Protein AF-A0A316NCK7-F1 (afdb_monomer)

Structure (mmCIF, N/CA/C/O backbone):
data_AF-A0A316NCK7-F1
#
_entry.id   AF-A0A316NCK7-F1
#
loop_
_atom_site.group_PDB
_atom_site.id
_atom_site.type_symbol
_atom_site.label_atom_id
_atom_site.label_alt_id
_atom_site.label_comp_id
_atom_site.label_asym_id
_atom_site.label_entity_id
_atom_site.label_seq_id
_atom_site.pdbx_PDB_ins_code
_atom_site.Cartn_x
_atom_site.Cartn_y
_atom_site.Cartn_z
_atom_site.occupancy
_atom_site.B_iso_or_equiv
_atom_site.auth_seq_id
_atom_site.auth_comp_id
_atom_site.auth_asym_id
_atom_site.auth_atom_id
_atom_site.pdbx_PDB_model_num
ATOM 1 N N . MET A 1 1 ? 3.780 24.978 30.896 1.00 39.50 1 MET A N 1
ATOM 2 C CA . MET A 1 1 ? 2.510 24.612 30.243 1.00 39.50 1 MET A CA 1
ATOM 3 C C . MET A 1 1 ? 2.071 23.325 30.888 1.00 39.50 1 MET A C 1
ATOM 5 O O . MET A 1 1 ? 2.885 22.412 30.931 1.00 39.50 1 MET A O 1
ATOM 9 N N . GLU A 1 2 ? 0.874 23.288 31.467 1.00 35.03 2 GLU A N 1
ATOM 10 C CA . GLU A 1 2 ? 0.262 22.016 31.859 1.00 35.03 2 GLU A CA 1
ATOM 11 C C . GLU A 1 2 ? 0.182 21.137 30.614 1.00 35.03 2 GLU A C 1
ATOM 13 O O . GLU A 1 2 ? -0.264 21.579 29.554 1.00 35.03 2 GLU A O 1
ATOM 18 N N . MET A 1 3 ? 0.724 19.933 30.727 1.00 54.34 3 MET A N 1
ATOM 19 C CA . MET A 1 3 ? 0.679 18.945 29.665 1.00 54.34 3 MET A CA 1
ATOM 20 C C . MET A 1 3 ? -0.762 18.444 29.578 1.00 54.34 3 MET A C 1
ATOM 22 O O . MET A 1 3 ? -1.352 18.116 30.605 1.00 54.34 3 MET A O 1
ATOM 26 N N . ASN A 1 4 ? -1.358 18.443 28.384 1.00 77.25 4 ASN A N 1
ATOM 27 C CA . ASN A 1 4 ? -2.719 17.931 28.236 1.00 77.25 4 ASN A CA 1
ATOM 28 C C . ASN A 1 4 ? -2.749 16.419 28.554 1.00 77.25 4 ASN A C 1
ATOM 30 O O . ASN A 1 4 ? -1.767 15.713 28.317 1.00 77.25 4 ASN A O 1
ATOM 34 N N . GLU A 1 5 ? -3.860 15.921 29.108 1.00 84.06 5 GLU A N 1
ATOM 35 C CA . GLU A 1 5 ? -4.005 14.523 29.568 1.00 84.06 5 GLU A CA 1
ATOM 36 C C . GLU A 1 5 ? -3.614 13.505 28.481 1.00 84.06 5 GLU A C 1
ATOM 38 O O . GLU A 1 5 ? -2.986 12.483 28.752 1.00 84.06 5 GLU A O 1
ATOM 43 N N . LYS A 1 6 ? -3.922 13.832 27.221 1.00 87.12 6 LYS A N 1
ATOM 44 C CA . LYS A 1 6 ? -3.559 13.048 26.038 1.00 87.12 6 LYS A CA 1
ATOM 45 C C . LYS A 1 6 ? -2.043 12.850 25.917 1.00 87.12 6 LYS A C 1
ATOM 47 O O . LYS A 1 6 ? -1.585 11.719 25.782 1.00 87.12 6 LYS A O 1
ATOM 52 N N . SER A 1 7 ? -1.263 13.929 26.006 1.00 89.75 7 SER A N 1
ATOM 53 C CA . SER A 1 7 ? 0.202 13.860 25.928 1.00 89.75 7 SER A CA 1
ATOM 54 C C . SER A 1 7 ? 0.796 13.078 27.095 1.00 89.75 7 SER A C 1
ATOM 56 O O . SER A 1 7 ? 1.751 12.340 26.889 1.00 89.75 7 SER A O 1
ATOM 58 N N . GLN A 1 8 ? 0.195 13.166 28.286 1.00 91.75 8 GLN A N 1
ATOM 59 C CA . GLN A 1 8 ? 0.634 12.377 29.436 1.00 91.75 8 GLN A CA 1
ATOM 60 C C . GLN A 1 8 ? 0.464 10.872 29.202 1.00 91.75 8 GLN A C 1
ATOM 62 O O . GLN A 1 8 ? 1.398 10.111 29.432 1.00 91.75 8 GLN A O 1
ATOM 67 N N . LYS A 1 9 ? -0.687 10.434 28.681 1.00 93.00 9 LYS A N 1
ATOM 68 C CA . LYS A 1 9 ? -0.906 9.015 28.356 1.00 93.00 9 LYS A CA 1
ATOM 69 C C . LYS A 1 9 ? 0.052 8.525 27.269 1.00 93.00 9 LYS A C 1
ATOM 71 O O . LYS A 1 9 ? 0.557 7.407 27.346 1.00 93.00 9 LYS A O 1
ATOM 76 N N . ILE A 1 10 ? 0.333 9.351 26.260 1.00 95.06 10 ILE A N 1
ATOM 77 C CA . ILE A 1 10 ? 1.344 9.029 25.242 1.00 95.06 10 ILE A CA 1
ATOM 78 C C . ILE A 1 10 ? 2.729 8.881 25.890 1.00 95.06 10 ILE A C 1
ATOM 80 O O . ILE A 1 10 ? 3.405 7.885 25.636 1.00 95.06 10 ILE A O 1
ATOM 84 N N . ASP A 1 11 ? 3.132 9.822 26.749 1.00 95.50 11 ASP A N 1
ATOM 85 C CA . ASP A 1 11 ? 4.402 9.760 27.482 1.00 95.50 11 ASP A CA 1
ATOM 86 C C . ASP A 1 11 ? 4.524 8.479 28.305 1.00 95.50 11 ASP A C 1
ATOM 88 O O . ASP A 1 11 ? 5.561 7.823 28.256 1.00 95.50 11 ASP A O 1
ATOM 92 N N . GLU A 1 12 ? 3.471 8.093 29.025 1.00 95.06 12 GLU A N 1
ATOM 93 C CA . GLU A 1 12 ? 3.452 6.883 29.850 1.00 95.06 12 GLU A CA 1
ATOM 94 C C . GLU A 1 12 ? 3.693 5.615 29.015 1.00 95.06 12 GLU A C 1
ATOM 96 O O . GLU A 1 12 ? 4.526 4.785 29.389 1.00 95.06 12 GLU A O 1
ATOM 101 N N . LEU A 1 13 ? 3.040 5.483 27.852 1.00 95.56 13 LEU A N 1
ATOM 102 C CA . LEU A 1 13 ? 3.283 4.362 26.937 1.00 95.56 13 LEU A CA 1
ATOM 103 C C . LEU A 1 13 ? 4.713 4.380 26.387 1.00 95.56 13 LEU A C 1
ATOM 105 O O . LEU A 1 13 ? 5.399 3.356 26.414 1.00 95.56 13 LEU A O 1
ATOM 109 N N . LEU A 1 14 ? 5.162 5.522 25.864 1.00 97.06 14 LEU A N 1
ATOM 110 C CA . LEU A 1 14 ? 6.473 5.629 25.226 1.00 97.06 14 LEU A CA 1
ATOM 111 C C . LEU A 1 14 ? 7.605 5.394 26.233 1.00 97.06 14 LEU A C 1
ATOM 113 O O . LEU A 1 14 ? 8.558 4.675 25.931 1.00 97.06 14 LEU A O 1
ATOM 117 N N . GLN A 1 15 ? 7.484 5.932 27.448 1.00 96.75 15 GLN A N 1
ATOM 118 C CA . GLN A 1 15 ? 8.451 5.706 28.520 1.00 96.75 15 GLN A CA 1
ATOM 119 C C . GLN A 1 15 ? 8.459 4.257 28.993 1.00 96.75 15 GLN A C 1
ATOM 121 O O . GLN A 1 15 ? 9.536 3.707 29.215 1.00 96.75 15 GLN A O 1
ATOM 126 N N . TYR A 1 16 ? 7.297 3.604 29.068 1.00 95.69 16 TYR A N 1
ATOM 127 C CA . TYR A 1 16 ? 7.228 2.173 29.352 1.00 95.69 16 TYR A CA 1
ATOM 128 C C . TYR A 1 16 ? 7.985 1.343 28.300 1.00 95.69 16 TYR A C 1
ATOM 130 O O . TYR A 1 16 ? 8.783 0.472 28.651 1.00 95.69 16 TYR A O 1
ATOM 138 N N . LEU A 1 17 ? 7.805 1.636 27.009 1.00 95.94 17 LEU A N 1
ATOM 139 C CA . LEU A 1 17 ? 8.541 0.956 25.937 1.00 95.94 17 LEU A CA 1
ATOM 140 C C . LEU A 1 17 ? 10.051 1.253 26.005 1.00 95.94 17 LEU A C 1
ATOM 142 O O . LEU A 1 17 ? 10.871 0.344 25.860 1.00 95.94 17 LEU A O 1
ATOM 146 N N . ALA A 1 18 ? 10.436 2.495 26.312 1.00 96.00 18 ALA A N 1
ATOM 147 C CA . ALA A 1 18 ? 11.833 2.875 26.517 1.00 96.00 18 ALA A CA 1
ATOM 148 C C . ALA A 1 18 ? 12.466 2.181 27.739 1.00 96.00 18 ALA A C 1
ATOM 150 O O . ALA A 1 18 ? 13.630 1.778 27.683 1.00 96.00 18 ALA A O 1
ATOM 151 N N . ASP A 1 19 ? 11.720 2.008 28.835 1.00 95.75 19 ASP A N 1
ATOM 152 C CA . ASP A 1 19 ? 12.140 1.241 30.013 1.00 95.75 19 ASP A CA 1
ATOM 153 C C . ASP A 1 19 ? 12.415 -0.219 29.642 1.00 95.75 19 ASP A C 1
ATOM 155 O O . ASP A 1 19 ? 13.459 -0.764 30.016 1.00 95.75 19 ASP A O 1
ATOM 159 N N . LEU A 1 20 ? 11.513 -0.847 28.880 1.00 94.94 20 LEU A N 1
ATOM 160 C CA . LEU A 1 20 ? 11.694 -2.220 28.415 1.00 94.94 20 LEU A CA 1
ATOM 161 C C . LEU A 1 20 ? 12.927 -2.360 27.512 1.00 94.94 20 LEU A C 1
ATOM 163 O O . LEU A 1 20 ? 13.696 -3.312 27.675 1.00 94.94 20 LEU A O 1
ATOM 167 N N . GLN A 1 21 ? 13.157 -1.407 26.604 1.00 94.56 21 GLN A N 1
ATOM 168 C CA . GLN A 1 21 ? 14.346 -1.383 25.748 1.00 94.56 21 GLN A CA 1
ATOM 169 C C . GLN A 1 21 ? 15.635 -1.189 26.564 1.00 94.56 21 GLN A C 1
ATOM 171 O O . GLN A 1 21 ? 16.631 -1.865 26.300 1.00 94.56 21 GLN A O 1
ATOM 176 N N . ARG A 1 22 ? 15.625 -0.337 27.604 1.00 94.31 22 ARG A N 1
ATOM 177 C CA . ARG A 1 22 ? 16.770 -0.162 28.524 1.00 94.31 22 ARG A CA 1
ATOM 178 C C . ARG A 1 22 ? 17.105 -1.443 29.284 1.00 94.31 22 ARG A C 1
ATOM 180 O O . ARG A 1 22 ? 18.280 -1.733 29.499 1.00 94.31 22 ARG A O 1
ATOM 187 N N . GLN A 1 23 ? 16.090 -2.206 29.683 1.00 94.69 23 GLN A N 1
ATOM 188 C CA . GLN A 1 23 ? 16.265 -3.497 30.355 1.00 94.69 23 GLN A CA 1
ATOM 189 C C . GLN A 1 23 ? 16.781 -4.587 29.403 1.00 94.69 23 GLN A C 1
ATOM 191 O O . GLN A 1 23 ? 17.428 -5.531 29.855 1.00 94.69 23 GLN A O 1
ATOM 196 N N . ASN A 1 24 ? 16.546 -4.439 28.095 1.00 92.19 24 ASN A N 1
ATOM 197 C CA . ASN A 1 24 ? 16.885 -5.421 27.066 1.00 92.19 24 ASN A CA 1
ATOM 198 C C . ASN A 1 24 ? 17.662 -4.766 25.904 1.00 92.19 24 ASN A C 1
ATOM 200 O O . ASN A 1 24 ? 17.163 -4.704 24.783 1.00 92.19 24 ASN A O 1
ATOM 204 N N . PRO A 1 25 ? 18.901 -4.288 26.124 1.00 87.62 25 PRO A N 1
ATOM 205 C CA . PRO A 1 25 ? 19.604 -3.425 25.168 1.00 87.62 25 PRO A CA 1
ATOM 206 C C . PRO A 1 25 ? 19.950 -4.088 23.825 1.00 87.62 25 PRO A C 1
ATOM 208 O O . PRO A 1 25 ? 20.193 -3.378 22.855 1.00 87.62 25 PRO A O 1
ATOM 211 N N . ASN A 1 26 ? 19.974 -5.425 23.776 1.00 88.62 26 ASN A N 1
ATOM 212 C CA . ASN A 1 26 ? 20.248 -6.208 22.565 1.00 88.62 26 ASN A CA 1
ATOM 213 C C . ASN A 1 26 ? 18.971 -6.682 21.850 1.00 88.62 26 ASN A C 1
ATOM 215 O O . ASN A 1 26 ? 19.068 -7.351 20.824 1.00 88.62 26 ASN A O 1
ATOM 219 N N . HIS A 1 27 ? 17.792 -6.416 22.417 1.00 86.75 27 HIS A N 1
ATOM 220 C CA . HIS A 1 27 ? 16.514 -6.758 21.799 1.00 86.75 27 HIS A CA 1
ATOM 221 C C . HIS A 1 27 ? 16.123 -5.673 20.800 1.00 86.75 27 HIS A C 1
ATOM 223 O O . HIS A 1 27 ? 16.260 -4.491 21.108 1.00 86.75 27 HIS A O 1
ATOM 229 N N . ILE A 1 28 ? 15.632 -6.076 19.632 1.00 84.31 28 ILE A N 1
ATOM 230 C CA . ILE A 1 28 ? 15.044 -5.164 18.649 1.00 84.31 28 ILE A CA 1
ATOM 231 C C . ILE A 1 28 ? 13.534 -5.263 18.828 1.00 84.31 28 ILE A C 1
ATOM 233 O O . ILE A 1 28 ? 12.946 -6.291 18.490 1.00 84.31 28 ILE A O 1
ATOM 237 N N . PHE A 1 29 ? 12.924 -4.217 19.386 1.00 82.50 29 PHE A N 1
ATOM 238 C CA . PHE A 1 29 ? 11.474 -4.152 19.555 1.00 82.50 29 PHE A CA 1
ATOM 239 C C . PHE A 1 29 ? 10.784 -4.128 18.195 1.00 82.50 29 PHE A C 1
ATOM 241 O O . PHE A 1 29 ? 10.897 -3.157 17.452 1.00 82.50 29 PHE A O 1
ATOM 248 N N . THR A 1 30 ? 10.043 -5.186 17.883 1.00 89.25 30 THR A N 1
ATOM 249 C CA . THR A 1 30 ? 9.282 -5.293 16.633 1.00 89.25 30 THR A CA 1
ATOM 250 C C . THR A 1 30 ? 7.969 -4.515 16.703 1.00 89.25 30 THR A C 1
ATOM 252 O O . THR A 1 30 ? 7.401 -4.293 17.777 1.00 89.25 30 THR A O 1
ATOM 255 N N . GLU A 1 31 ? 7.418 -4.166 15.543 1.00 93.00 31 GLU A N 1
ATOM 256 C CA . GLU A 1 31 ? 6.105 -3.538 15.409 1.00 93.00 31 GLU A CA 1
ATOM 257 C C . GLU A 1 31 ? 4.995 -4.388 16.047 1.00 93.00 31 GLU A C 1
ATOM 259 O O . GLU A 1 31 ? 4.041 -3.854 16.606 1.00 93.00 31 GLU A O 1
ATOM 264 N N . ARG A 1 32 ? 5.131 -5.721 16.048 1.00 93.38 32 ARG A N 1
ATOM 265 C CA . ARG A 1 32 ? 4.164 -6.638 16.680 1.00 93.38 32 ARG A CA 1
ATOM 266 C C . ARG A 1 32 ? 4.158 -6.541 18.200 1.00 93.38 32 ARG A C 1
ATOM 268 O O . ARG A 1 32 ? 3.096 -6.635 18.816 1.00 93.38 32 ARG A O 1
ATOM 275 N N . GLU A 1 33 ? 5.329 -6.382 18.807 1.00 94.06 33 GLU A N 1
ATOM 276 C CA . GLU A 1 33 ? 5.457 -6.217 20.257 1.00 94.06 33 GLU A CA 1
ATOM 277 C C . GLU A 1 33 ? 4.906 -4.862 20.688 1.00 94.06 33 GLU A C 1
ATOM 279 O O . GLU A 1 33 ? 4.126 -4.784 21.636 1.00 94.06 33 GLU A O 1
ATOM 284 N N . VAL A 1 34 ? 5.221 -3.806 19.935 1.00 95.88 34 VAL A N 1
ATOM 285 C CA . VAL A 1 34 ? 4.631 -2.482 20.151 1.00 95.88 34 VAL A CA 1
ATOM 286 C C . VAL A 1 34 ? 3.111 -2.539 19.999 1.00 95.88 34 VAL A C 1
ATOM 288 O O . VAL A 1 34 ? 2.400 -2.086 20.896 1.00 95.88 34 VAL A O 1
ATOM 291 N N . TYR A 1 35 ? 2.602 -3.177 18.941 1.00 95.50 35 TYR A N 1
ATOM 292 C CA . TYR A 1 35 ? 1.168 -3.358 18.711 1.00 95.50 35 TYR A CA 1
ATOM 293 C C . TYR A 1 35 ? 0.490 -4.044 19.896 1.00 95.50 35 TYR A C 1
ATOM 295 O O . TYR A 1 35 ? -0.570 -3.607 20.342 1.00 95.50 35 TYR A O 1
ATOM 303 N N . TYR A 1 36 ? 1.112 -5.091 20.451 1.00 93.25 36 TYR A N 1
ATOM 304 C CA . TYR A 1 36 ? 0.592 -5.807 21.614 1.00 93.25 36 TYR A CA 1
ATOM 305 C C . TYR A 1 36 ? 0.361 -4.884 22.821 1.00 93.25 36 TYR A C 1
ATOM 307 O O . TYR A 1 36 ? -0.666 -5.024 23.497 1.00 93.25 36 TYR A O 1
ATOM 315 N N . HIS A 1 37 ? 1.284 -3.955 23.077 1.00 94.12 37 HIS A N 1
ATOM 316 C CA . HIS A 1 37 ? 1.176 -2.980 24.161 1.00 94.12 37 HIS A CA 1
ATOM 317 C C . HIS A 1 37 ? 0.211 -1.840 23.824 1.00 94.12 37 HIS A C 1
ATOM 319 O O . HIS A 1 37 ? -0.633 -1.499 24.652 1.00 94.12 37 HIS A O 1
ATOM 325 N N . LEU A 1 38 ? 0.279 -1.311 22.602 1.00 95.06 38 LEU A N 1
ATOM 326 C CA . LEU A 1 38 ? -0.529 -0.188 22.129 1.00 95.06 38 LEU A CA 1
ATOM 327 C C . LEU A 1 38 ? -2.033 -0.472 22.227 1.00 95.06 38 LEU A C 1
ATOM 329 O O . LEU A 1 38 ? -2.776 0.332 22.786 1.00 95.06 38 LEU A O 1
ATOM 333 N N . VAL A 1 39 ? -2.493 -1.635 21.750 1.00 94.56 39 VAL A N 1
ATOM 334 C CA . VAL A 1 39 ? -3.933 -1.976 21.758 1.00 94.56 39 VAL A CA 1
ATOM 335 C C . VAL A 1 39 ? -4.482 -2.327 23.149 1.00 94.56 39 VAL A C 1
ATOM 337 O O . VAL A 1 39 ? -5.674 -2.577 23.320 1.00 94.56 39 VAL A O 1
ATOM 340 N N . ARG A 1 40 ? -3.605 -2.389 24.159 1.00 93.25 40 ARG A N 1
ATOM 341 C CA . ARG A 1 40 ? -3.930 -2.692 25.563 1.00 93.25 40 ARG A CA 1
ATOM 342 C C . ARG A 1 40 ? -3.596 -1.540 26.505 1.00 93.25 40 ARG A C 1
ATOM 344 O O . ARG A 1 40 ? -3.689 -1.717 27.722 1.00 93.25 40 ARG A O 1
ATOM 351 N N . GLN A 1 41 ? -3.191 -0.393 25.962 1.00 92.56 41 GLN A N 1
ATOM 352 C CA . GLN A 1 41 ? -2.983 0.809 26.750 1.00 92.56 41 GLN A CA 1
ATOM 353 C C . GLN A 1 41 ? -4.278 1.152 27.490 1.00 92.56 41 GLN A C 1
ATOM 355 O O . GLN A 1 41 ? -5.349 1.121 26.891 1.00 92.56 41 GLN A O 1
ATOM 360 N N . ASP A 1 42 ? -4.161 1.407 28.793 1.00 90.44 42 ASP A N 1
ATOM 361 C CA . ASP A 1 42 ? -5.260 1.735 29.710 1.00 90.44 42 ASP A CA 1
ATOM 362 C C . ASP A 1 42 ? -6.380 0.685 29.837 1.00 90.44 42 ASP A C 1
ATOM 364 O O . ASP A 1 42 ? -7.340 0.885 30.578 1.00 90.44 42 ASP A O 1
ATOM 368 N N . VAL A 1 43 ? -6.227 -0.488 29.210 1.00 93.44 43 VAL A N 1
ATOM 369 C CA . VAL A 1 43 ? -7.090 -1.650 29.454 1.00 93.44 43 VAL A CA 1
ATOM 370 C C . VAL A 1 43 ? -6.653 -2.310 30.769 1.00 93.44 43 VAL A C 1
ATOM 372 O O . VAL A 1 43 ? -5.478 -2.704 30.868 1.00 93.44 43 VAL A O 1
ATOM 375 N N . PRO A 1 44 ? -7.547 -2.480 31.765 1.00 92.69 44 PRO A N 1
ATOM 376 C CA . PRO A 1 44 ? -7.217 -3.131 33.034 1.00 92.69 44 PRO A CA 1
ATOM 377 C C . PRO A 1 44 ? -6.649 -4.543 32.838 1.00 92.69 44 PRO A C 1
ATOM 379 O O . PRO A 1 44 ? -7.019 -5.259 31.907 1.00 92.69 44 PRO A O 1
ATOM 382 N N . ALA A 1 45 ? -5.715 -4.963 33.692 1.00 90.38 45 ALA A N 1
ATOM 383 C CA . ALA A 1 45 ? -4.979 -6.216 33.495 1.00 90.38 45 ALA A CA 1
ATOM 384 C C . ALA A 1 45 ? -5.893 -7.454 33.527 1.00 90.38 45 ALA A C 1
ATOM 386 O O . ALA A 1 45 ? -5.690 -8.398 32.762 1.00 90.38 45 ALA A O 1
ATOM 387 N N . GLU A 1 46 ? -6.910 -7.420 34.382 1.00 90.69 46 GLU A N 1
ATOM 388 C CA . GLU A 1 46 ? -7.957 -8.424 34.531 1.00 90.69 46 GLU A CA 1
ATOM 389 C C . GLU A 1 46 ? -8.816 -8.584 33.264 1.00 90.69 46 GLU A C 1
ATOM 391 O O . GLU A 1 46 ? -9.205 -9.702 32.925 1.00 90.69 46 GLU A O 1
ATOM 396 N N . GLU A 1 47 ? -9.024 -7.499 32.514 1.00 92.12 47 GLU A N 1
ATOM 397 C CA . GLU A 1 47 ? -9.836 -7.457 31.291 1.00 92.12 47 GLU A CA 1
ATOM 398 C C . GLU A 1 47 ? -9.093 -8.056 30.084 1.00 92.12 47 GLU A C 1
ATOM 400 O O . GLU A 1 47 ? -9.681 -8.734 29.244 1.00 92.12 47 GLU A O 1
ATOM 405 N N . ARG A 1 48 ? -7.762 -7.886 30.012 1.00 88.69 48 ARG A N 1
ATOM 406 C CA . ARG A 1 48 ? -6.926 -8.275 28.849 1.00 88.69 48 ARG A CA 1
ATOM 407 C C . ARG A 1 48 ? -6.982 -9.760 28.486 1.00 88.69 48 ARG A C 1
ATOM 409 O O . ARG A 1 48 ? -6.623 -10.130 27.368 1.00 88.69 48 ARG A O 1
ATOM 416 N N . SER A 1 49 ? -7.347 -10.608 29.445 1.00 87.62 49 SER A N 1
ATOM 417 C CA . SER A 1 49 ? -7.438 -12.064 29.274 1.00 87.62 49 SER A CA 1
ATOM 418 C C . SER A 1 49 ? -8.852 -12.553 28.957 1.00 87.62 49 SER A C 1
ATOM 420 O O . SER A 1 49 ? -9.051 -13.747 28.731 1.00 87.62 49 SER A O 1
ATOM 422 N N . TYR A 1 50 ? -9.834 -11.650 28.941 1.00 93.38 50 TYR A N 1
ATOM 423 C CA . TYR A 1 50 ? -11.230 -12.012 28.785 1.00 93.38 50 TYR A CA 1
ATOM 424 C C . TYR A 1 50 ? -11.548 -12.426 27.333 1.00 93.38 50 TYR A C 1
ATOM 426 O O . TYR A 1 50 ? -11.335 -11.640 26.402 1.00 93.38 50 TYR A O 1
ATOM 434 N N . PRO A 1 51 ? -12.055 -13.655 27.110 1.00 94.50 51 PRO A N 1
ATOM 435 C CA . PRO A 1 51 ? -12.273 -14.193 25.771 1.00 94.50 51 PRO A CA 1
ATOM 436 C C . PRO A 1 51 ? -13.634 -13.751 25.225 1.00 94.50 51 PRO A C 1
ATOM 438 O O . PRO A 1 51 ? -14.655 -14.393 25.474 1.00 94.50 51 PRO A O 1
ATOM 441 N N . VAL A 1 52 ? -13.656 -12.658 24.463 1.00 96.62 52 VAL A N 1
ATOM 442 C CA . VAL A 1 52 ? -14.881 -12.114 23.843 1.00 96.62 52 VAL A CA 1
ATOM 443 C C . VAL A 1 52 ? -15.460 -13.078 22.808 1.00 96.62 52 VAL A C 1
ATOM 445 O O . VAL A 1 52 ? -16.677 -13.168 22.664 1.00 96.62 52 VAL A O 1
ATOM 448 N N . ASN A 1 53 ? -14.612 -13.872 22.144 1.00 95.94 53 ASN A N 1
ATOM 449 C CA . ASN A 1 53 ? -15.041 -14.867 21.155 1.00 95.94 53 ASN A CA 1
ATOM 450 C C . ASN A 1 53 ? -16.029 -15.914 21.689 1.00 95.94 53 ASN A C 1
ATOM 452 O O . ASN A 1 53 ? -16.733 -16.533 20.898 1.00 95.94 53 ASN A O 1
ATOM 456 N N . ARG A 1 54 ? -16.136 -16.087 23.013 1.00 95.94 54 ARG A N 1
ATOM 457 C CA . ARG A 1 54 ? -17.164 -16.940 23.628 1.00 95.94 54 ARG A CA 1
ATOM 458 C C . ARG A 1 54 ? -18.597 -16.493 23.321 1.00 95.94 54 ARG A C 1
ATOM 460 O O . ARG A 1 54 ? -19.507 -17.290 23.490 1.00 95.94 54 ARG A O 1
ATOM 467 N N . PHE A 1 55 ? -18.781 -15.233 22.924 1.00 97.50 55 PHE A N 1
ATOM 468 C CA . PHE A 1 55 ? -20.076 -14.643 22.591 1.00 97.50 55 PHE A CA 1
ATOM 469 C C . PHE A 1 55 ? -20.369 -14.628 21.089 1.00 97.50 55 PHE A C 1
ATOM 471 O O . PHE A 1 55 ? -21.438 -14.187 20.693 1.00 97.50 55 PHE A O 1
ATOM 478 N N . PHE A 1 56 ? -19.444 -15.071 20.230 1.00 97.62 56 PHE A N 1
ATOM 479 C CA . PHE A 1 56 ? -19.636 -14.954 18.781 1.00 97.62 56 PHE A CA 1
ATOM 480 C C . PHE A 1 56 ? -20.846 -15.754 18.286 1.00 97.62 56 PHE A C 1
ATOM 482 O O . PHE A 1 56 ? -21.631 -15.220 17.507 1.00 97.62 56 PHE A O 1
ATOM 489 N N . ASP A 1 57 ? -21.043 -16.976 18.788 1.00 97.50 57 ASP A N 1
ATOM 490 C CA . ASP A 1 57 ? -22.217 -17.791 18.450 1.00 97.50 57 ASP A CA 1
ATOM 491 C C . ASP A 1 57 ? -23.521 -17.133 18.928 1.00 97.50 57 ASP A C 1
ATOM 493 O O . ASP A 1 57 ? -24.519 -17.133 18.206 1.00 97.50 57 ASP A O 1
ATOM 497 N N . ASP A 1 58 ? -23.499 -16.518 20.116 1.00 98.00 58 ASP A N 1
ATOM 498 C CA . ASP A 1 58 ? -24.647 -15.788 20.658 1.00 98.00 58 ASP A CA 1
ATOM 499 C C . ASP A 1 58 ? -24.968 -14.561 19.796 1.00 98.00 58 ASP A C 1
ATOM 501 O O . ASP A 1 58 ? -26.127 -14.341 19.460 1.00 98.00 58 ASP A O 1
ATOM 505 N N . PHE A 1 59 ? -23.958 -13.799 19.365 1.00 97.81 59 PHE A N 1
ATOM 506 C CA . PHE A 1 59 ? -24.156 -12.662 18.465 1.00 97.81 59 PHE A CA 1
ATOM 507 C C . PHE A 1 59 ? -24.778 -13.103 17.137 1.00 97.81 59 PHE A C 1
ATOM 509 O O . PHE A 1 59 ? -25.791 -12.545 16.722 1.00 97.81 59 PHE A O 1
ATOM 516 N N . VAL A 1 60 ? -24.241 -14.143 16.495 1.00 96.62 60 VAL A N 1
ATOM 517 C CA . VAL A 1 60 ? -24.821 -14.690 15.255 1.00 96.62 60 VAL A CA 1
ATOM 518 C C . VAL A 1 60 ? -26.286 -15.080 15.467 1.00 96.62 60 VAL A C 1
ATOM 520 O O . VAL A 1 60 ? -27.144 -14.775 14.639 1.00 96.62 60 VAL A O 1
ATOM 523 N N . GLN A 1 61 ? -26.598 -15.711 16.599 1.00 96.75 61 GLN A N 1
ATOM 524 C CA . GLN A 1 61 ? -27.955 -16.134 16.916 1.00 96.75 61 GLN A CA 1
ATOM 525 C C . GLN A 1 61 ? -28.902 -14.963 17.226 1.00 96.75 61 GLN A C 1
ATOM 527 O O . GLN A 1 61 ? -30.067 -15.024 16.826 1.00 96.75 61 GLN A O 1
ATOM 532 N N . ASN A 1 62 ? -28.435 -13.923 17.923 1.00 96.00 62 ASN A N 1
ATOM 533 C CA . ASN A 1 62 ? -29.234 -12.753 18.303 1.00 96.00 62 ASN A CA 1
ATOM 534 C C . ASN A 1 62 ? -29.721 -11.972 17.076 1.00 96.00 62 ASN A C 1
ATOM 536 O O . ASN A 1 62 ? -30.839 -11.460 17.083 1.00 96.00 62 ASN A O 1
ATOM 540 N N . PHE A 1 63 ? -28.911 -11.925 16.016 1.00 94.31 63 PHE A N 1
ATOM 541 C CA . PHE A 1 63 ? -29.177 -11.128 14.816 1.00 94.31 63 PHE A CA 1
ATOM 542 C C . PHE A 1 63 ? -29.648 -11.944 13.604 1.00 94.31 63 PHE A C 1
ATOM 544 O O . PHE A 1 63 ? -29.874 -11.381 12.539 1.00 94.31 63 PHE A O 1
ATOM 551 N N . LYS A 1 64 ? -29.846 -13.261 13.740 1.00 92.00 64 LYS A N 1
ATOM 552 C CA . LYS A 1 64 ? -30.184 -14.154 12.612 1.00 92.00 64 LYS A CA 1
ATOM 553 C C . LYS A 1 64 ? -31.460 -13.773 11.840 1.00 92.00 64 LYS A C 1
ATOM 555 O O . LYS A 1 64 ? -31.596 -14.142 10.679 1.00 92.00 64 LYS A O 1
ATOM 560 N N . ASP A 1 65 ? -32.408 -13.114 12.512 1.00 90.38 65 ASP A N 1
ATOM 561 C CA . ASP A 1 65 ? -33.727 -12.768 11.969 1.00 90.38 65 ASP A CA 1
ATOM 562 C C . ASP A 1 65 ? -33.772 -11.311 11.453 1.00 90.38 65 ASP A C 1
ATOM 564 O O . ASP A 1 65 ? -34.832 -10.827 11.059 1.00 90.38 65 ASP A O 1
ATOM 568 N N . TYR A 1 66 ? -32.640 -10.595 11.461 1.00 90.06 66 TYR A N 1
ATOM 569 C CA . TYR A 1 66 ? -32.557 -9.211 10.997 1.00 90.06 66 TYR A CA 1
ATOM 570 C C . TYR A 1 66 ? -32.405 -9.181 9.474 1.00 90.06 66 TYR A C 1
ATOM 572 O O . TYR A 1 66 ? -31.424 -9.669 8.920 1.00 90.06 66 TYR A O 1
ATOM 580 N N . GLU A 1 67 ? -33.367 -8.577 8.774 1.00 87.19 67 GLU A N 1
ATOM 581 C CA . GLU A 1 67 ? -33.373 -8.562 7.302 1.00 87.19 67 GLU A CA 1
ATOM 582 C C . GLU A 1 67 ? -32.280 -7.673 6.685 1.00 87.19 67 GLU A C 1
ATOM 584 O O . GLU A 1 67 ? -31.917 -7.871 5.525 1.00 87.19 67 GLU A O 1
ATOM 589 N N . ASN A 1 68 ? -31.768 -6.688 7.431 1.00 88.69 68 ASN A N 1
ATOM 590 C CA . ASN A 1 68 ? -30.767 -5.722 6.968 1.00 88.69 68 ASN A CA 1
ATOM 591 C C . ASN A 1 68 ? -29.392 -5.888 7.636 1.00 88.69 68 ASN A C 1
ATOM 593 O O . ASN A 1 68 ? -28.536 -5.022 7.467 1.00 88.69 68 ASN A O 1
ATOM 597 N N . LEU A 1 69 ? -29.161 -6.976 8.378 1.00 90.88 69 LEU A N 1
ATOM 598 C CA . LEU A 1 69 ? -27.914 -7.212 9.101 1.00 90.88 69 LEU A CA 1
ATOM 599 C C . LEU A 1 69 ? -27.499 -8.681 9.007 1.00 90.88 69 LEU A C 1
ATOM 601 O O . LEU A 1 69 ? -28.202 -9.575 9.464 1.00 90.88 69 LEU A O 1
ATOM 605 N N . ASN A 1 70 ? -26.310 -8.918 8.461 1.00 90.94 70 ASN A N 1
ATOM 606 C CA . ASN A 1 70 ? -25.681 -10.229 8.421 1.00 90.94 70 ASN A CA 1
ATOM 607 C C . ASN A 1 70 ? -24.552 -10.302 9.456 1.00 90.94 70 ASN A C 1
ATOM 609 O O . ASN A 1 70 ? -23.640 -9.467 9.446 1.00 90.94 70 ASN A O 1
ATOM 613 N N . VAL A 1 71 ? -24.600 -11.315 10.324 1.00 94.50 71 VAL A N 1
ATOM 614 C CA . VAL A 1 71 ? -23.607 -11.549 11.380 1.00 94.50 71 VAL A CA 1
ATOM 615 C C . VAL A 1 71 ? -23.010 -12.937 11.218 1.00 94.50 71 VAL A C 1
ATOM 617 O O . VAL A 1 71 ? -23.734 -13.930 11.153 1.00 94.50 71 VAL A O 1
ATOM 620 N N . PHE A 1 72 ? -21.685 -13.016 11.136 1.00 93.75 72 PHE A N 1
ATOM 621 C CA . PHE A 1 72 ? -20.983 -14.273 10.886 1.00 93.75 72 PHE A CA 1
ATOM 622 C C . PHE A 1 72 ? -19.549 -14.249 11.418 1.00 93.75 72 PHE A C 1
ATOM 624 O O . PHE A 1 72 ? -19.036 -13.213 11.835 1.00 93.75 72 PHE A O 1
ATOM 631 N N . VAL A 1 73 ? -18.903 -15.416 11.387 1.00 92.44 73 VAL A N 1
ATOM 632 C CA . VAL A 1 73 ? -17.475 -15.588 11.667 1.00 92.44 73 VAL A CA 1
ATOM 633 C C . VAL A 1 73 ? -16.827 -16.215 10.438 1.00 92.44 73 VAL A C 1
ATOM 635 O O . VAL A 1 73 ? -17.082 -17.378 10.121 1.00 92.44 73 VAL A O 1
ATOM 638 N N . ASP A 1 74 ? -15.995 -15.454 9.729 1.00 85.00 74 ASP A N 1
ATOM 639 C CA . ASP A 1 74 ? -15.218 -15.996 8.610 1.00 85.00 74 ASP A CA 1
ATOM 640 C C . ASP A 1 74 ? -14.188 -17.024 9.129 1.00 85.00 74 ASP A C 1
ATOM 642 O O . ASP A 1 74 ? -13.395 -16.693 10.019 1.00 85.00 74 ASP A O 1
ATOM 646 N N . PRO A 1 75 ? -14.131 -18.253 8.578 1.00 82.94 75 PRO A N 1
ATOM 647 C CA . PRO A 1 75 ? -13.158 -19.265 8.989 1.00 82.94 75 PRO A CA 1
ATOM 648 C C . PRO A 1 75 ? -11.692 -18.819 8.890 1.00 82.94 75 PRO A C 1
ATOM 650 O O . PRO A 1 75 ? -10.860 -19.274 9.675 1.00 82.94 75 PRO A O 1
ATOM 653 N N . ASN A 1 76 ? -11.365 -17.932 7.947 1.00 82.06 76 ASN A N 1
ATOM 654 C CA . ASN A 1 76 ? -10.021 -17.386 7.777 1.00 82.06 76 ASN A CA 1
ATOM 655 C C . ASN A 1 76 ? -9.732 -16.256 8.773 1.00 82.06 76 ASN A C 1
ATOM 657 O O . ASN A 1 76 ? -8.570 -16.044 9.119 1.00 82.06 76 ASN A O 1
ATOM 661 N N . TRP A 1 77 ? -10.762 -15.549 9.254 1.00 84.25 77 TRP A N 1
ATOM 662 C CA . TRP A 1 77 ? -10.667 -14.429 10.201 1.00 84.25 77 TRP A CA 1
ATOM 663 C C . TRP A 1 77 ? -11.446 -14.703 11.496 1.00 84.25 77 TRP A C 1
ATOM 665 O O . TRP A 1 77 ? -12.149 -13.837 12.016 1.00 84.25 77 TRP A O 1
ATOM 675 N N . ASN A 1 78 ? -11.281 -15.906 12.049 1.00 89.50 78 ASN A N 1
ATOM 676 C CA . ASN A 1 78 ? -12.032 -16.407 13.209 1.00 89.50 78 ASN A CA 1
ATOM 677 C C . ASN A 1 78 ? -11.772 -15.670 14.542 1.00 89.50 78 ASN A C 1
ATOM 679 O O . ASN A 1 78 ? -12.410 -15.951 15.555 1.00 89.50 78 ASN A O 1
ATOM 683 N N . TYR A 1 79 ? -10.831 -14.727 14.551 1.00 92.56 79 TYR A N 1
ATOM 684 C CA . TYR A 1 79 ? -10.540 -13.817 15.658 1.00 92.56 79 TYR A CA 1
ATOM 685 C C . TYR A 1 79 ? -11.422 -12.555 15.638 1.00 92.56 79 TYR A C 1
ATOM 687 O O . TYR A 1 79 ? -11.291 -11.693 16.509 1.00 92.56 79 TYR A O 1
ATOM 695 N N . PHE A 1 80 ? -12.326 -12.450 14.661 1.00 95.69 80 PHE A N 1
ATOM 696 C CA . PHE A 1 80 ? -13.358 -11.427 14.580 1.00 95.69 80 PHE A CA 1
ATOM 697 C C . PHE A 1 80 ? -14.734 -12.058 14.346 1.00 95.69 80 PHE A C 1
ATOM 699 O O . PHE A 1 80 ? -14.856 -13.008 13.577 1.00 95.69 80 PHE A O 1
ATOM 706 N N . CYS A 1 81 ? -15.761 -11.462 14.946 1.00 97.56 81 CYS A N 1
ATOM 707 C CA . CYS A 1 81 ? -17.148 -11.605 14.508 1.00 97.56 81 CYS A CA 1
ATOM 708 C C . CYS A 1 81 ? -17.497 -10.401 13.628 1.00 97.56 81 CYS A C 1
ATOM 710 O O . CYS A 1 81 ? -17.249 -9.259 14.027 1.00 97.56 81 CYS A O 1
ATOM 712 N N . GLN A 1 82 ? -17.986 -10.643 12.415 1.00 95.38 82 GLN A N 1
ATOM 713 C CA . GLN A 1 82 ? -18.291 -9.618 11.418 1.00 95.38 82 GLN A CA 1
ATOM 714 C C . GLN A 1 82 ? -19.780 -9.260 11.440 1.00 95.38 82 GLN A C 1
ATOM 716 O O . GLN A 1 82 ? -20.626 -10.141 11.541 1.00 95.38 82 GLN A O 1
ATOM 721 N N . PHE A 1 83 ? -20.078 -7.966 11.300 1.00 95.38 83 PHE A N 1
ATOM 722 C CA . PHE A 1 83 ? -21.426 -7.396 11.268 1.00 95.38 83 PHE A CA 1
ATOM 723 C C . PHE A 1 83 ? -21.547 -6.490 10.042 1.00 95.38 83 PHE A C 1
ATOM 725 O O . PHE A 1 83 ? -20.937 -5.416 9.996 1.00 95.38 83 PHE A O 1
ATOM 732 N N . ILE A 1 84 ? -22.314 -6.914 9.044 1.00 91.25 84 ILE A N 1
ATOM 733 C CA . ILE A 1 84 ? -22.403 -6.230 7.749 1.00 91.25 84 ILE A CA 1
ATOM 734 C C . ILE A 1 84 ? -23.860 -5.883 7.470 1.00 91.25 84 ILE A C 1
ATOM 736 O O . ILE A 1 84 ? -24.716 -6.768 7.474 1.00 91.25 84 ILE A O 1
ATOM 740 N N . SER A 1 85 ? -24.137 -4.607 7.204 1.00 88.19 85 SER A N 1
ATOM 741 C CA . SER A 1 85 ? -25.450 -4.174 6.737 1.00 88.19 85 SER A CA 1
ATOM 742 C C . SER A 1 85 ? -25.668 -4.673 5.307 1.00 88.19 85 SER A C 1
ATOM 744 O O . SER A 1 85 ? -25.074 -4.161 4.354 1.00 88.19 85 SER A O 1
ATOM 746 N N . GLN A 1 86 ? -26.470 -5.716 5.137 1.00 76.56 86 GLN A N 1
ATOM 747 C CA . GLN A 1 86 ? -26.678 -6.327 3.831 1.00 76.56 86 GLN A CA 1
ATOM 748 C C . GLN A 1 86 ? -28.030 -7.025 3.793 1.00 76.56 86 GLN A C 1
ATOM 750 O O . GLN A 1 86 ? -28.387 -7.748 4.723 1.00 76.56 86 GLN A O 1
ATOM 755 N N . LYS A 1 87 ? -28.753 -6.861 2.681 1.00 59.47 87 LYS A N 1
ATOM 756 C CA . LYS A 1 87 ? -29.923 -7.689 2.384 1.00 59.47 87 LYS A CA 1
ATOM 757 C C . LYS A 1 87 ? -29.474 -9.063 1.880 1.00 59.47 87 LYS A C 1
ATOM 759 O O . LYS A 1 87 ? -28.512 -9.142 1.108 1.00 59.47 87 LYS A O 1
ATOM 764 N N . PRO A 1 88 ? -30.172 -10.153 2.233 1.00 51.34 88 PRO A N 1
ATOM 765 C CA . PRO A 1 88 ? -29.860 -11.473 1.703 1.00 51.34 88 PRO A CA 1
ATOM 766 C C . PRO A 1 88 ? -29.770 -11.456 0.164 1.00 51.34 88 PRO A C 1
ATOM 768 O O . PRO A 1 88 ? -30.733 -11.086 -0.506 1.00 51.34 88 PRO A O 1
ATOM 771 N N . ASN A 1 89 ? -28.643 -11.926 -0.389 1.00 49.62 89 ASN A N 1
ATOM 772 C CA . ASN A 1 89 ? -28.358 -12.104 -1.828 1.00 49.62 89 ASN A CA 1
ATOM 773 C C . ASN A 1 89 ? -27.912 -10.877 -2.653 1.00 49.62 89 ASN A C 1
ATOM 775 O O . ASN A 1 89 ? -27.813 -10.995 -3.875 1.00 49.62 89 ASN A O 1
ATOM 779 N N . GLU A 1 90 ? -27.593 -9.732 -2.050 1.00 53.88 90 GLU A N 1
ATOM 780 C CA . GLU A 1 90 ? -26.920 -8.639 -2.779 1.00 53.88 90 GLU A CA 1
ATOM 781 C C . GLU A 1 90 ? -25.398 -8.851 -2.800 1.00 53.88 90 GLU A C 1
ATOM 783 O O . GLU A 1 90 ? -24.839 -9.376 -1.846 1.00 53.88 90 GLU A O 1
ATOM 788 N N . ALA A 1 91 ? -24.691 -8.490 -3.873 1.00 49.84 91 ALA A N 1
ATOM 789 C CA . ALA A 1 91 ? -23.226 -8.516 -3.860 1.00 49.84 91 ALA A CA 1
ATOM 790 C C . ALA A 1 91 ? -22.707 -7.315 -3.054 1.00 49.84 91 ALA A C 1
ATOM 792 O O . ALA A 1 91 ? -23.122 -6.186 -3.306 1.00 49.84 91 ALA A O 1
ATOM 793 N N . MET A 1 92 ? -21.798 -7.539 -2.099 1.00 52.47 92 MET A N 1
ATOM 794 C CA . MET A 1 92 ? -21.145 -6.437 -1.387 1.00 52.47 92 MET A CA 1
ATOM 795 C C . MET A 1 92 ? -20.297 -5.622 -2.367 1.00 52.47 92 MET A C 1
ATOM 797 O O . MET A 1 92 ? -19.291 -6.116 -2.880 1.00 52.47 92 MET A O 1
ATOM 801 N N . ALA A 1 93 ? -20.655 -4.356 -2.573 1.00 51.97 93 ALA A N 1
ATOM 802 C CA . ALA A 1 93 ? -19.713 -3.379 -3.094 1.00 51.97 93 ALA A CA 1
ATOM 803 C C . ALA A 1 93 ? -18.706 -3.076 -1.975 1.00 51.97 93 ALA A C 1
ATOM 805 O O . ALA A 1 93 ? -19.038 -2.427 -0.985 1.00 51.97 93 ALA A O 1
ATOM 806 N N . TYR A 1 94 ? -17.490 -3.615 -2.076 1.00 53.72 94 TYR A N 1
ATOM 807 C CA . TYR A 1 94 ? -16.438 -3.306 -1.112 1.00 53.72 94 TYR A CA 1
ATOM 808 C C . TYR A 1 94 ? -15.996 -1.854 -1.302 1.00 53.72 94 TYR A C 1
ATOM 810 O O . TYR A 1 94 ? -15.335 -1.526 -2.283 1.00 53.72 94 TYR A O 1
ATOM 818 N N . ASN A 1 95 ? -16.361 -0.994 -0.355 1.00 63.84 95 ASN A N 1
ATOM 819 C CA . ASN A 1 95 ? -15.811 0.347 -0.246 1.00 63.84 95 ASN A CA 1
ATOM 820 C C . ASN A 1 95 ? -14.730 0.339 0.852 1.00 63.84 95 ASN A C 1
ATOM 822 O O . ASN A 1 95 ? -15.067 0.147 2.013 1.00 63.84 95 ASN A O 1
ATOM 826 N N . PRO A 1 96 ? -13.431 0.511 0.563 1.00 64.50 96 PRO A N 1
ATOM 827 C CA . PRO A 1 96 ? -12.416 0.599 1.618 1.00 64.50 96 PRO A CA 1
ATOM 828 C C . PRO A 1 96 ? -12.525 1.899 2.433 1.00 64.50 96 PRO A C 1
ATOM 830 O O . PRO A 1 96 ? -12.012 1.976 3.549 1.00 64.50 96 PRO A O 1
ATOM 833 N N . ASN A 1 97 ? -13.211 2.910 1.902 1.00 75.31 97 ASN A N 1
ATOM 834 C CA . ASN A 1 97 ? -13.303 4.240 2.476 1.00 75.31 97 ASN A CA 1
ATOM 835 C C . ASN A 1 97 ? -14.512 4.334 3.412 1.00 75.31 97 ASN A C 1
ATOM 837 O O . ASN A 1 97 ? -15.637 4.573 2.977 1.00 75.31 97 ASN A O 1
ATOM 841 N N . HIS A 1 98 ? -14.258 4.135 4.703 1.00 86.38 98 HIS A N 1
ATOM 842 C CA . HIS A 1 98 ? -15.260 4.271 5.752 1.00 86.38 98 HIS A CA 1
ATOM 843 C C . HIS A 1 98 ? -14.789 5.212 6.854 1.00 86.38 98 HIS A C 1
ATOM 845 O O . HIS A 1 98 ? -13.614 5.217 7.230 1.00 86.38 98 HIS A O 1
ATOM 851 N N . ILE A 1 99 ? -15.747 5.908 7.452 1.00 91.81 99 ILE A N 1
ATOM 852 C CA . ILE A 1 99 ? -15.588 6.552 8.749 1.00 91.81 99 ILE A CA 1
ATOM 853 C C . ILE A 1 99 ? -15.473 5.451 9.791 1.00 91.81 99 ILE A C 1
ATOM 855 O O . ILE A 1 99 ? -16.392 4.644 9.961 1.00 91.81 99 ILE A O 1
ATOM 859 N N . LYS A 1 100 ? -14.330 5.389 10.468 1.00 93.81 100 LYS A N 1
ATOM 860 C CA . LYS A 1 100 ? -14.012 4.302 11.385 1.00 93.81 100 LYS A CA 1
ATOM 861 C C . LYS A 1 100 ? -14.045 4.783 12.824 1.00 93.81 100 LYS A C 1
ATOM 863 O O . LYS A 1 100 ? -13.327 5.711 13.195 1.00 93.81 100 LYS A O 1
ATOM 868 N N . LEU A 1 101 ? -14.862 4.104 13.619 1.00 97.06 101 LEU A N 1
ATOM 869 C CA . LEU A 1 101 ? -15.083 4.390 15.027 1.00 97.06 101 LEU A CA 1
ATOM 870 C C . LEU A 1 101 ? -14.644 3.199 15.881 1.00 97.06 101 LEU A C 1
ATOM 872 O O . LEU A 1 101 ? -14.921 2.046 15.536 1.00 97.06 101 LEU A O 1
ATOM 876 N N . TYR A 1 102 ? -13.997 3.486 17.007 1.00 97.44 102 TYR A N 1
ATOM 877 C CA . TYR A 1 102 ? -13.703 2.518 18.058 1.00 97.44 102 TYR A CA 1
ATOM 878 C C . TYR A 1 102 ? -14.552 2.814 19.290 1.00 97.44 102 TYR A C 1
ATOM 880 O O . TYR A 1 102 ? -14.575 3.948 19.773 1.00 97.44 102 TYR A O 1
ATOM 888 N N . ILE A 1 103 ? -15.239 1.785 19.787 1.00 98.00 103 ILE A N 1
ATOM 889 C CA . ILE A 1 103 ? -16.129 1.866 20.953 1.00 98.00 103 ILE A CA 1
ATOM 890 C C . ILE A 1 103 ? -15.705 0.783 21.954 1.00 98.00 103 ILE A C 1
ATOM 892 O O . ILE A 1 103 ? -16.368 -0.249 22.051 1.00 98.00 103 ILE A O 1
ATOM 896 N N . PRO A 1 104 ? -14.565 0.951 22.642 1.00 96.19 104 PRO A N 1
ATOM 897 C CA . PRO A 1 104 ? -14.028 -0.109 23.478 1.00 96.19 104 PRO A CA 1
ATOM 898 C C . PRO A 1 104 ? -14.857 -0.303 24.749 1.00 96.19 104 PRO A C 1
ATOM 900 O O . PRO A 1 104 ? -15.138 0.663 25.456 1.00 96.19 104 PRO A O 1
ATOM 903 N N . LEU A 1 105 ? -15.244 -1.544 25.052 1.00 97.50 105 LEU A N 1
ATOM 904 C CA . LEU A 1 105 ? -16.093 -1.874 26.205 1.00 97.50 105 LEU A CA 1
ATOM 905 C C . LEU A 1 105 ? -15.423 -2.884 27.138 1.00 97.50 105 LEU A C 1
ATOM 907 O O . LEU A 1 105 ? -14.739 -3.797 26.689 1.00 97.50 105 LEU A O 1
ATOM 911 N N . ASP A 1 106 ? -15.666 -2.761 28.444 1.00 97.19 106 ASP A N 1
ATOM 912 C CA . ASP A 1 106 ? -15.200 -3.740 29.430 1.00 97.19 106 ASP A CA 1
ATOM 913 C C . ASP A 1 106 ? -15.908 -5.111 29.279 1.00 97.19 106 ASP A C 1
ATOM 915 O O . ASP A 1 106 ? -16.969 -5.244 28.652 1.00 97.19 106 ASP A O 1
ATOM 919 N N . ALA A 1 107 ? -15.356 -6.163 29.891 1.00 96.56 107 ALA A N 1
ATOM 920 C CA . ALA A 1 107 ? -15.901 -7.519 29.825 1.00 96.56 107 ALA A CA 1
ATOM 921 C C . ALA A 1 107 ? -17.341 -7.651 30.332 1.00 96.56 107 ALA A C 1
ATOM 923 O O . ALA A 1 107 ? -18.062 -8.565 29.904 1.00 96.56 107 ALA A O 1
ATOM 924 N N . ARG A 1 108 ? -17.753 -6.795 31.275 1.00 96.69 108 ARG A N 1
ATOM 925 C CA . ARG A 1 108 ? -19.093 -6.819 31.881 1.00 96.69 108 ARG A CA 1
ATOM 926 C C . ARG A 1 108 ? -20.129 -6.222 30.936 1.00 96.69 108 ARG A C 1
ATOM 928 O O . ARG A 1 108 ? -21.286 -6.645 30.975 1.00 96.69 108 ARG A O 1
ATOM 935 N N . HIS A 1 109 ? -19.717 -5.274 30.100 1.00 98.25 109 HIS A N 1
ATOM 936 C CA . HIS A 1 109 ? -20.603 -4.522 29.225 1.00 98.25 109 HIS A CA 1
ATOM 937 C C . HIS A 1 109 ? -20.589 -5.011 27.779 1.00 98.25 109 HIS A C 1
ATOM 939 O O . HIS A 1 109 ? -21.612 -4.887 27.109 1.00 98.25 109 HIS A O 1
ATOM 945 N N . ILE A 1 110 ? -19.502 -5.631 27.304 1.00 97.69 110 ILE A N 1
ATOM 946 C CA . ILE A 1 110 ? -19.329 -5.947 25.878 1.00 97.69 110 ILE A CA 1
ATOM 947 C C . ILE A 1 110 ? -20.471 -6.776 25.275 1.00 97.69 110 ILE A C 1
ATOM 949 O O . ILE A 1 110 ? -20.923 -6.465 24.181 1.00 97.69 110 ILE A O 1
ATOM 953 N N . TYR A 1 111 ? -21.005 -7.773 25.989 1.00 97.69 111 TYR A N 1
ATOM 954 C CA . TYR A 1 111 ? -22.074 -8.632 25.460 1.00 97.69 111 TYR A CA 1
ATOM 955 C C . TYR A 1 111 ? -23.341 -7.834 25.106 1.00 97.69 111 TYR A C 1
ATOM 957 O O . TYR A 1 111 ? -23.771 -7.820 23.958 1.00 97.69 111 TYR A O 1
ATOM 965 N N . ARG A 1 112 ? -23.914 -7.106 26.075 1.00 98.06 112 ARG A N 1
ATOM 966 C CA . ARG A 1 112 ? -25.112 -6.283 25.826 1.00 98.06 112 ARG A CA 1
ATOM 967 C C . ARG A 1 112 ? -24.797 -4.999 25.069 1.00 98.06 112 ARG A C 1
ATOM 969 O O . ARG A 1 112 ? -25.685 -4.444 24.435 1.00 98.06 112 ARG A O 1
ATOM 976 N N . GLY A 1 113 ? -23.572 -4.496 25.173 1.00 98.44 113 GLY A N 1
ATOM 977 C CA . GLY A 1 113 ? -23.141 -3.298 24.467 1.00 98.44 113 GLY A CA 1
ATOM 978 C C . GLY A 1 113 ? -23.090 -3.527 22.961 1.00 98.44 113 GLY A C 1
ATOM 979 O O . GLY A 1 113 ? -23.613 -2.707 22.215 1.00 98.44 113 GLY A O 1
ATOM 980 N N . VAL A 1 114 ? -22.567 -4.680 22.526 1.00 98.38 114 VAL A N 1
ATOM 981 C CA . VAL A 1 114 ? -22.641 -5.132 21.128 1.00 98.38 114 VAL A CA 1
ATOM 982 C C . VAL A 1 114 ? -24.100 -5.216 20.677 1.00 98.38 114 VAL A C 1
ATOM 984 O O . VAL A 1 114 ? -24.440 -4.606 19.664 1.00 98.38 114 VAL A O 1
ATOM 987 N N . ASP A 1 115 ? -24.980 -5.856 21.458 1.00 97.44 115 ASP A N 1
ATOM 988 C CA . ASP A 1 115 ? -26.411 -5.909 21.132 1.00 97.44 115 ASP A CA 1
ATOM 989 C C . ASP A 1 115 ? -27.010 -4.498 20.955 1.00 97.44 115 ASP A C 1
ATOM 991 O O . ASP A 1 115 ? -27.670 -4.223 19.957 1.00 97.44 115 ASP A O 1
ATOM 995 N N . GLN A 1 116 ? -26.756 -3.572 21.888 1.00 98.38 116 GLN A N 1
ATOM 996 C CA . GLN A 1 116 ? -27.271 -2.197 21.823 1.00 98.38 116 GLN A CA 1
ATOM 997 C C . GLN A 1 116 ? -26.766 -1.425 20.600 1.00 98.38 116 GLN A C 1
ATOM 999 O O . GLN A 1 116 ? -27.558 -0.768 19.926 1.00 98.38 116 GLN A O 1
ATOM 1004 N N . ILE A 1 117 ? -25.467 -1.510 20.304 1.00 98.62 117 ILE A N 1
ATOM 1005 C CA . ILE A 1 117 ? -24.849 -0.794 19.184 1.00 98.62 117 ILE A CA 1
ATOM 1006 C C . ILE A 1 117 ? -25.418 -1.295 17.854 1.00 98.62 117 ILE A C 1
ATOM 1008 O O . ILE A 1 117 ? -25.857 -0.490 17.035 1.00 98.62 117 ILE A O 1
ATOM 1012 N N . PHE A 1 118 ? -25.452 -2.611 17.632 1.00 98.19 118 PHE A N 1
ATOM 1013 C CA . PHE A 1 118 ? -25.899 -3.160 16.350 1.00 98.19 118 PHE A CA 1
ATOM 1014 C C . PHE A 1 118 ? -27.422 -3.142 16.178 1.00 98.19 118 PHE A C 1
ATOM 1016 O O . PHE A 1 118 ? -27.888 -2.951 15.055 1.00 98.19 118 PHE A O 1
ATOM 1023 N N . ASN A 1 119 ? -28.200 -3.215 17.265 1.00 97.31 119 ASN A N 1
ATOM 1024 C CA . ASN A 1 119 ? -29.633 -2.911 17.217 1.00 97.31 119 ASN A CA 1
ATOM 1025 C C . ASN A 1 119 ? -29.874 -1.472 16.777 1.00 97.31 119 ASN A C 1
ATOM 1027 O O . ASN A 1 119 ? -30.641 -1.248 15.849 1.00 97.31 119 ASN A O 1
ATOM 1031 N N . PHE A 1 120 ? -29.177 -0.506 17.381 1.00 98.25 120 PHE A N 1
ATOM 1032 C CA . PHE A 1 120 ? -29.303 0.895 16.991 1.00 98.25 120 PHE A CA 1
ATOM 1033 C C . PHE A 1 120 ? -28.980 1.104 15.506 1.00 98.25 120 PHE A C 1
ATOM 1035 O O . PHE A 1 120 ? -29.735 1.781 14.810 1.00 98.25 120 PHE A O 1
ATOM 1042 N N . LEU A 1 121 ? -27.892 0.506 15.008 1.00 97.25 121 LEU A N 1
ATOM 1043 C CA . LEU A 1 121 ? -27.511 0.609 13.597 1.00 97.25 121 LEU A CA 1
ATOM 1044 C C . LEU A 1 121 ? -28.585 0.023 12.668 1.00 97.25 121 LEU A C 1
ATOM 1046 O O . LEU A 1 121 ? -28.976 0.680 11.705 1.00 97.25 121 LEU A O 1
ATOM 1050 N N . SER A 1 122 ? -29.103 -1.167 12.983 1.00 94.50 122 SER A N 1
ATOM 1051 C CA . SER A 1 122 ? -30.136 -1.828 12.179 1.00 94.50 122 SER A CA 1
ATOM 1052 C C . SER A 1 122 ? -31.487 -1.102 12.226 1.00 94.50 122 SER A C 1
ATOM 1054 O O . SER A 1 122 ? -32.083 -0.868 11.174 1.00 94.50 122 SER A O 1
ATOM 1056 N N . GLU A 1 123 ? -31.954 -0.692 13.409 1.00 95.50 123 GLU A N 1
ATOM 1057 C CA . GLU A 1 123 ? -33.234 0.009 13.603 1.00 95.50 123 GLU A CA 1
ATOM 1058 C C . GLU A 1 123 ? -33.269 1.379 12.910 1.00 95.50 123 GLU A C 1
ATOM 1060 O O . GLU A 1 123 ? -34.341 1.863 12.545 1.00 95.50 123 GLU A O 1
ATOM 1065 N N . ASN A 1 124 ? -32.102 2.002 12.719 1.00 95.88 124 ASN A N 1
ATOM 1066 C CA . ASN A 1 124 ? -31.957 3.284 12.028 1.00 95.88 124 ASN A CA 1
ATOM 1067 C C . ASN A 1 124 ? -31.537 3.139 10.555 1.00 95.88 124 ASN A C 1
ATOM 1069 O O . ASN A 1 124 ? -31.276 4.157 9.914 1.00 95.88 124 ASN A O 1
ATOM 1073 N N . ASP A 1 125 ? -31.483 1.911 10.027 1.00 91.50 125 ASP A N 1
ATOM 1074 C CA . ASP A 1 125 ? -31.085 1.594 8.647 1.00 91.50 125 ASP A CA 1
ATOM 1075 C C . ASP A 1 125 ? -29.733 2.222 8.247 1.00 91.50 125 ASP A C 1
ATOM 1077 O O . ASP A 1 125 ? -29.565 2.799 7.172 1.00 91.50 125 ASP A O 1
ATOM 1081 N N . ILE A 1 126 ? -28.759 2.158 9.161 1.00 93.88 126 ILE A N 1
ATOM 1082 C CA . ILE A 1 126 ? -27.418 2.715 8.963 1.00 93.88 126 ILE A CA 1
ATOM 1083 C C . ILE A 1 126 ? -26.530 1.673 8.272 1.00 93.88 126 ILE A C 1
ATOM 1085 O O . ILE A 1 126 ? -26.311 0.588 8.808 1.00 93.88 126 ILE A O 1
ATOM 1089 N N . SER A 1 127 ? -25.964 2.026 7.112 1.00 90.69 127 SER A N 1
ATOM 1090 C CA . SER A 1 127 ? -25.022 1.159 6.386 1.00 90.69 127 SER A CA 1
ATOM 1091 C C . SER A 1 127 ? -23.671 1.068 7.105 1.00 90.69 127 SER A C 1
ATOM 1093 O O . SER A 1 127 ? -23.092 2.093 7.486 1.00 90.69 127 SER A O 1
ATOM 1095 N N . HIS A 1 128 ? -23.158 -0.152 7.292 1.00 92.12 128 HIS A N 1
ATOM 1096 C CA . HIS A 1 128 ? -21.896 -0.419 7.964 1.00 92.12 128 HIS A CA 1
ATOM 1097 C C . HIS A 1 128 ? -21.210 -1.752 7.603 1.00 92.12 128 HIS A C 1
ATOM 1099 O O . HIS A 1 128 ? -21.847 -2.773 7.337 1.00 92.12 128 HIS A O 1
ATOM 1105 N N . VAL A 1 129 ? -19.876 -1.781 7.739 1.00 91.38 129 VAL A N 1
ATOM 1106 C CA . VAL A 1 129 ? -19.032 -2.994 7.613 1.00 91.38 129 VAL A CA 1
ATOM 1107 C C . VAL A 1 129 ? -18.123 -3.149 8.838 1.00 91.38 129 VAL A C 1
ATOM 1109 O O . VAL A 1 129 ? -16.930 -2.813 8.859 1.00 91.38 129 VAL A O 1
ATOM 1112 N N . SER A 1 130 ? -18.709 -3.677 9.900 1.00 95.12 130 SER A N 1
ATOM 1113 C CA . SER A 1 130 ? -18.191 -3.600 11.263 1.00 95.12 130 SER A CA 1
ATOM 1114 C C . SER A 1 130 ? -17.718 -4.960 11.770 1.00 95.12 130 SER A C 1
ATOM 1116 O O . SER A 1 130 ? -17.957 -6.002 11.155 1.00 95.12 130 SER A O 1
ATOM 1118 N N . LYS A 1 131 ? -16.991 -4.963 12.888 1.00 95.69 131 LYS A N 1
ATOM 1119 C CA . LYS A 1 131 ? -16.502 -6.197 13.511 1.00 95.69 131 LYS A CA 1
ATOM 1120 C C . LYS A 1 131 ? -16.228 -6.037 15.001 1.00 95.69 131 LYS A C 1
ATOM 1122 O O . LYS A 1 131 ? -15.918 -4.941 15.460 1.00 95.69 131 LYS A O 1
ATOM 1127 N N . VAL A 1 132 ? -16.257 -7.160 15.711 1.00 98.19 132 VAL A N 1
ATOM 1128 C CA . VAL A 1 132 ? -15.894 -7.278 17.128 1.00 98.19 132 VAL A CA 1
ATOM 1129 C C . VAL A 1 132 ? -14.715 -8.240 17.274 1.00 98.19 132 VAL A C 1
ATOM 1131 O O . VAL A 1 132 ? -14.731 -9.337 16.716 1.00 98.19 132 VAL A O 1
ATOM 1134 N N . GLY A 1 133 ? -13.673 -7.819 17.990 1.00 96.00 133 GLY A N 1
ATOM 1135 C CA . GLY A 1 133 ? -12.472 -8.598 18.291 1.00 96.00 133 GLY A CA 1
ATOM 1136 C C . GLY A 1 133 ? -12.708 -9.733 19.283 1.00 96.00 133 GLY A C 1
ATOM 1137 O O . GLY A 1 133 ? -13.599 -9.682 20.122 1.00 96.00 133 GLY A O 1
ATOM 1138 N N . SER A 1 134 ? -11.871 -10.768 19.219 1.00 95.44 134 SER A N 1
ATOM 1139 C CA . SER A 1 134 ? -11.936 -11.931 20.115 1.00 95.44 134 SER A CA 1
ATOM 1140 C C . SER A 1 134 ? -11.465 -11.668 21.552 1.00 95.44 134 SER A C 1
ATOM 1142 O O . SER A 1 134 ? -11.538 -12.572 22.384 1.00 95.44 134 SER A O 1
ATOM 1144 N N . ALA A 1 135 ? -10.943 -10.478 21.845 1.00 94.56 135 ALA A N 1
ATOM 1145 C CA . ALA A 1 135 ? -10.394 -10.092 23.143 1.00 94.56 135 ALA A CA 1
ATOM 1146 C C . ALA A 1 135 ? -10.659 -8.606 23.414 1.00 94.56 135 ALA A C 1
ATOM 1148 O O . ALA A 1 135 ? -10.748 -7.829 22.463 1.00 94.56 135 ALA A O 1
ATOM 1149 N N . ILE A 1 136 ? -10.712 -8.233 24.695 1.00 95.88 136 ILE A N 1
ATOM 1150 C CA . ILE A 1 136 ? -10.870 -6.840 25.131 1.00 95.88 136 ILE A CA 1
ATOM 1151 C C . ILE A 1 136 ? -9.618 -6.037 24.771 1.00 95.88 136 ILE A C 1
ATOM 1153 O O . ILE A 1 136 ? -8.490 -6.431 25.100 1.00 95.88 136 ILE A O 1
ATOM 1157 N N . ARG A 1 137 ? -9.822 -4.921 24.072 1.00 94.62 137 ARG A N 1
ATOM 1158 C CA . ARG A 1 137 ? -8.783 -4.009 23.570 1.00 94.62 137 ARG A CA 1
ATOM 1159 C C . ARG A 1 137 ? -9.354 -2.599 23.474 1.00 94.62 137 ARG A C 1
ATOM 1161 O O . ARG A 1 137 ? -10.562 -2.422 23.422 1.00 94.62 137 ARG A O 1
ATOM 1168 N N . ASN A 1 138 ? -8.489 -1.600 23.347 1.00 94.00 138 ASN A N 1
ATOM 1169 C CA . ASN A 1 138 ? -8.926 -0.222 23.092 1.00 94.00 138 ASN A CA 1
ATOM 1170 C C . ASN A 1 138 ? -9.455 0.014 21.653 1.00 94.00 138 ASN A C 1
ATOM 1172 O O . ASN A 1 138 ? -9.824 1.137 21.311 1.00 94.00 138 ASN A O 1
ATOM 1176 N N . ASP A 1 139 ? -9.499 -1.040 20.830 1.00 92.75 139 ASP A N 1
ATOM 1177 C CA . ASP A 1 139 ? -10.013 -1.088 19.456 1.00 92.75 139 ASP A CA 1
ATOM 1178 C C . ASP A 1 139 ? -10.872 -2.350 19.186 1.00 92.75 139 ASP A C 1
ATOM 1180 O O . ASP A 1 139 ? -10.918 -2.850 18.057 1.00 92.75 139 ASP A O 1
ATOM 1184 N N . ASP A 1 140 ? -11.488 -2.940 20.220 1.00 92.38 140 ASP A N 1
ATOM 1185 C CA . ASP A 1 140 ? -12.173 -4.238 20.114 1.00 92.38 140 ASP A CA 1
ATOM 1186 C C . ASP A 1 140 ? -13.490 -4.195 19.323 1.00 92.38 140 ASP A C 1
ATOM 1188 O O . ASP A 1 140 ? -13.724 -5.093 18.512 1.00 92.38 140 ASP A O 1
ATOM 1192 N N . ILE A 1 141 ? -14.314 -3.158 19.481 1.00 97.56 141 ILE A N 1
ATOM 1193 C CA . ILE A 1 141 ? -15.493 -2.899 18.650 1.00 97.56 141 ILE A CA 1
ATOM 1194 C C . ILE A 1 141 ? -15.124 -1.867 17.590 1.00 97.56 141 ILE A C 1
ATOM 1196 O O . ILE A 1 141 ? -14.876 -0.698 17.887 1.00 97.56 141 ILE A O 1
ATOM 1200 N N . VAL A 1 142 ? -15.114 -2.310 16.333 1.00 96.31 142 VAL A N 1
ATOM 1201 C CA . VAL A 1 142 ? -14.771 -1.492 15.170 1.00 96.31 142 VAL A CA 1
ATOM 1202 C C . VAL A 1 142 ? -16.017 -1.275 14.329 1.00 96.31 142 VAL A C 1
ATOM 1204 O O . VAL A 1 142 ? -16.495 -2.210 13.678 1.00 96.31 142 VAL A O 1
ATOM 1207 N N . ILE A 1 143 ? -16.501 -0.037 14.293 1.00 96.94 143 ILE A N 1
ATOM 1208 C CA . ILE A 1 143 ? -17.629 0.364 13.455 1.00 96.94 143 ILE A CA 1
ATOM 1209 C C . ILE A 1 143 ? -17.106 1.093 12.223 1.00 96.94 143 ILE A C 1
ATOM 1211 O O . ILE A 1 143 ? -16.245 1.964 12.333 1.00 96.94 143 ILE A O 1
ATOM 1215 N N . ARG A 1 144 ? -17.606 0.726 11.042 1.00 93.81 144 ARG A N 1
ATOM 1216 C CA . ARG A 1 144 ? -17.262 1.385 9.778 1.00 93.81 144 ARG A CA 1
ATOM 1217 C C . ARG A 1 144 ? -18.517 1.884 9.104 1.00 93.81 144 ARG A C 1
ATOM 1219 O O . ARG A 1 144 ? -19.341 1.061 8.732 1.00 93.81 144 ARG A O 1
ATOM 1226 N N . LEU A 1 145 ? -18.639 3.194 8.958 1.00 93.00 145 LEU A N 1
ATOM 1227 C CA . LEU A 1 145 ? -19.822 3.868 8.435 1.00 93.00 145 LEU A CA 1
ATOM 1228 C C . LEU A 1 145 ? -19.487 4.585 7.133 1.00 93.00 145 LEU A C 1
ATOM 1230 O O . LEU A 1 145 ? -18.361 5.033 6.931 1.00 93.00 145 LEU A O 1
ATOM 1234 N N . GLU A 1 146 ? -20.473 4.722 6.258 1.00 87.00 146 GLU A N 1
ATOM 1235 C CA . GLU A 1 146 ? -20.293 5.419 4.980 1.00 87.00 146 GLU A CA 1
ATOM 1236 C C . GLU A 1 146 ? -20.449 6.940 5.109 1.00 87.00 146 GLU A C 1
ATOM 1238 O O . GLU A 1 146 ? -19.830 7.694 4.357 1.00 87.00 146 GLU A O 1
ATOM 1243 N N . LYS A 1 147 ? -21.281 7.398 6.056 1.00 89.88 147 LYS A N 1
ATOM 1244 C CA . LYS A 1 147 ? -21.782 8.777 6.100 1.00 89.88 147 LYS A CA 1
ATOM 1245 C C . LYS A 1 147 ? -21.437 9.506 7.407 1.00 89.88 147 LYS A C 1
ATOM 1247 O O . LYS A 1 147 ? -21.654 8.939 8.484 1.00 89.88 147 LYS A O 1
ATOM 1252 N N . PRO A 1 148 ? -20.954 10.765 7.349 1.00 93.12 148 PRO A N 1
ATOM 1253 C CA . PRO A 1 148 ? -20.652 11.568 8.538 1.00 93.12 148 PRO A CA 1
ATOM 1254 C C . PRO A 1 148 ? -21.828 11.734 9.503 1.00 93.12 148 PRO A C 1
ATOM 1256 O O . PRO A 1 148 ? -21.654 11.628 10.715 1.00 93.12 148 PRO A O 1
ATOM 1259 N N . GLU A 1 149 ? -23.033 11.945 8.982 1.00 95.69 149 GLU A N 1
ATOM 1260 C CA . GLU A 1 149 ? -24.242 12.122 9.784 1.00 95.69 149 GLU A CA 1
ATOM 1261 C C . GLU A 1 149 ? -24.591 10.877 10.608 1.00 95.69 149 GLU A C 1
ATOM 1263 O O . GLU A 1 149 ? -25.058 10.995 11.740 1.00 95.69 149 GLU A O 1
ATOM 1268 N N . ASP A 1 150 ? -24.332 9.681 10.081 1.00 96.25 150 ASP A N 1
ATOM 1269 C CA . ASP A 1 150 ? -24.607 8.432 10.787 1.00 96.25 150 ASP A CA 1
ATOM 1270 C C . ASP A 1 150 ? -23.554 8.168 11.869 1.00 96.25 150 ASP A C 1
ATOM 1272 O O . ASP A 1 150 ? -23.887 7.686 12.954 1.00 96.25 150 ASP A O 1
ATOM 1276 N N . ALA A 1 151 ? -22.306 8.585 11.632 1.00 96.56 151 ALA A N 1
ATOM 1277 C CA . ALA A 1 151 ? -21.270 8.590 12.659 1.00 96.56 151 ALA A CA 1
ATOM 1278 C C . ALA A 1 151 ? -21.627 9.524 13.821 1.00 96.56 151 ALA A C 1
ATOM 1280 O O . ALA A 1 151 ? -21.565 9.102 14.975 1.00 96.56 151 ALA A O 1
ATOM 1281 N N . GLN A 1 152 ? -22.087 10.748 13.539 1.00 96.75 152 GLN A N 1
ATOM 1282 C CA . GLN A 1 152 ? -22.552 11.671 14.581 1.00 96.75 152 GLN A CA 1
ATOM 1283 C C . GLN A 1 152 ? -23.740 11.106 15.368 1.00 96.75 152 GLN A C 1
ATOM 1285 O O . GLN A 1 152 ? -23.755 11.195 16.596 1.00 96.75 152 GLN A O 1
ATOM 1290 N N . LYS A 1 153 ? -24.720 10.486 14.692 1.00 98.00 153 LYS A N 1
ATOM 1291 C CA . LYS A 1 153 ? -25.854 9.823 15.362 1.00 98.00 153 LYS A CA 1
ATOM 1292 C C . LYS A 1 153 ? -25.386 8.724 16.311 1.00 98.00 153 LYS A C 1
ATOM 1294 O O . LYS A 1 153 ? -25.870 8.665 17.440 1.00 98.00 153 LYS A O 1
ATOM 1299 N N . LEU A 1 154 ? -24.454 7.872 15.876 1.00 98.44 154 LEU A N 1
ATOM 1300 C CA . LEU A 1 154 ? -23.935 6.794 16.714 1.00 98.44 154 LEU A CA 1
ATOM 1301 C C . LEU A 1 154 ? -23.135 7.334 17.904 1.00 98.44 154 LEU A C 1
ATOM 1303 O O . LEU A 1 154 ? -23.359 6.888 19.026 1.00 98.44 154 LEU A O 1
ATOM 1307 N N . ILE A 1 155 ? -22.256 8.318 17.690 1.00 98.12 155 ILE A N 1
ATOM 1308 C CA . ILE A 1 155 ? -21.507 8.978 18.772 1.00 98.12 155 ILE A CA 1
ATOM 1309 C C . ILE A 1 155 ? -22.482 9.556 19.802 1.00 98.12 155 ILE A C 1
ATOM 1311 O O . ILE A 1 155 ? -22.350 9.301 20.999 1.00 98.12 155 ILE A O 1
ATOM 1315 N N . HIS A 1 156 ? -23.517 10.265 19.343 1.00 98.12 156 HIS A N 1
ATOM 1316 C CA . HIS A 1 156 ? -24.542 10.819 20.218 1.00 98.12 156 HIS A CA 1
ATOM 1317 C C . HIS A 1 156 ? -25.318 9.728 20.971 1.00 98.12 156 HIS A C 1
ATOM 1319 O O . HIS A 1 156 ? -25.583 9.876 22.164 1.00 98.12 156 HIS A O 1
ATOM 1325 N N . TYR A 1 157 ? -25.665 8.619 20.317 1.00 98.50 157 TYR A N 1
ATOM 1326 C CA . TYR A 1 157 ? -26.321 7.485 20.966 1.00 98.50 157 TYR A CA 1
ATOM 1327 C C . TYR A 1 157 ? -25.451 6.881 22.078 1.00 98.50 157 TYR A C 1
ATOM 1329 O O . TYR A 1 157 ? -25.922 6.710 23.204 1.00 98.50 157 TYR A O 1
ATOM 1337 N N . VAL A 1 158 ? -24.168 6.630 21.796 1.00 98.25 158 VAL A N 1
ATOM 1338 C CA . VAL A 1 158 ? -23.205 6.103 22.775 1.00 98.25 158 VAL A CA 1
ATOM 1339 C C . VAL A 1 158 ? -23.042 7.066 23.949 1.00 98.25 158 VAL A C 1
ATOM 1341 O O . VAL A 1 158 ? -23.080 6.632 25.099 1.00 98.25 158 VAL A O 1
ATOM 1344 N N . GLN A 1 159 ? -22.924 8.368 23.680 1.00 97.44 159 GLN A N 1
ATOM 1345 C CA . GLN A 1 159 ? -22.778 9.409 24.701 1.00 97.44 159 GLN A CA 1
ATOM 1346 C C . GLN A 1 159 ? -23.977 9.485 25.659 1.00 97.44 159 GLN A C 1
ATOM 1348 O O . GLN A 1 159 ? -23.809 9.801 26.836 1.00 97.44 159 GLN A O 1
ATOM 1353 N N . ASN A 1 160 ? -25.185 9.193 25.170 1.00 97.56 160 ASN A N 1
ATOM 1354 C CA . ASN A 1 160 ? -26.421 9.290 25.951 1.00 97.56 160 ASN A CA 1
ATOM 1355 C C . ASN A 1 160 ? -26.907 7.948 26.525 1.00 97.56 160 ASN A C 1
ATOM 1357 O O . ASN A 1 160 ? -27.870 7.928 27.295 1.00 97.56 160 ASN A O 1
ATOM 1361 N N . SER A 1 161 ? -26.258 6.828 26.198 1.00 97.88 161 SER A N 1
ATOM 1362 C CA . SER A 1 161 ? -26.554 5.529 26.806 1.00 97.88 161 SER A CA 1
ATOM 1363 C C . SER A 1 161 ? -25.783 5.366 28.112 1.00 97.88 161 SER A C 1
ATOM 1365 O O . SER A 1 161 ? -24.570 5.165 28.109 1.00 97.88 161 SER A O 1
ATOM 1367 N N . SER A 1 162 ? -26.490 5.386 29.246 1.00 97.12 162 SER A N 1
ATOM 1368 C CA . SER A 1 162 ? -25.861 5.199 30.560 1.00 97.12 162 SER A CA 1
ATOM 1369 C C . SER A 1 162 ? -25.129 3.860 30.675 1.00 97.12 162 SER A C 1
ATOM 1371 O O . SER A 1 162 ? -24.090 3.793 31.317 1.00 97.12 162 SER A O 1
ATOM 1373 N N . TYR A 1 163 ? -25.656 2.807 30.037 1.00 98.38 163 TYR A N 1
ATOM 1374 C CA . TYR A 1 163 ? -25.045 1.477 30.048 1.00 98.38 163 TYR A CA 1
ATOM 1375 C C . TYR A 1 163 ? -23.739 1.437 29.252 1.00 98.38 163 TYR A C 1
ATOM 1377 O O . TYR A 1 163 ? -22.764 0.849 29.707 1.00 98.38 163 TYR A O 1
ATOM 1385 N N . LEU A 1 164 ? -23.708 2.072 28.074 1.00 98.12 164 LEU A N 1
ATOM 1386 C CA . LEU A 1 164 ? -22.487 2.129 27.271 1.00 98.12 164 LEU A CA 1
ATOM 1387 C C . LEU A 1 164 ? -21.442 3.005 27.961 1.00 98.12 164 LEU A C 1
ATOM 1389 O O . LEU A 1 164 ? -20.312 2.564 28.117 1.00 98.12 164 LEU A O 1
ATOM 1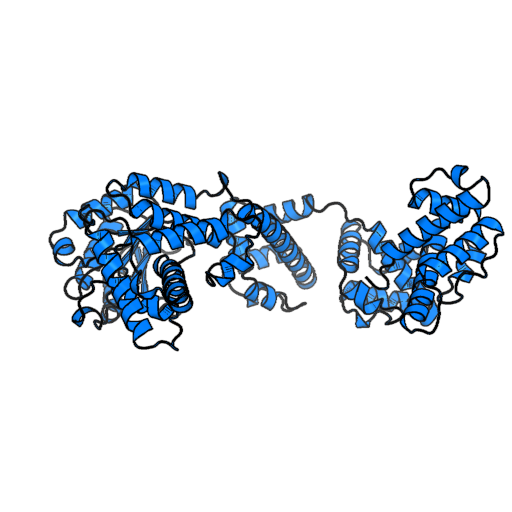393 N N . GLN A 1 165 ? -21.829 4.186 28.454 1.00 97.81 165 GLN A N 1
ATOM 1394 C CA . GLN A 1 165 ? -20.917 5.081 29.173 1.00 97.81 165 GLN A CA 1
ATOM 1395 C C . GLN A 1 165 ? -20.302 4.437 30.422 1.00 97.81 165 GLN A C 1
ATOM 1397 O O . GLN A 1 165 ? -19.126 4.657 30.692 1.00 97.81 165 GLN A O 1
ATOM 1402 N N . GLU A 1 166 ? -21.058 3.625 31.169 1.00 97.69 166 GLU A N 1
ATOM 1403 C CA . GLU A 1 166 ? -20.526 2.877 32.320 1.00 97.69 166 GLU A CA 1
ATOM 1404 C C . GLU A 1 166 ? -19.452 1.855 31.912 1.00 97.69 166 GLU A C 1
ATOM 1406 O O . GLU A 1 166 ? -18.517 1.608 32.674 1.00 97.69 166 GLU A O 1
ATOM 1411 N N . GLY A 1 167 ? -19.581 1.271 30.718 1.00 97.00 167 GLY A N 1
ATOM 1412 C CA . GLY A 1 167 ? -18.693 0.228 30.216 1.00 97.00 167 GLY A CA 1
ATOM 1413 C C . GLY A 1 167 ? -17.536 0.699 29.341 1.00 97.00 167 GLY A C 1
ATOM 1414 O O . GLY A 1 167 ? -16.691 -0.132 29.012 1.00 97.00 167 GLY A O 1
ATOM 1415 N N . LEU A 1 168 ? -17.497 1.971 28.932 1.00 97.06 168 LEU A N 1
ATOM 1416 C CA . LEU A 1 168 ? -16.471 2.478 28.019 1.00 97.06 168 LEU A CA 1
ATOM 1417 C C . LEU A 1 168 ? -15.078 2.418 28.648 1.00 97.06 168 LEU A C 1
ATOM 1419 O O . LEU A 1 168 ? -14.821 2.979 29.715 1.00 97.06 168 LEU A O 1
ATOM 1423 N N . LEU A 1 169 ? -14.160 1.773 27.936 1.00 95.81 169 LEU A N 1
ATOM 1424 C CA . LEU A 1 169 ? -12.736 1.812 28.239 1.00 95.81 169 LEU A CA 1
ATOM 1425 C C . LEU A 1 169 ? -12.077 3.020 27.553 1.00 95.81 169 LEU A C 1
ATOM 1427 O O . LEU A 1 169 ? -12.592 3.534 26.559 1.00 95.81 169 LEU A O 1
ATOM 1431 N N . PRO A 1 170 ? -10.913 3.485 28.034 1.00 92.69 170 PRO A N 1
ATOM 1432 C CA . PRO A 1 170 ? -10.160 4.507 27.324 1.00 92.69 170 PRO A CA 1
ATOM 1433 C C . PRO A 1 170 ? -9.702 4.000 25.950 1.00 92.69 170 PRO A C 1
ATOM 1435 O O . PRO A 1 170 ? -9.054 2.958 25.836 1.00 92.69 170 PRO A O 1
ATOM 1438 N N . ALA A 1 171 ? -10.015 4.756 24.899 1.00 92.06 171 ALA A N 1
ATOM 1439 C CA . ALA A 1 171 ? -9.466 4.506 23.574 1.00 92.06 171 ALA A CA 1
ATOM 1440 C C . ALA A 1 171 ? -8.027 5.042 23.455 1.00 92.06 171 ALA A C 1
ATOM 1442 O O . ALA A 1 171 ? -7.546 5.780 24.320 1.00 92.06 171 ALA A O 1
ATOM 1443 N N . SER A 1 172 ? -7.339 4.698 22.360 1.00 92.19 172 SER A N 1
ATOM 1444 C CA . SER A 1 172 ? -5.957 5.133 22.117 1.00 92.19 172 SER A CA 1
ATOM 1445 C C . SER A 1 172 ? -5.791 6.657 22.270 1.00 92.19 172 SER A C 1
ATOM 1447 O O . SER A 1 172 ? -6.537 7.424 21.644 1.00 92.19 172 SER A O 1
ATOM 1449 N N . PRO A 1 173 ? -4.780 7.129 23.024 1.00 91.81 173 PRO A N 1
ATOM 1450 C CA . PRO A 1 173 ? -4.509 8.551 23.181 1.00 91.81 173 PRO A CA 1
ATOM 1451 C C . PRO A 1 173 ? -3.845 9.155 21.940 1.00 91.81 173 PRO A C 1
ATOM 1453 O O . PRO A 1 173 ? -3.456 10.308 21.986 1.00 91.81 173 PRO A O 1
ATOM 1456 N N . PHE A 1 174 ? -3.701 8.426 20.831 1.00 93.44 174 PHE A N 1
ATOM 1457 C CA . PHE A 1 174 ? -3.264 8.982 19.544 1.00 93.44 174 PHE A CA 1
ATOM 1458 C C . PHE A 1 174 ? -4.435 9.376 18.639 1.00 93.44 174 PHE A C 1
ATOM 1460 O O . PHE A 1 174 ? -4.222 9.902 17.553 1.00 93.44 174 PHE A O 1
ATOM 1467 N N . LEU A 1 175 ? -5.672 9.126 19.073 1.00 92.44 175 LEU A N 1
ATOM 1468 C CA . LEU A 1 175 ? -6.880 9.413 18.306 1.00 92.44 175 LEU A CA 1
ATOM 1469 C C . LEU A 1 175 ? -7.662 10.572 18.920 1.00 92.44 175 LEU A C 1
ATOM 1471 O O . LEU A 1 175 ? -7.496 10.918 20.094 1.00 92.44 175 LEU A O 1
ATOM 1475 N N . HIS A 1 176 ? -8.498 11.205 18.101 1.00 91.81 176 HIS A N 1
ATOM 1476 C CA . HIS A 1 176 ? -9.535 12.111 18.590 1.00 91.81 176 HIS A CA 1
ATOM 1477 C C . HIS A 1 176 ? -10.703 11.310 19.156 1.00 91.81 176 HIS A C 1
ATOM 1479 O O . HIS A 1 176 ? -11.005 10.230 18.644 1.00 91.81 176 HIS A O 1
ATOM 1485 N N . GLN A 1 177 ? -11.340 11.829 20.205 1.00 91.88 177 GLN A N 1
ATOM 1486 C CA . GLN A 1 177 ? -12.423 11.147 20.907 1.00 91.88 177 GLN A CA 1
ATOM 1487 C C . GLN A 1 177 ? -13.565 12.115 21.209 1.00 91.88 177 GLN A C 1
ATOM 1489 O O . GLN A 1 177 ? -13.338 13.197 21.748 1.00 91.88 177 GLN A O 1
ATOM 1494 N N . GLU A 1 178 ? -14.797 11.690 20.939 1.00 93.00 178 GLU A N 1
ATOM 1495 C CA . GLU A 1 178 ? -16.017 12.405 21.322 1.00 93.00 178 GLU A CA 1
ATOM 1496 C C . GLU A 1 178 ? -16.988 11.429 21.984 1.00 93.00 178 GLU A C 1
ATOM 1498 O O . GLU A 1 178 ? -17.212 10.330 21.484 1.00 93.00 178 GLU A O 1
ATOM 1503 N N . GLY A 1 179 ? -17.519 11.781 23.160 1.00 89.75 179 GLY A N 1
ATOM 1504 C CA . GLY A 1 179 ? -18.411 10.889 23.917 1.00 89.75 179 GLY A CA 1
ATOM 1505 C C . GLY A 1 179 ? -17.789 9.535 24.305 1.00 89.75 179 GLY A C 1
ATOM 1506 O O . GLY A 1 179 ? -18.524 8.577 24.535 1.00 89.75 179 GLY A O 1
ATOM 1507 N N . GLY A 1 180 ? -16.451 9.451 24.338 1.00 91.00 180 GLY A N 1
ATOM 1508 C CA . GLY A 1 180 ? -15.684 8.219 24.558 1.00 91.00 180 GLY A CA 1
ATOM 1509 C C . GLY A 1 180 ? -15.557 7.307 23.327 1.00 91.00 180 GLY A C 1
ATOM 1510 O O . GLY A 1 180 ? -15.027 6.206 23.435 1.00 91.00 180 GLY A O 1
ATOM 1511 N N . VAL A 1 181 ? -16.002 7.765 22.153 1.00 96.81 181 VAL A N 1
ATOM 1512 C CA . VAL A 1 181 ? -15.826 7.080 20.866 1.00 96.81 181 VAL A CA 1
ATOM 1513 C C . VAL A 1 181 ? -14.611 7.661 20.152 1.00 96.81 181 VAL A C 1
ATOM 1515 O O . VAL A 1 181 ? -14.561 8.866 19.903 1.00 96.81 181 VAL A O 1
ATOM 1518 N N . ALA A 1 182 ? -13.636 6.819 19.805 1.00 95.12 182 ALA A N 1
ATOM 1519 C CA . ALA A 1 182 ? -12.453 7.254 19.064 1.00 95.12 182 ALA A CA 1
ATOM 1520 C C . ALA A 1 182 ? -12.650 7.162 17.553 1.00 95.12 182 ALA A C 1
ATOM 1522 O O . ALA A 1 182 ? -13.256 6.216 17.056 1.00 95.12 182 ALA A O 1
ATOM 1523 N N . MET A 1 183 ? -12.085 8.120 16.823 1.00 94.25 183 MET A N 1
ATOM 1524 C CA . MET A 1 183 ? -12.192 8.228 15.367 1.00 94.25 183 MET A CA 1
ATOM 1525 C C . MET A 1 183 ? -10.840 8.019 14.697 1.00 94.25 183 MET A C 1
ATOM 1527 O O . MET A 1 183 ? -9.835 8.573 15.140 1.00 94.25 183 MET A O 1
ATOM 1531 N N . THR A 1 184 ? -10.813 7.253 13.607 1.00 90.94 184 THR A N 1
ATOM 1532 C CA . THR A 1 184 ? -9.608 7.041 12.795 1.00 90.94 184 THR A CA 1
ATOM 1533 C C . THR A 1 184 ? -9.935 6.946 11.301 1.00 90.94 184 THR A C 1
ATOM 1535 O O . THR A 1 184 ? -11.097 6.830 10.907 1.00 90.94 184 THR A O 1
ATOM 1538 N N . CYS A 1 185 ? -8.907 7.016 10.461 1.00 82.94 185 CYS A N 1
ATOM 1539 C CA . CYS A 1 185 ? -8.971 6.786 9.023 1.00 82.94 185 CYS A CA 1
ATOM 1540 C C . CYS A 1 185 ? -7.742 5.966 8.640 1.00 82.94 185 CYS A C 1
ATOM 1542 O O . CYS A 1 185 ? -6.617 6.438 8.787 1.00 82.94 185 CYS A O 1
ATOM 1544 N N . ASP A 1 186 ? -7.955 4.728 8.202 1.00 81.31 186 ASP A N 1
ATOM 1545 C CA . ASP A 1 186 ? -6.868 3.833 7.805 1.00 81.31 186 ASP A CA 1
ATOM 1546 C C . ASP A 1 186 ? -7.127 3.051 6.516 1.00 81.31 186 ASP A C 1
ATOM 1548 O O . ASP A 1 186 ? -6.225 2.357 6.066 1.00 81.31 186 ASP A O 1
ATOM 1552 N N . GLY A 1 187 ? -8.302 3.192 5.889 1.00 84.19 187 GLY A N 1
ATOM 1553 C CA . GLY A 1 187 ? -8.622 2.586 4.595 1.00 84.19 187 GLY A CA 1
ATOM 1554 C C . GLY A 1 187 ? -8.248 1.100 4.511 1.00 84.19 187 GLY A C 1
ATOM 1555 O O . GLY A 1 187 ? -8.807 0.262 5.221 1.00 84.19 187 GLY A O 1
ATOM 1556 N N . SER A 1 188 ? -7.288 0.781 3.641 1.00 81.56 188 SER A N 1
ATOM 1557 C CA . SER A 1 188 ? -6.767 -0.578 3.412 1.00 81.56 188 SER A CA 1
ATOM 1558 C C . SER A 1 188 ? -5.674 -1.000 4.405 1.00 81.56 188 SER A C 1
ATOM 1560 O O . SER A 1 188 ? -5.192 -2.133 4.361 1.00 81.56 188 SER A O 1
ATOM 1562 N N . LEU A 1 189 ? -5.261 -0.099 5.293 1.00 88.00 189 LEU A N 1
ATOM 1563 C CA . LEU A 1 189 ? -4.269 -0.305 6.340 1.00 88.00 189 LEU A CA 1
ATOM 1564 C C . LEU A 1 189 ? -4.929 -0.452 7.722 1.00 88.00 189 LEU A C 1
ATOM 1566 O O . LEU A 1 189 ? -6.146 -0.425 7.896 1.00 88.00 189 LEU A O 1
ATOM 1570 N N . SER A 1 190 ? -4.091 -0.652 8.736 1.00 90.44 190 SER A N 1
ATOM 1571 C CA . SER A 1 190 ? -4.486 -0.654 10.143 1.00 90.44 190 SER A CA 1
ATOM 1572 C C . SER A 1 190 ? -3.771 0.487 10.849 1.00 90.44 190 SER A C 1
ATOM 1574 O O . SER A 1 190 ? -2.545 0.458 10.942 1.00 90.44 190 SER A O 1
ATOM 1576 N N . PHE A 1 191 ? -4.525 1.448 11.389 1.00 93.44 191 PHE A N 1
ATOM 1577 C CA . PHE A 1 191 ? -3.991 2.584 12.144 1.00 93.44 191 PHE A CA 1
ATOM 1578 C C . PHE A 1 191 ? -3.027 2.116 13.235 1.00 93.44 191 PHE A C 1
ATOM 1580 O O . PHE A 1 191 ? -1.877 2.540 13.284 1.00 93.44 191 PHE A O 1
ATOM 1587 N N . SER A 1 192 ? -3.478 1.176 14.069 1.00 93.94 192 SER A N 1
ATOM 1588 C CA . SER A 1 192 ? -2.690 0.645 15.180 1.00 93.94 192 SER A CA 1
ATOM 1589 C C . SER A 1 192 ? -1.426 -0.071 14.693 1.00 93.94 192 SER A C 1
ATOM 1591 O O . SER A 1 192 ? -0.402 -0.001 15.364 1.00 93.94 192 SER A O 1
ATOM 1593 N N . ASN A 1 193 ? -1.454 -0.729 13.526 1.00 94.69 193 ASN A N 1
ATOM 1594 C CA . ASN A 1 193 ? -0.254 -1.347 12.951 1.00 94.69 193 ASN A CA 1
ATOM 1595 C C . ASN A 1 193 ? 0.736 -0.290 12.448 1.00 94.69 193 ASN A C 1
ATOM 1597 O O . ASN A 1 193 ? 1.900 -0.332 12.826 1.00 94.69 193 ASN A O 1
ATOM 1601 N N . SER A 1 194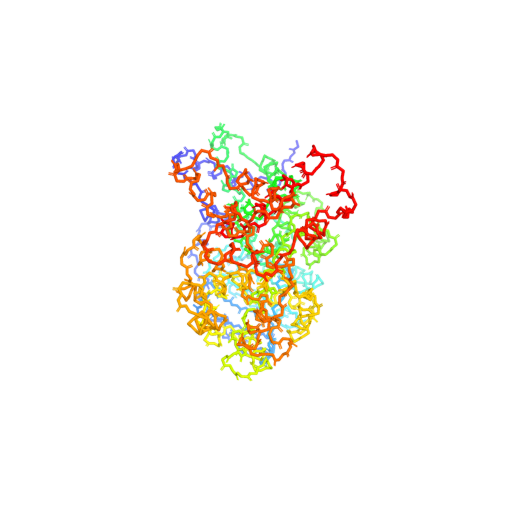 ? 0.269 0.683 11.662 1.00 96.19 194 SER A N 1
ATOM 1602 C CA . SER A 1 194 ? 1.110 1.768 11.142 1.00 96.19 194 SER A CA 1
ATOM 1603 C C . SER A 1 194 ? 1.727 2.593 12.272 1.00 96.19 194 SER A C 1
ATOM 1605 O O . SER A 1 194 ? 2.923 2.865 12.258 1.00 96.19 194 SER A O 1
ATOM 1607 N N . LEU A 1 195 ? 0.949 2.917 13.308 1.00 96.56 195 LEU A N 1
ATOM 1608 C CA . LEU A 1 195 ? 1.457 3.598 14.497 1.00 96.56 195 LEU A CA 1
ATOM 1609 C C . LEU A 1 195 ? 2.491 2.742 15.248 1.00 96.56 195 LEU A C 1
ATOM 1611 O O . LEU A 1 195 ? 3.465 3.273 15.775 1.00 96.56 195 LEU A O 1
ATOM 1615 N N . SER A 1 196 ? 2.324 1.417 15.264 1.00 97.31 196 SER A N 1
ATOM 1616 C CA . SER A 1 196 ? 3.300 0.516 15.888 1.00 97.31 196 SER A CA 1
ATOM 1617 C C . SER A 1 196 ? 4.626 0.458 15.128 1.00 97.31 196 SER A C 1
ATOM 1619 O O . SER A 1 196 ? 5.667 0.392 15.778 1.00 97.31 196 SER A O 1
ATOM 1621 N N . CYS A 1 197 ? 4.608 0.542 13.791 1.00 96.69 197 CYS A N 1
ATOM 1622 C CA . CYS A 1 197 ? 5.820 0.720 12.982 1.00 96.69 197 CYS A CA 1
ATOM 1623 C C . CYS A 1 197 ? 6.537 2.022 13.370 1.00 96.69 197 CYS A C 1
ATOM 1625 O O . CYS A 1 197 ? 7.703 1.986 13.751 1.00 96.69 197 CYS A O 1
ATOM 1627 N N . MET A 1 198 ? 5.812 3.150 13.402 1.00 97.31 198 MET A N 1
ATOM 1628 C CA . MET A 1 198 ? 6.385 4.454 13.769 1.00 97.31 198 MET A CA 1
ATOM 1629 C C . MET A 1 198 ? 6.994 4.451 15.179 1.00 97.31 198 MET A C 1
ATOM 1631 O O . MET A 1 198 ? 8.092 4.956 15.384 1.00 97.31 198 MET A O 1
ATOM 1635 N N . ILE A 1 199 ? 6.297 3.881 16.167 1.00 97.56 199 ILE A N 1
ATOM 1636 C CA . ILE A 1 199 ? 6.786 3.817 17.552 1.00 97.56 199 ILE A CA 1
ATOM 1637 C C . ILE A 1 199 ? 7.992 2.871 17.673 1.00 97.56 199 ILE A C 1
ATOM 1639 O O . ILE A 1 199 ? 8.941 3.198 18.384 1.00 97.56 199 ILE A O 1
ATOM 1643 N N . SER A 1 200 ? 7.977 1.716 17.000 1.00 96.44 200 SER A N 1
ATOM 1644 C CA . SER A 1 200 ? 9.106 0.773 16.990 1.00 96.44 200 SER A CA 1
ATOM 1645 C C . SER A 1 200 ? 10.370 1.436 16.440 1.00 96.44 200 SER A C 1
ATOM 1647 O O . SER A 1 200 ? 11.406 1.428 17.110 1.00 96.44 200 SER A O 1
ATOM 1649 N N . GLU A 1 201 ? 10.270 2.096 15.284 1.00 95.88 201 GLU A N 1
ATOM 1650 C CA . GLU A 1 201 ? 11.389 2.819 14.678 1.00 95.88 201 GLU A CA 1
ATOM 1651 C C . GLU A 1 201 ? 11.881 3.970 15.553 1.00 95.88 201 GLU A C 1
ATOM 1653 O O . GLU A 1 201 ? 13.084 4.107 15.765 1.00 95.88 201 GLU A O 1
ATOM 1658 N N . TYR A 1 202 ? 10.965 4.744 16.137 1.00 97.31 202 TYR A N 1
ATOM 1659 C CA . TYR A 1 202 ? 11.304 5.826 17.056 1.00 97.31 202 TYR A CA 1
ATOM 1660 C C . TYR A 1 202 ? 12.107 5.333 18.270 1.00 97.31 202 TYR A C 1
ATOM 1662 O O . TYR A 1 202 ? 13.157 5.888 18.603 1.00 97.31 202 TYR A O 1
ATOM 1670 N N . ILE A 1 203 ? 11.652 4.264 18.933 1.00 96.88 203 ILE A N 1
ATOM 1671 C CA . ILE A 1 203 ? 12.366 3.689 20.082 1.00 96.88 203 ILE A CA 1
ATOM 1672 C C . ILE A 1 203 ? 13.730 3.135 19.648 1.00 96.88 203 ILE A C 1
ATOM 1674 O O . ILE A 1 203 ? 14.724 3.342 20.351 1.00 96.88 203 ILE A O 1
ATOM 1678 N N . GLN A 1 204 ? 13.809 2.492 18.480 1.00 94.19 204 GLN A N 1
ATOM 1679 C CA . GLN A 1 204 ? 15.058 1.969 17.928 1.00 94.19 204 GLN A CA 1
ATOM 1680 C C . GLN A 1 204 ? 16.054 3.085 17.571 1.00 94.19 204 GLN A C 1
ATOM 1682 O O . GLN A 1 204 ? 17.251 2.953 17.850 1.00 94.19 204 GLN A O 1
ATOM 1687 N N . GLU A 1 205 ? 15.589 4.202 17.010 1.00 95.12 205 GLU A N 1
ATOM 1688 C CA . GLU A 1 205 ? 16.408 5.386 16.741 1.00 95.12 205 GLU A CA 1
ATOM 1689 C C . GLU A 1 205 ? 16.976 5.945 18.051 1.00 95.12 205 GLU A C 1
ATOM 1691 O O . GLU A 1 205 ? 18.189 6.141 18.182 1.00 95.12 205 GLU A O 1
ATOM 1696 N N . LYS A 1 206 ? 16.128 6.121 19.071 1.00 96.00 206 LYS A N 1
ATOM 1697 C CA . LYS A 1 206 ? 16.560 6.621 20.384 1.00 96.00 206 LYS A CA 1
ATOM 1698 C C . LYS A 1 206 ? 17.515 5.671 21.089 1.00 96.00 206 LYS A C 1
ATOM 1700 O O . LYS A 1 206 ? 18.441 6.136 21.752 1.00 96.00 206 LYS A O 1
ATOM 1705 N N . GLN A 1 207 ? 17.345 4.362 20.936 1.00 94.44 207 GLN A N 1
ATOM 1706 C CA . GLN A 1 207 ? 18.300 3.373 21.433 1.00 94.44 207 GLN A CA 1
ATOM 1707 C C . GLN A 1 207 ? 19.655 3.507 20.728 1.00 94.44 207 GLN A C 1
ATOM 1709 O O . GLN A 1 207 ? 20.687 3.606 21.394 1.00 94.44 207 GLN A O 1
ATOM 1714 N N . THR A 1 208 ? 19.649 3.570 19.395 1.00 93.44 208 THR A N 1
ATOM 1715 C CA . THR A 1 208 ? 20.858 3.667 18.560 1.00 93.44 208 THR A CA 1
ATOM 1716 C C . THR A 1 208 ? 21.644 4.948 18.847 1.00 93.44 208 THR A C 1
ATOM 1718 O O . THR A 1 208 ? 22.869 4.919 18.932 1.00 93.44 208 THR A O 1
ATOM 1721 N N . ASN A 1 209 ? 20.940 6.055 19.088 1.00 94.81 209 ASN A N 1
ATOM 1722 C CA . ASN A 1 209 ? 21.535 7.356 19.389 1.00 94.81 209 ASN A CA 1
ATOM 1723 C C . ASN A 1 209 ? 21.848 7.569 20.882 1.00 94.81 209 ASN A C 1
ATOM 1725 O O . ASN A 1 209 ? 22.297 8.650 21.260 1.00 94.81 209 ASN A O 1
ATOM 1729 N N . HIS A 1 210 ? 21.628 6.567 21.743 1.00 94.56 210 HIS A N 1
ATOM 1730 C CA . HIS A 1 210 ? 21.795 6.661 23.201 1.00 94.56 210 HIS A CA 1
ATOM 1731 C C . HIS A 1 210 ? 20.953 7.775 23.860 1.00 94.56 210 HIS A C 1
ATOM 1733 O O . HIS A 1 210 ? 21.393 8.446 24.794 1.00 94.56 210 HIS A O 1
ATOM 1739 N N . GLN A 1 211 ? 19.721 7.957 23.382 1.00 96.31 211 GLN A N 1
ATOM 1740 C CA . GLN A 1 211 ? 18.784 9.024 23.750 1.00 96.31 211 GLN A CA 1
ATOM 1741 C C . GLN A 1 211 ? 17.458 8.505 24.337 1.00 96.31 211 GLN A C 1
ATOM 1743 O O . GLN A 1 211 ? 16.474 9.239 24.380 1.00 96.31 211 GLN A O 1
ATOM 1748 N N . LEU A 1 212 ? 17.397 7.266 24.844 1.00 95.38 212 LEU A N 1
ATOM 1749 C CA . LEU A 1 212 ? 16.169 6.725 25.461 1.00 95.38 212 LEU A CA 1
ATOM 1750 C C . LEU A 1 212 ? 15.653 7.523 26.671 1.00 95.38 212 LEU A C 1
ATOM 1752 O O . LEU A 1 212 ? 14.500 7.376 27.057 1.00 95.38 212 LEU A O 1
ATOM 1756 N N . ASN A 1 213 ? 16.486 8.362 27.288 1.00 94.44 213 ASN A N 1
ATOM 1757 C CA . ASN A 1 213 ? 16.078 9.277 28.357 1.00 94.44 213 ASN A CA 1
ATOM 1758 C C . ASN A 1 213 ? 15.334 10.527 27.852 1.00 94.44 213 ASN A C 1
ATOM 1760 O O . ASN A 1 213 ? 14.818 11.283 28.669 1.00 94.44 213 ASN A O 1
ATOM 1764 N N . GLN A 1 214 ? 15.309 10.760 26.538 1.00 94.50 214 GLN A N 1
ATOM 1765 C CA . GLN A 1 214 ? 14.628 11.888 25.891 1.00 94.50 214 GLN A CA 1
ATOM 1766 C C . GLN A 1 214 ? 13.263 11.494 25.314 1.00 94.50 214 GLN A C 1
ATOM 1768 O O . GLN A 1 214 ? 12.599 12.328 24.707 1.00 94.50 214 GLN A O 1
ATOM 1773 N N . VAL A 1 215 ? 12.858 10.234 25.492 1.00 96.56 215 VAL A N 1
ATOM 1774 C CA . VAL A 1 215 ? 11.606 9.706 24.953 1.00 96.56 215 VAL A CA 1
ATOM 1775 C C . VAL A 1 215 ? 10.402 10.468 25.512 1.00 96.56 215 VAL A C 1
ATOM 1777 O O . VAL A 1 215 ? 10.295 10.679 26.719 1.00 96.56 215 VAL A O 1
ATOM 1780 N N . GLY A 1 216 ? 9.485 10.867 24.636 1.00 95.38 216 GLY A N 1
ATOM 1781 C CA . GLY A 1 216 ? 8.244 11.534 25.024 1.00 95.38 216 GLY A CA 1
ATOM 1782 C C . GLY A 1 216 ? 7.415 11.974 23.821 1.00 95.38 216 GLY A C 1
ATOM 1783 O O . GLY A 1 216 ? 7.892 11.976 22.691 1.00 95.38 216 GLY A O 1
ATOM 1784 N N . ALA A 1 217 ? 6.173 12.375 24.060 1.00 94.62 217 ALA A N 1
ATOM 1785 C CA . ALA A 1 217 ? 5.161 12.692 23.068 1.00 94.62 217 ALA A CA 1
ATOM 1786 C C . ALA A 1 217 ? 5.626 13.790 22.108 1.00 94.62 217 ALA A C 1
ATOM 1788 O O . ALA A 1 217 ? 5.530 13.629 20.897 1.00 94.62 217 ALA A O 1
ATOM 1789 N N . HIS A 1 218 ? 6.171 14.896 22.626 1.00 93.12 218 HIS A N 1
ATOM 1790 C CA . HIS A 1 218 ? 6.652 16.000 21.785 1.00 93.12 218 HIS A CA 1
ATOM 1791 C C . HIS A 1 218 ? 7.776 15.568 20.830 1.00 93.12 218 HIS A C 1
ATOM 1793 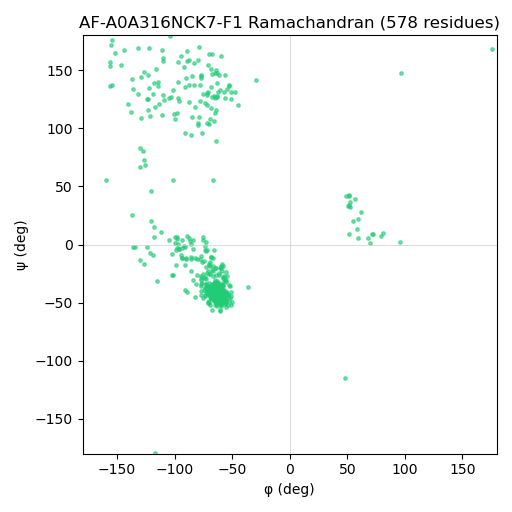O O . HIS A 1 218 ? 7.796 15.946 19.657 1.00 93.12 218 HIS A O 1
ATOM 1799 N N . ASP A 1 219 ? 8.702 14.763 21.340 1.00 95.31 219 ASP A N 1
ATOM 1800 C CA . ASP A 1 219 ? 9.842 14.258 20.586 1.00 95.31 219 ASP A CA 1
ATOM 1801 C C . ASP A 1 219 ? 9.408 13.171 19.583 1.00 95.31 219 ASP A C 1
ATOM 1803 O O . ASP A 1 219 ? 9.831 13.204 18.430 1.00 95.31 219 ASP A O 1
ATOM 1807 N N . PHE A 1 220 ? 8.453 12.312 19.951 1.00 96.75 220 PHE A N 1
ATOM 1808 C CA . PHE A 1 220 ? 7.801 11.373 19.037 1.00 96.75 220 PHE A CA 1
ATOM 1809 C C . PHE A 1 220 ? 7.070 12.082 17.890 1.00 96.75 220 PHE A C 1
ATOM 1811 O O . PHE A 1 220 ? 7.259 11.724 16.732 1.00 96.75 220 PHE A O 1
ATOM 1818 N N . TYR A 1 221 ? 6.280 13.124 18.164 1.00 94.94 221 TYR A N 1
ATOM 1819 C CA . TYR A 1 221 ? 5.635 13.894 17.094 1.00 94.94 221 TYR A CA 1
ATOM 1820 C C . TYR A 1 221 ? 6.660 14.554 16.167 1.00 94.94 221 TYR A C 1
ATOM 1822 O O . TYR A 1 221 ? 6.443 14.614 14.962 1.00 94.94 221 TYR A O 1
ATOM 1830 N N . SER A 1 222 ? 7.794 15.009 16.706 1.00 94.62 222 SER A N 1
ATOM 1831 C CA . SER A 1 222 ? 8.883 15.562 15.893 1.00 94.62 222 SER A CA 1
ATOM 1832 C C . SER A 1 222 ? 9.519 14.501 14.988 1.00 94.62 222 SER A C 1
ATOM 1834 O O . SER A 1 222 ? 9.821 14.794 13.830 1.00 94.62 222 SER A O 1
ATOM 1836 N N . PHE A 1 223 ? 9.674 13.270 15.492 1.00 97.06 223 PHE A N 1
ATOM 1837 C CA . PHE A 1 223 ? 10.088 12.109 14.703 1.00 97.06 223 PHE A CA 1
ATOM 1838 C C . PHE A 1 223 ? 9.082 11.800 13.587 1.00 97.06 223 PHE A C 1
ATOM 1840 O O . PHE A 1 223 ? 9.474 11.734 12.427 1.00 97.06 223 PHE A O 1
ATOM 1847 N N . VAL A 1 224 ? 7.786 11.702 13.904 1.00 96.06 224 VAL A N 1
ATOM 1848 C CA . VAL A 1 224 ? 6.717 11.448 12.919 1.00 96.06 224 VAL A CA 1
ATOM 1849 C C . VAL A 1 224 ? 6.698 12.528 11.833 1.00 96.06 224 VAL A C 1
ATOM 1851 O O . VAL A 1 224 ? 6.620 12.207 10.649 1.00 96.06 224 VAL A O 1
ATOM 1854 N N . ASP A 1 225 ? 6.843 13.800 12.215 1.00 93.44 225 ASP A N 1
ATOM 1855 C CA . ASP A 1 225 ? 6.920 14.921 11.276 1.00 93.44 225 ASP A CA 1
ATOM 1856 C C . ASP A 1 225 ? 8.162 14.826 10.371 1.00 93.44 225 ASP A C 1
ATOM 1858 O O . ASP A 1 225 ? 8.114 15.248 9.216 1.00 93.44 225 ASP A O 1
ATOM 1862 N N . SER A 1 226 ? 9.286 14.305 10.879 1.00 93.75 226 SER A N 1
ATOM 1863 C CA . SER A 1 226 ? 10.490 14.064 10.074 1.00 93.75 226 SER A CA 1
ATOM 1864 C C . SER A 1 226 ? 10.293 12.906 9.110 1.00 93.75 226 SER A C 1
ATOM 1866 O O . SER A 1 226 ? 10.483 13.094 7.913 1.00 93.75 226 SER A O 1
ATOM 1868 N N . LEU A 1 227 ? 9.811 11.767 9.609 1.00 94.31 227 LEU A N 1
ATOM 1869 C CA . LEU A 1 227 ? 9.526 10.585 8.804 1.00 94.31 227 LEU A CA 1
ATOM 1870 C C . LEU A 1 227 ? 8.549 10.915 7.667 1.00 94.31 227 LEU A C 1
ATOM 1872 O O . LEU A 1 227 ? 8.765 10.521 6.528 1.00 94.31 227 LEU A O 1
ATOM 1876 N N . TYR A 1 228 ? 7.514 11.716 7.937 1.00 92.25 228 TYR A N 1
ATOM 1877 C CA . TYR A 1 228 ? 6.606 12.201 6.899 1.00 92.25 228 TYR A CA 1
ATOM 1878 C C . TYR A 1 228 ? 7.329 13.011 5.810 1.00 92.25 228 TYR A C 1
ATOM 1880 O O . TYR A 1 228 ? 7.098 12.799 4.620 1.00 92.25 228 TYR A O 1
ATOM 1888 N N . ARG A 1 229 ? 8.217 13.940 6.192 1.00 89.12 229 ARG A N 1
ATOM 1889 C CA . ARG A 1 229 ? 8.994 14.730 5.221 1.00 89.12 229 ARG A CA 1
ATOM 1890 C C . ARG A 1 229 ? 9.909 13.844 4.385 1.00 89.12 229 ARG A C 1
ATOM 1892 O O . ARG A 1 229 ? 9.972 14.030 3.171 1.00 89.12 229 ARG A O 1
ATOM 1899 N N . ASP A 1 230 ? 10.570 12.886 5.018 1.00 87.50 230 ASP A N 1
ATOM 1900 C CA . ASP A 1 230 ? 11.499 11.981 4.349 1.00 87.50 230 ASP A CA 1
ATOM 1901 C C . ASP A 1 230 ? 10.769 11.072 3.352 1.00 87.50 230 ASP A C 1
ATOM 1903 O O . ASP A 1 230 ? 11.257 10.870 2.245 1.00 87.50 230 ASP A O 1
ATOM 1907 N N . LEU A 1 231 ? 9.562 10.609 3.694 1.00 87.25 231 LEU A N 1
ATOM 1908 C CA . LEU A 1 231 ? 8.776 9.697 2.859 1.00 87.25 231 LEU A CA 1
ATOM 1909 C C . LEU A 1 231 ? 7.900 10.367 1.796 1.00 87.25 231 LEU A C 1
ATOM 1911 O O . LEU A 1 231 ? 7.537 9.696 0.838 1.00 87.25 231 LEU A O 1
ATOM 1915 N N . TYR A 1 232 ? 7.519 11.640 1.951 1.00 83.12 232 TYR A N 1
ATOM 1916 C CA . TYR A 1 232 ? 6.561 12.294 1.040 1.00 83.12 232 TYR A CA 1
ATOM 1917 C C . TYR A 1 232 ? 7.046 13.611 0.423 1.00 83.12 232 TYR A C 1
ATOM 1919 O O . TYR A 1 232 ? 6.438 14.084 -0.538 1.00 83.12 232 TYR A O 1
ATOM 1927 N N . ILE A 1 233 ? 8.095 14.238 0.969 1.00 80.44 233 ILE A N 1
ATOM 1928 C CA . ILE A 1 233 ? 8.587 15.554 0.516 1.00 80.44 233 ILE A CA 1
ATOM 1929 C C . ILE A 1 233 ? 10.002 15.467 -0.070 1.00 80.44 233 ILE A C 1
ATOM 1931 O O . ILE A 1 233 ? 10.337 16.243 -0.967 1.00 80.44 233 ILE A O 1
ATOM 1935 N N . SER A 1 234 ? 10.841 14.551 0.419 1.00 74.81 234 SER A N 1
ATOM 1936 C CA . SER A 1 234 ? 12.199 14.352 -0.095 1.00 74.81 234 SER A CA 1
ATOM 1937 C C . SER A 1 234 ? 12.202 13.936 -1.571 1.00 74.81 234 SER A C 1
ATOM 1939 O O . SER A 1 234 ? 11.340 13.188 -2.022 1.00 74.81 234 SER A O 1
ATOM 1941 N N . GLN A 1 235 ? 13.217 14.379 -2.323 1.00 60.25 235 GLN A N 1
ATOM 1942 C CA . GLN A 1 235 ? 13.417 13.978 -3.725 1.00 60.25 235 GLN A CA 1
ATOM 1943 C C . GLN A 1 235 ? 13.855 12.512 -3.874 1.00 60.25 235 GLN A C 1
ATOM 1945 O O . GLN A 1 235 ? 13.777 11.968 -4.971 1.00 60.25 235 GLN A O 1
ATOM 1950 N N . GLU A 1 236 ? 14.331 11.885 -2.794 1.00 59.56 236 GLU A N 1
ATOM 1951 C CA . GLU A 1 236 ? 14.755 10.475 -2.769 1.00 59.56 236 GLU A CA 1
ATOM 1952 C C . GLU A 1 236 ? 13.625 9.513 -2.392 1.00 59.56 236 GLU A C 1
ATOM 1954 O O . GLU A 1 236 ? 13.827 8.303 -2.335 1.00 59.56 236 GLU A O 1
ATOM 1959 N N . ALA A 1 237 ? 12.442 10.044 -2.099 1.00 61.44 237 ALA A N 1
ATOM 1960 C CA . ALA A 1 237 ? 11.340 9.249 -1.620 1.00 61.44 237 ALA A CA 1
ATOM 1961 C C . ALA A 1 237 ? 10.769 8.379 -2.754 1.00 61.44 237 ALA A C 1
ATOM 1963 O O . ALA A 1 237 ? 10.332 8.878 -3.793 1.00 61.44 237 ALA A O 1
ATOM 1964 N N . ASP A 1 238 ? 10.793 7.062 -2.557 1.00 71.81 238 ASP A N 1
ATOM 1965 C CA . ASP A 1 238 ? 10.245 6.073 -3.480 1.00 71.81 238 ASP A CA 1
ATOM 1966 C C . ASP A 1 238 ? 9.370 5.049 -2.734 1.00 71.81 238 ASP A C 1
ATOM 1968 O O . ASP A 1 238 ? 9.335 4.984 -1.501 1.00 71.81 238 ASP A O 1
ATOM 1972 N N . PHE A 1 239 ? 8.626 4.233 -3.483 1.00 71.69 239 PHE A N 1
ATOM 1973 C CA . PHE A 1 239 ? 7.772 3.196 -2.899 1.00 71.69 239 PHE A CA 1
ATOM 1974 C C . PHE A 1 239 ? 8.556 2.197 -2.037 1.00 71.69 239 PHE A C 1
ATOM 1976 O O . PHE A 1 239 ? 8.041 1.723 -1.025 1.00 71.69 239 PHE A O 1
ATOM 1983 N N . ASN A 1 240 ? 9.795 1.871 -2.418 1.00 75.38 240 ASN A N 1
ATOM 1984 C CA . ASN A 1 240 ? 10.600 0.899 -1.688 1.00 75.38 240 ASN A CA 1
ATOM 1985 C C . ASN A 1 240 ? 10.983 1.429 -0.308 1.00 75.38 240 ASN A C 1
ATOM 1987 O O . ASN A 1 240 ? 10.950 0.661 0.650 1.00 75.38 240 ASN A O 1
ATOM 1991 N N . ALA A 1 241 ? 11.293 2.721 -0.193 1.00 80.75 241 ALA A N 1
ATOM 1992 C CA . ALA A 1 241 ? 11.521 3.386 1.078 1.00 80.75 241 ALA A CA 1
ATOM 1993 C C . ALA A 1 241 ? 10.268 3.277 1.956 1.00 80.75 241 ALA A C 1
ATOM 1995 O O . ALA A 1 241 ? 10.341 2.730 3.052 1.00 80.75 241 ALA A O 1
ATOM 1996 N N . ILE A 1 242 ? 9.089 3.663 1.450 1.00 86.38 242 ILE A N 1
ATOM 1997 C CA . ILE A 1 242 ? 7.834 3.548 2.218 1.00 86.38 242 ILE A CA 1
ATOM 1998 C C . ILE A 1 242 ? 7.573 2.097 2.649 1.00 86.38 242 ILE A C 1
ATOM 2000 O O . ILE A 1 242 ? 7.241 1.857 3.807 1.00 86.38 242 ILE A O 1
ATOM 2004 N N . HIS A 1 243 ? 7.757 1.123 1.756 1.00 84.06 243 HIS A N 1
ATOM 2005 C CA . HIS A 1 243 ? 7.547 -0.295 2.054 1.00 84.06 243 HIS A CA 1
ATOM 2006 C C . HIS A 1 243 ? 8.530 -0.844 3.102 1.00 84.06 243 HIS A C 1
ATOM 2008 O O . HIS A 1 243 ? 8.161 -1.719 3.885 1.00 84.06 243 HIS A O 1
ATOM 2014 N N . GLN A 1 244 ? 9.767 -0.334 3.152 1.00 86.38 244 GLN A N 1
ATOM 2015 C CA . GLN A 1 244 ? 10.749 -0.718 4.173 1.00 86.38 244 GLN A CA 1
ATOM 2016 C C . GLN A 1 244 ? 10.303 -0.309 5.579 1.00 86.38 244 GLN A C 1
ATOM 2018 O O . GLN A 1 244 ? 10.445 -1.105 6.506 1.00 86.38 244 GLN A O 1
ATOM 2023 N N . HIS A 1 245 ? 9.728 0.887 5.719 1.00 90.38 245 HIS A N 1
ATOM 2024 C CA . HIS A 1 245 ? 9.177 1.378 6.986 1.00 90.38 245 HIS A CA 1
ATOM 2025 C C . HIS A 1 245 ? 7.808 0.752 7.307 1.00 90.38 245 HIS A C 1
ATOM 2027 O O . HIS A 1 245 ? 7.474 0.441 8.452 1.00 90.38 245 HIS A O 1
ATOM 2033 N N . PHE A 1 246 ? 6.997 0.520 6.271 1.00 91.69 246 PHE A N 1
ATOM 2034 C CA . PHE A 1 246 ? 5.625 0.035 6.386 1.00 91.69 246 PHE A CA 1
ATOM 2035 C C . PHE A 1 246 ? 5.381 -1.160 5.453 1.00 91.69 246 PHE A C 1
ATOM 2037 O O . PHE A 1 246 ? 4.775 -0.999 4.391 1.00 91.69 246 PHE A O 1
ATOM 2044 N N . PRO A 1 247 ? 5.742 -2.392 5.862 1.00 86.00 247 PRO A N 1
ATOM 2045 C CA . PRO A 1 247 ? 5.602 -3.584 5.015 1.00 86.00 247 PRO A CA 1
ATOM 2046 C C . PRO A 1 247 ? 4.166 -3.886 4.557 1.00 86.00 247 PRO A C 1
ATOM 2048 O O . PRO A 1 247 ? 3.953 -4.615 3.591 1.00 86.00 247 PRO A O 1
ATOM 2051 N N . SER A 1 248 ? 3.157 -3.345 5.249 1.00 84.19 248 SER A N 1
ATOM 2052 C CA . SER A 1 248 ? 1.745 -3.447 4.858 1.00 84.19 248 SER A CA 1
ATOM 2053 C C . SER A 1 248 ? 1.361 -2.551 3.676 1.00 84.19 248 SER A C 1
ATOM 2055 O O . SER A 1 248 ? 0.284 -2.731 3.114 1.00 84.19 248 SER A O 1
ATOM 2057 N N . VAL A 1 249 ? 2.200 -1.581 3.307 1.00 84.00 249 VAL A N 1
ATOM 2058 C CA . VAL A 1 249 ? 1.992 -0.730 2.133 1.00 84.00 249 VAL A CA 1
ATOM 2059 C C . VAL A 1 249 ? 2.418 -1.503 0.895 1.00 84.00 249 VAL A C 1
ATOM 2061 O O . VAL A 1 249 ? 3.605 -1.704 0.655 1.00 84.00 249 VAL A O 1
ATOM 2064 N N . VAL A 1 250 ? 1.437 -1.977 0.129 1.00 78.38 250 VAL A N 1
ATOM 2065 C CA . VAL A 1 250 ? 1.662 -2.900 -1.000 1.00 78.38 250 VAL A CA 1
ATOM 2066 C C . VAL A 1 250 ? 1.158 -2.372 -2.343 1.00 78.38 250 VAL A C 1
ATOM 2068 O O . VAL A 1 250 ? 1.386 -3.010 -3.367 1.00 78.38 250 VAL A O 1
ATOM 2071 N N . ASN A 1 251 ? 0.457 -1.239 -2.345 1.00 73.00 251 ASN A N 1
ATOM 2072 C CA . ASN A 1 251 ? -0.095 -0.592 -3.534 1.00 73.00 251 ASN A CA 1
ATOM 2073 C C . ASN A 1 251 ? -0.257 0.919 -3.299 1.00 73.00 251 ASN A C 1
ATOM 2075 O O . ASN A 1 251 ? -0.040 1.407 -2.185 1.00 73.00 251 ASN A O 1
ATOM 2079 N N . GLN A 1 252 ? -0.675 1.654 -4.331 1.00 71.25 252 GLN A N 1
ATOM 2080 C CA . GLN A 1 252 ? -0.865 3.099 -4.244 1.00 71.25 252 GLN A CA 1
ATOM 2081 C C . GLN A 1 252 ? -1.912 3.509 -3.205 1.00 71.25 252 GLN A C 1
ATOM 2083 O O . GLN A 1 252 ? -1.697 4.461 -2.456 1.00 71.25 252 GLN A O 1
ATOM 2088 N N . LYS A 1 253 ? -3.037 2.790 -3.124 1.00 76.00 253 LYS A N 1
ATOM 2089 C CA . LYS A 1 253 ? -4.102 3.112 -2.167 1.00 76.00 253 LYS A CA 1
ATOM 2090 C C . LYS A 1 253 ? -3.575 3.098 -0.732 1.00 76.00 253 LYS A C 1
ATOM 2092 O O . LYS A 1 253 ? -3.904 3.990 0.045 1.00 76.00 253 LYS A O 1
ATOM 2097 N N . CYS A 1 254 ? -2.699 2.149 -0.401 1.00 82.62 254 CYS A N 1
ATOM 2098 C CA . CYS A 1 254 ? -2.018 2.112 0.887 1.00 82.62 254 CYS A CA 1
ATOM 2099 C C . CYS A 1 254 ? -1.126 3.342 1.134 1.00 82.62 254 CYS A C 1
ATOM 2101 O O . CYS A 1 254 ? -1.021 3.767 2.279 1.00 82.62 254 CYS A O 1
ATOM 2103 N N . ILE A 1 255 ? -0.495 3.922 0.107 1.00 82.25 255 ILE A N 1
ATOM 2104 C CA . ILE A 1 255 ? 0.311 5.149 0.245 1.00 82.25 255 ILE A CA 1
ATOM 2105 C C . ILE A 1 255 ? -0.593 6.315 0.665 1.00 82.25 255 ILE A C 1
ATOM 2107 O O . ILE A 1 255 ? -0.327 6.980 1.666 1.00 82.25 255 ILE A O 1
ATOM 2111 N N . SER A 1 256 ? -1.709 6.519 -0.040 1.00 80.00 256 SER A N 1
ATOM 2112 C CA . SER A 1 256 ? -2.664 7.580 0.300 1.00 80.00 256 SER A CA 1
ATOM 2113 C C . SER A 1 256 ? -3.332 7.349 1.664 1.00 80.00 256 SER A C 1
ATOM 2115 O O . SER A 1 256 ? -3.502 8.291 2.438 1.00 80.00 256 SER A O 1
ATOM 2117 N N . ASP A 1 257 ? -3.639 6.096 2.015 1.00 86.06 257 ASP A N 1
ATOM 2118 C CA . ASP A 1 257 ? -4.168 5.741 3.339 1.00 86.06 257 ASP A CA 1
ATOM 2119 C C . ASP A 1 257 ? -3.152 6.016 4.456 1.00 86.06 257 ASP A C 1
ATOM 2121 O O . ASP A 1 257 ? -3.510 6.545 5.511 1.00 86.06 257 ASP A O 1
ATOM 2125 N N . LEU A 1 258 ? -1.870 5.715 4.227 1.00 90.44 258 LEU A N 1
ATOM 2126 C CA . LEU A 1 258 ? -0.800 5.994 5.182 1.00 90.44 258 LEU A CA 1
ATOM 2127 C C . LEU A 1 258 ? -0.623 7.502 5.400 1.00 90.44 258 LEU A C 1
ATOM 2129 O O . LEU A 1 258 ? -0.446 7.933 6.539 1.00 90.44 258 LEU A O 1
ATOM 2133 N N . LYS A 1 259 ? -0.724 8.312 4.342 1.00 88.56 259 LYS A N 1
ATOM 2134 C CA . LYS A 1 259 ? -0.721 9.777 4.445 1.00 88.56 259 LYS A CA 1
ATOM 2135 C C . LYS A 1 259 ? -1.855 10.287 5.340 1.00 88.56 259 LYS A C 1
ATOM 2137 O O . LYS A 1 259 ? -1.602 11.091 6.234 1.00 88.56 259 LYS A O 1
ATOM 2142 N N . GLY A 1 260 ? -3.069 9.753 5.186 1.00 88.94 260 GLY A N 1
ATOM 2143 C CA . GLY A 1 260 ? -4.196 10.059 6.078 1.00 88.94 260 GLY A CA 1
ATOM 2144 C C . GLY A 1 260 ? -3.929 9.686 7.544 1.00 88.94 260 GLY A C 1
ATOM 2145 O O . GLY A 1 260 ? -4.286 10.438 8.452 1.00 88.94 260 GLY A O 1
ATOM 2146 N N . ILE A 1 261 ? -3.236 8.568 7.791 1.00 93.06 261 ILE A N 1
ATOM 2147 C CA . ILE A 1 261 ? -2.807 8.168 9.142 1.00 93.06 261 ILE A CA 1
ATOM 2148 C C . ILE A 1 261 ? -1.815 9.184 9.731 1.00 93.06 261 ILE A C 1
ATOM 2150 O O . ILE A 1 261 ? -1.987 9.589 10.882 1.00 93.06 261 ILE A O 1
ATOM 2154 N N . PHE A 1 262 ? -0.813 9.628 8.960 1.00 93.38 262 PHE A N 1
ATOM 2155 C CA . PHE A 1 262 ? 0.118 10.683 9.385 1.00 93.38 262 PHE A CA 1
ATOM 2156 C C . PHE A 1 262 ? -0.623 11.978 9.744 1.00 93.38 262 PHE A C 1
ATOM 2158 O O . PHE A 1 262 ? -0.378 12.545 10.810 1.00 93.38 262 PHE A O 1
ATOM 2165 N N . GLU A 1 263 ? -1.559 12.416 8.897 1.00 91.38 263 GLU A N 1
ATOM 2166 C CA . GLU A 1 263 ? -2.357 13.625 9.131 1.00 91.38 263 GLU A CA 1
ATOM 2167 C C . GLU A 1 263 ? -3.194 13.521 10.415 1.00 91.38 263 GLU A C 1
ATOM 2169 O O . GLU A 1 263 ? -3.175 14.445 11.226 1.00 91.38 263 GLU A O 1
ATOM 2174 N N . ILE A 1 264 ? -3.867 12.390 10.669 1.00 91.81 264 ILE A N 1
ATOM 2175 C CA . ILE A 1 264 ? -4.637 12.190 11.911 1.00 91.81 264 ILE A CA 1
ATOM 2176 C C . ILE A 1 264 ? -3.736 12.206 13.147 1.00 91.81 264 ILE A C 1
ATOM 2178 O O . ILE A 1 264 ? -4.085 12.835 14.149 1.00 91.81 264 ILE A O 1
ATOM 2182 N N . ILE A 1 265 ? -2.583 11.531 13.106 1.00 92.62 265 ILE A N 1
ATOM 2183 C CA . ILE A 1 265 ? -1.638 11.531 14.233 1.00 92.62 265 ILE A CA 1
ATOM 2184 C C . ILE A 1 265 ? -1.183 12.966 14.522 1.00 92.62 265 ILE A C 1
ATOM 2186 O O . ILE A 1 265 ? -1.206 13.393 15.677 1.00 92.62 265 ILE A O 1
ATOM 2190 N N . HIS A 1 266 ? -0.825 13.719 13.480 1.00 90.44 266 HIS A N 1
ATOM 2191 C CA . HIS A 1 266 ? -0.359 15.094 13.609 1.00 90.44 266 HIS A CA 1
ATOM 2192 C C . HIS A 1 266 ? -1.444 16.034 14.137 1.00 90.44 266 HIS A C 1
ATOM 2194 O O . HIS A 1 266 ? -1.220 16.756 15.107 1.00 90.44 266 HIS A O 1
ATOM 2200 N N . GLU A 1 267 ? -2.622 16.037 13.517 1.00 89.69 267 GLU A N 1
ATOM 2201 C CA . GLU A 1 267 ? -3.679 16.998 13.828 1.00 89.69 267 GLU A CA 1
ATOM 2202 C C . GLU A 1 267 ? -4.348 16.703 15.168 1.00 89.69 267 GLU A C 1
ATOM 2204 O O . GLU A 1 267 ? -4.664 17.628 15.917 1.00 89.69 267 GLU A O 1
ATOM 2209 N N . SER A 1 268 ? -4.479 15.429 15.549 1.00 86.00 268 SER A N 1
ATOM 2210 C CA . SER A 1 268 ? -5.156 15.068 16.796 1.00 86.00 268 SER A CA 1
ATOM 2211 C C . SER A 1 268 ? -4.413 15.539 18.058 1.00 86.00 268 SER A C 1
ATOM 2213 O O . SER A 1 268 ? -4.982 15.502 19.151 1.00 86.00 268 SER A O 1
ATOM 2215 N N . ARG A 1 269 ? -3.158 16.004 17.956 1.00 86.69 269 ARG A N 1
ATOM 2216 C CA . ARG A 1 269 ? -2.432 16.620 19.084 1.00 86.69 269 ARG A CA 1
ATOM 2217 C C . ARG A 1 269 ? -3.025 17.969 19.510 1.00 86.69 269 ARG A C 1
ATOM 2219 O O . ARG A 1 269 ? -2.781 18.417 20.633 1.00 86.69 269 ARG A O 1
ATOM 2226 N N . ARG A 1 270 ? -3.761 18.630 18.611 1.00 87.56 270 ARG A N 1
ATOM 2227 C CA . ARG A 1 270 ? -4.417 19.914 18.857 1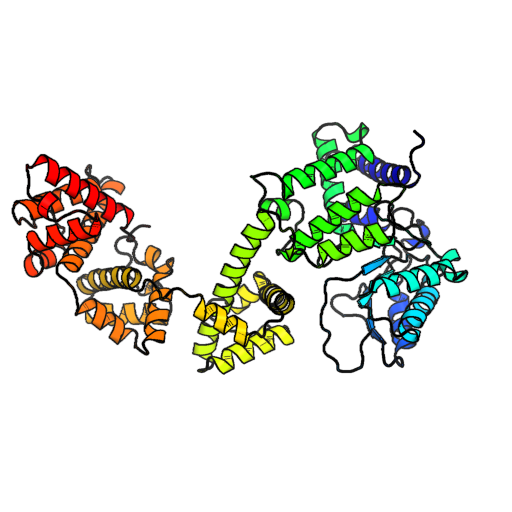.00 87.56 270 ARG A CA 1
ATOM 2228 C C . ARG A 1 270 ? -5.552 19.740 19.866 1.00 87.56 270 ARG A C 1
ATOM 2230 O O . ARG A 1 270 ? -6.351 18.817 19.762 1.00 87.56 270 ARG A O 1
ATOM 2237 N N . SER A 1 271 ? -5.649 20.648 20.834 1.00 84.00 271 SER A N 1
ATOM 2238 C CA . SER A 1 271 ? -6.728 20.617 21.833 1.00 84.00 271 SER A CA 1
ATOM 2239 C C . SER A 1 271 ? -8.092 21.031 21.277 1.00 84.00 271 SER A C 1
ATOM 2241 O O . SER A 1 271 ? -9.103 20.767 21.913 1.00 84.00 271 SER A O 1
ATOM 2243 N N . ASP A 1 272 ? -8.108 21.734 20.144 1.00 88.56 272 ASP A N 1
ATOM 2244 C CA . ASP A 1 272 ? -9.304 22.220 19.452 1.00 88.56 272 ASP A CA 1
ATOM 2245 C C . ASP A 1 272 ? -9.709 21.336 18.262 1.00 88.56 272 ASP A C 1
ATOM 2247 O O . ASP A 1 272 ? -10.611 21.712 17.520 1.00 88.56 272 ASP A O 1
ATOM 2251 N N . PHE A 1 273 ? -9.049 20.187 18.068 1.00 90.88 273 PHE A N 1
ATOM 2252 C CA . PHE A 1 273 ? -9.402 19.246 17.009 1.00 90.88 273 PHE A CA 1
ATOM 2253 C C . PHE A 1 273 ? -10.826 18.717 17.222 1.00 90.88 273 PHE A C 1
ATOM 2255 O O . PHE A 1 273 ? -11.190 18.310 18.327 1.00 90.88 273 PHE A O 1
ATOM 2262 N N . SER A 1 274 ? -11.629 18.744 16.164 1.00 92.25 274 SER A N 1
ATOM 2263 C CA . SER A 1 274 ? -13.063 18.458 16.198 1.00 92.25 274 SER A CA 1
ATOM 2264 C C . SER A 1 274 ? -13.453 17.309 15.266 1.00 92.25 274 SER A C 1
ATOM 2266 O O . SER A 1 274 ? -12.682 16.893 14.398 1.00 92.25 274 SER A O 1
ATOM 2268 N N . PHE A 1 275 ? -14.689 16.823 15.398 1.00 93.12 275 PHE A N 1
ATOM 2269 C CA . PHE A 1 275 ? -15.300 15.929 14.415 1.00 93.12 275 PHE A CA 1
ATOM 2270 C C . PHE A 1 275 ? -15.199 16.470 12.979 1.00 93.12 275 PHE A C 1
ATOM 2272 O O . PHE A 1 275 ? -14.890 15.714 12.061 1.00 93.12 275 PHE A O 1
ATOM 2279 N N . ASP A 1 276 ? -15.406 17.772 12.771 1.00 93.56 276 ASP A N 1
ATOM 2280 C CA . ASP A 1 276 ? -15.351 18.375 11.435 1.00 93.56 276 ASP A CA 1
ATOM 2281 C C . ASP A 1 276 ? -13.923 18.367 10.859 1.00 93.56 276 ASP A C 1
ATOM 2283 O O . ASP A 1 276 ? -13.740 18.100 9.667 1.00 93.56 276 ASP A O 1
ATOM 2287 N N . ASP A 1 277 ? -12.900 18.581 11.697 1.00 92.88 277 ASP A N 1
ATOM 2288 C CA . ASP A 1 277 ? -11.496 18.425 11.290 1.00 92.88 277 ASP A CA 1
ATOM 2289 C C . ASP A 1 277 ? -11.207 16.974 10.873 1.00 92.88 277 ASP A C 1
ATOM 2291 O O . ASP A 1 277 ? -10.591 16.731 9.833 1.00 92.88 277 ASP A O 1
ATOM 2295 N N . TYR A 1 278 ? -11.702 16.000 11.646 1.00 92.69 278 TYR A N 1
ATOM 2296 C CA . TYR A 1 278 ? -11.599 14.581 11.307 1.00 92.69 278 TYR A CA 1
ATOM 2297 C C . TYR A 1 278 ? -12.259 14.259 9.960 1.00 92.69 278 TYR A C 1
ATOM 2299 O O . TYR A 1 278 ? -11.631 13.622 9.111 1.00 92.69 278 TYR A O 1
ATOM 2307 N N . ILE A 1 279 ? -13.493 14.720 9.732 1.00 92.31 279 ILE A N 1
ATOM 2308 C CA . ILE A 1 279 ? -14.206 14.490 8.470 1.00 92.31 279 ILE A CA 1
ATOM 2309 C C . ILE A 1 279 ? -13.464 15.122 7.293 1.00 92.31 279 ILE A C 1
ATOM 2311 O O . ILE A 1 279 ? -13.389 14.504 6.232 1.00 92.31 279 ILE A O 1
ATOM 2315 N N . SER A 1 280 ? -12.862 16.297 7.479 1.00 90.06 280 SER A N 1
ATOM 2316 C CA . SER A 1 280 ? -12.024 16.933 6.459 1.00 90.06 280 SER A CA 1
ATOM 2317 C C . SER A 1 280 ? -10.830 16.055 6.066 1.00 90.06 280 SER A C 1
ATOM 2319 O O . SER A 1 280 ? -10.578 15.861 4.876 1.00 90.06 280 SER A O 1
ATOM 2321 N N . ILE A 1 281 ? -10.126 15.459 7.037 1.00 88.81 281 ILE A N 1
ATOM 2322 C CA . ILE A 1 281 ? -9.011 14.534 6.761 1.00 88.81 281 ILE A CA 1
ATOM 2323 C C . ILE A 1 281 ? -9.514 13.258 6.074 1.00 88.81 281 ILE A C 1
ATOM 2325 O O . ILE A 1 281 ? -8.963 12.844 5.055 1.00 88.81 281 ILE A O 1
ATOM 2329 N N . TYR A 1 282 ? -10.595 12.661 6.583 1.00 86.81 282 TYR A N 1
ATOM 2330 C CA . TYR A 1 282 ? -11.221 11.482 5.980 1.00 86.81 282 TYR A CA 1
ATOM 2331 C C . TYR A 1 282 ? -11.597 11.725 4.509 1.00 86.81 282 TYR A C 1
ATOM 2333 O O . TYR A 1 282 ? -11.242 10.934 3.638 1.00 86.81 282 TYR A O 1
ATOM 2341 N N . GLN A 1 283 ? -12.262 12.842 4.205 1.00 85.81 283 GLN A N 1
ATOM 2342 C CA . GLN A 1 283 ? -12.681 13.180 2.843 1.00 85.81 283 GLN A CA 1
ATOM 2343 C C . GLN A 1 283 ? -11.491 13.351 1.892 1.00 85.81 283 GLN A C 1
ATOM 2345 O O . GLN A 1 283 ? -11.568 12.902 0.746 1.00 85.81 283 GLN A O 1
ATOM 2350 N N . LYS A 1 284 ? -10.383 13.938 2.365 1.00 80.00 284 LYS A N 1
ATOM 2351 C CA . LYS A 1 284 ? -9.133 14.033 1.593 1.00 80.00 284 LYS A CA 1
ATOM 2352 C C . LYS A 1 284 ? -8.538 12.656 1.306 1.00 80.00 284 LYS A C 1
ATOM 2354 O O . LYS A 1 284 ? -8.173 12.388 0.166 1.00 80.00 284 LYS A O 1
ATOM 2359 N N . ALA A 1 285 ? -8.490 11.775 2.306 1.00 76.00 285 ALA A N 1
ATOM 2360 C CA . ALA A 1 285 ? -7.981 10.412 2.142 1.00 76.00 285 ALA A CA 1
ATOM 2361 C C . ALA A 1 285 ? -8.837 9.575 1.169 1.00 76.00 285 ALA A C 1
ATOM 2363 O O . ALA A 1 285 ? -8.312 8.736 0.440 1.00 76.00 285 ALA A O 1
ATOM 2364 N N . CYS A 1 286 ? -10.149 9.827 1.114 1.00 70.31 286 CYS A N 1
ATOM 2365 C CA . CYS A 1 286 ? -11.064 9.144 0.195 1.00 70.31 286 CYS A CA 1
ATOM 2366 C C . CYS A 1 286 ? -10.940 9.607 -1.262 1.00 70.31 286 CYS A C 1
ATOM 2368 O O . CYS A 1 286 ? -11.220 8.822 -2.165 1.00 70.31 286 CYS A O 1
ATOM 2370 N N . ASN A 1 287 ? -10.545 10.864 -1.488 1.00 68.00 287 ASN A N 1
ATOM 2371 C CA . ASN A 1 287 ? -10.446 11.486 -2.810 1.00 68.00 287 ASN A CA 1
ATOM 2372 C C . ASN A 1 287 ? -9.037 12.062 -3.043 1.00 68.00 287 ASN A C 1
ATOM 2374 O O . ASN A 1 287 ? -8.873 13.281 -3.149 1.00 68.00 287 ASN A O 1
ATOM 2378 N N . PRO A 1 288 ? -8.003 11.212 -3.175 1.00 59.81 288 PRO A N 1
ATOM 2379 C CA . PRO A 1 288 ? -6.616 11.671 -3.275 1.00 59.81 288 PRO A CA 1
ATOM 2380 C C . PRO A 1 288 ? -6.312 12.427 -4.587 1.00 59.81 288 PRO A C 1
ATOM 2382 O O . PRO A 1 288 ? -5.276 13.085 -4.696 1.00 59.81 288 PRO A O 1
ATOM 2385 N N . LYS A 1 289 ? -7.235 12.394 -5.566 1.00 55.12 289 LYS A N 1
ATOM 2386 C CA . LYS A 1 289 ? -7.102 12.986 -6.912 1.00 55.12 289 LYS A CA 1
ATOM 2387 C C . LYS A 1 289 ? -6.772 14.480 -6.923 1.00 55.12 289 LYS A C 1
ATOM 2389 O O . LYS A 1 289 ? -6.212 14.951 -7.908 1.00 55.12 289 LYS A O 1
ATOM 2394 N N . GLU A 1 290 ? -7.081 15.226 -5.863 1.00 47.31 290 GLU A N 1
ATOM 2395 C CA . GLU A 1 290 ? -6.803 16.666 -5.840 1.00 47.31 290 GLU A CA 1
ATOM 2396 C C . GLU A 1 290 ? -5.379 17.031 -5.387 1.00 47.31 290 GLU A C 1
ATOM 2398 O O . GLU A 1 290 ? -4.987 18.168 -5.619 1.00 47.31 290 GLU A O 1
ATOM 2403 N N . ASN A 1 291 ? -4.577 16.118 -4.809 1.00 49.91 291 ASN A N 1
ATOM 2404 C CA . ASN A 1 291 ? -3.208 16.421 -4.338 1.00 49.91 291 ASN A CA 1
ATOM 2405 C C . ASN A 1 291 ? -2.314 15.165 -4.170 1.00 49.91 291 ASN A C 1
ATOM 2407 O O . ASN A 1 291 ? -1.749 14.936 -3.091 1.00 49.91 291 ASN A O 1
ATOM 2411 N N . LEU A 1 292 ? -2.165 14.350 -5.222 1.00 56.53 292 LEU A N 1
ATOM 2412 C CA . LEU A 1 292 ? -1.157 13.280 -5.236 1.00 56.53 292 LEU A CA 1
ATOM 2413 C C . LEU A 1 292 ? 0.248 13.904 -5.156 1.00 56.53 292 LEU A C 1
ATOM 2415 O O . LEU A 1 292 ? 0.591 14.788 -5.943 1.00 56.53 292 LEU A O 1
ATOM 2419 N N . SER A 1 293 ? 1.060 13.449 -4.205 1.00 61.25 293 SER A N 1
ATOM 2420 C CA . SER A 1 293 ? 2.497 13.729 -4.152 1.00 61.25 293 SER A CA 1
ATOM 2421 C C . SER A 1 293 ? 3.197 13.199 -5.411 1.00 61.25 293 SER A C 1
ATOM 2423 O O . SER A 1 293 ? 2.668 12.343 -6.119 1.00 61.25 293 SER A O 1
ATOM 2425 N N . GLN A 1 294 ? 4.409 13.683 -5.699 1.00 61.03 294 GLN A N 1
ATOM 2426 C CA . GLN A 1 294 ? 5.185 13.237 -6.870 1.00 61.03 294 GLN A CA 1
ATOM 2427 C C . GLN A 1 294 ? 5.400 11.712 -6.898 1.00 61.03 294 GLN A C 1
ATOM 2429 O O . GLN A 1 294 ? 5.439 11.117 -7.970 1.00 61.03 294 GLN A O 1
ATOM 2434 N N . ILE A 1 295 ? 5.481 11.083 -5.724 1.00 58.38 295 ILE A N 1
ATOM 2435 C CA . ILE A 1 295 ? 5.621 9.630 -5.547 1.00 58.38 295 ILE A CA 1
ATOM 2436 C C . ILE A 1 295 ? 4.308 8.915 -5.851 1.00 58.38 295 ILE A C 1
ATOM 2438 O O . ILE A 1 295 ? 4.294 7.891 -6.525 1.00 58.38 295 ILE A O 1
ATOM 2442 N N . GLU A 1 296 ? 3.190 9.461 -5.366 1.00 61.44 296 GLU A N 1
ATOM 2443 C CA . GLU A 1 296 ? 1.866 8.915 -5.657 1.00 61.44 296 GLU A CA 1
ATOM 2444 C C . GLU A 1 296 ? 1.568 8.984 -7.163 1.00 61.44 296 GLU A C 1
ATOM 2446 O O . GLU A 1 296 ? 0.989 8.048 -7.702 1.00 61.44 296 GLU A O 1
ATOM 2451 N N . GLN A 1 297 ? 2.013 10.039 -7.855 1.00 61.22 297 GLN A N 1
ATOM 2452 C CA . GLN A 1 297 ? 1.885 10.169 -9.311 1.00 61.22 297 GLN A CA 1
ATOM 2453 C C . GLN A 1 297 ? 2.797 9.197 -10.071 1.00 61.22 297 GLN A C 1
ATOM 2455 O O . GLN A 1 297 ? 2.315 8.464 -10.931 1.00 61.22 297 GLN A O 1
ATOM 2460 N N . SER A 1 298 ? 4.093 9.147 -9.739 1.00 58.31 298 SER A N 1
ATOM 2461 C CA . SER A 1 298 ? 5.049 8.273 -10.434 1.00 58.31 298 SER A CA 1
ATOM 2462 C C . SER A 1 298 ? 4.708 6.793 -10.257 1.00 58.31 298 SER A C 1
ATOM 2464 O O . SER A 1 298 ? 4.776 6.018 -11.214 1.00 58.31 298 SER A O 1
ATOM 2466 N N . TYR A 1 299 ? 4.268 6.405 -9.057 1.00 63.81 299 TYR A N 1
ATOM 2467 C CA . TYR A 1 299 ? 3.818 5.049 -8.786 1.00 63.81 299 TYR A CA 1
ATOM 2468 C C . TYR A 1 299 ? 2.481 4.748 -9.462 1.00 63.81 299 TYR A C 1
ATOM 2470 O O . TYR A 1 299 ? 2.365 3.683 -10.052 1.00 63.81 299 TYR A O 1
ATOM 2478 N N . HIS A 1 300 ? 1.501 5.664 -9.451 1.00 62.91 300 HIS A N 1
ATOM 2479 C CA . HIS A 1 300 ? 0.235 5.471 -10.175 1.00 62.91 300 HIS A CA 1
ATOM 2480 C C . HIS A 1 300 ? 0.486 5.196 -11.661 1.00 62.91 300 HIS A C 1
ATOM 2482 O O . HIS A 1 300 ? -0.060 4.252 -12.229 1.00 62.91 300 HIS A O 1
ATOM 2488 N N . GLU A 1 301 ? 1.331 6.006 -12.305 1.00 57.78 301 GLU A N 1
ATOM 2489 C CA . GLU A 1 301 ? 1.673 5.842 -13.719 1.00 57.78 301 GLU A CA 1
ATOM 2490 C C . GLU A 1 301 ? 2.354 4.492 -13.982 1.00 57.78 301 GLU A C 1
ATOM 2492 O O . GLU A 1 301 ? 1.947 3.756 -14.884 1.00 57.78 301 GLU A O 1
ATOM 2497 N N . GLN A 1 302 ? 3.343 4.118 -13.166 1.00 60.88 302 GLN A N 1
ATOM 2498 C CA . GLN A 1 302 ? 4.043 2.842 -13.309 1.00 60.88 302 GLN A CA 1
ATOM 2499 C C . GLN A 1 302 ? 3.128 1.640 -13.023 1.00 60.88 302 GLN A C 1
ATOM 2501 O O . GLN A 1 302 ? 3.111 0.669 -13.783 1.00 60.88 302 GLN A O 1
ATOM 2506 N N . GLU A 1 303 ? 2.331 1.712 -11.958 1.00 66.25 303 GLU A N 1
ATOM 2507 C CA . GLU A 1 303 ? 1.401 0.667 -11.544 1.00 66.25 303 GLU A CA 1
ATOM 2508 C C . GLU A 1 303 ? 0.327 0.440 -12.608 1.00 66.25 303 GLU A C 1
ATOM 2510 O O . GLU A 1 303 ? 0.036 -0.711 -12.938 1.00 66.25 303 GLU A O 1
ATOM 2515 N N . GLN A 1 304 ? -0.221 1.515 -13.182 1.00 62.69 304 GLN A N 1
ATOM 2516 C CA . GLN A 1 304 ? -1.206 1.458 -14.257 1.00 62.69 304 GLN A CA 1
ATOM 2517 C C . GLN A 1 304 ? -0.611 0.855 -15.535 1.00 62.69 304 GLN A C 1
ATOM 2519 O O . GLN A 1 304 ? -1.264 0.033 -16.188 1.00 62.69 304 GLN A O 1
ATOM 2524 N N . VAL A 1 305 ? 0.624 1.220 -15.896 1.00 59.06 305 VAL A N 1
ATOM 2525 C CA . VAL A 1 305 ? 1.334 0.635 -17.045 1.00 59.06 305 VAL A CA 1
ATOM 2526 C C . VAL A 1 305 ? 1.549 -0.867 -16.838 1.00 59.06 305 VAL A C 1
ATOM 2528 O O . VAL A 1 305 ? 1.249 -1.660 -17.735 1.00 59.06 305 VAL A O 1
ATOM 2531 N N . ASP A 1 306 ? 2.004 -1.281 -15.657 1.00 74.62 306 ASP A N 1
ATOM 2532 C CA . ASP A 1 306 ? 2.236 -2.691 -15.336 1.00 74.62 306 ASP A CA 1
ATOM 2533 C C . ASP A 1 306 ? 0.930 -3.491 -15.250 1.00 74.62 306 ASP A C 1
ATOM 2535 O O . ASP A 1 306 ? 0.864 -4.629 -15.725 1.00 74.62 306 ASP A O 1
ATOM 2539 N N . LEU A 1 307 ? -0.131 -2.896 -14.700 1.00 82.69 307 LEU A N 1
ATOM 2540 C CA . LEU A 1 307 ? -1.462 -3.496 -14.629 1.00 82.69 307 LEU A CA 1
ATOM 2541 C C . LEU A 1 307 ? -2.048 -3.710 -16.029 1.00 82.69 307 LEU A C 1
ATOM 2543 O O . LEU A 1 307 ? -2.529 -4.804 -16.325 1.00 82.69 307 LEU A O 1
ATOM 2547 N N . SER A 1 308 ? -1.939 -2.705 -16.902 1.00 83.62 308 SER A N 1
ATOM 2548 C CA . SER A 1 308 ? -2.404 -2.767 -18.293 1.00 83.62 308 SER A CA 1
ATOM 2549 C C . SER A 1 308 ? -1.670 -3.861 -19.071 1.00 83.62 308 SER A C 1
ATOM 2551 O O . SER A 1 308 ? -2.301 -4.693 -19.723 1.00 83.62 308 SER A O 1
ATOM 2553 N N . LYS A 1 309 ? -0.336 -3.927 -18.943 1.00 81.50 309 LYS A N 1
ATOM 2554 C CA . LYS A 1 309 ? 0.492 -4.975 -19.564 1.00 81.50 309 LYS A CA 1
ATOM 2555 C C . LYS A 1 309 ? 0.123 -6.369 -19.060 1.00 81.50 309 LYS A C 1
ATOM 2557 O O . LYS A 1 309 ? 0.020 -7.308 -19.849 1.00 81.50 309 LYS A O 1
ATOM 2562 N N . LEU A 1 310 ? -0.081 -6.521 -17.752 1.00 85.12 310 LEU A N 1
ATOM 2563 C CA . LEU A 1 310 ? -0.391 -7.812 -17.142 1.00 85.12 310 LEU A CA 1
ATOM 2564 C C . LEU A 1 310 ? -1.823 -8.283 -17.456 1.00 85.12 310 LEU A C 1
ATOM 2566 O O . LEU A 1 310 ? -2.048 -9.487 -17.637 1.00 85.12 310 LEU A O 1
ATOM 2570 N N . LEU A 1 311 ? -2.776 -7.352 -17.571 1.00 92.69 311 LEU A N 1
ATOM 2571 C CA . LEU A 1 311 ? -4.128 -7.624 -18.058 1.00 92.69 311 LEU A CA 1
ATOM 2572 C C . LEU A 1 311 ? -4.095 -8.049 -19.529 1.00 92.69 311 LEU A C 1
ATOM 2574 O O . LEU A 1 311 ? -4.643 -9.102 -19.853 1.00 92.69 311 LEU A O 1
ATOM 2578 N N . GLN A 1 312 ? -3.388 -7.310 -20.391 1.00 87.06 312 GLN A N 1
ATOM 2579 C CA . GLN A 1 312 ? -3.244 -7.652 -21.808 1.00 87.06 312 GLN A CA 1
ATOM 2580 C C . GLN A 1 312 ? -2.615 -9.038 -21.990 1.00 87.06 312 GLN A C 1
ATOM 2582 O O . GLN A 1 312 ? -3.192 -9.894 -22.656 1.00 87.06 312 GLN A O 1
ATOM 2587 N N . LYS A 1 313 ? -1.499 -9.318 -21.300 1.00 82.19 313 LYS A N 1
ATOM 2588 C CA . LYS A 1 313 ? -0.858 -10.643 -21.308 1.00 82.19 313 LYS A CA 1
ATOM 2589 C C . LYS A 1 313 ? -1.837 -11.749 -20.906 1.00 82.19 313 LYS A C 1
ATOM 2591 O O . LYS A 1 313 ? -1.846 -12.828 -21.499 1.00 82.19 313 LYS A O 1
ATOM 2596 N N . GLY A 1 314 ? -2.662 -11.494 -19.890 1.00 85.38 314 GLY A N 1
ATOM 2597 C CA . GLY A 1 314 ? -3.696 -12.431 -19.465 1.00 85.38 314 GLY A CA 1
ATOM 2598 C C . GLY A 1 314 ? -4.755 -12.666 -20.529 1.00 85.38 314 GLY A C 1
ATOM 2599 O O . GLY A 1 314 ? -5.078 -13.820 -20.809 1.00 85.38 314 GLY A O 1
ATOM 2600 N N . ILE A 1 315 ? -5.263 -11.598 -21.145 1.00 88.88 315 ILE A N 1
ATOM 2601 C CA . ILE A 1 315 ? -6.240 -11.669 -22.234 1.00 88.88 315 ILE A CA 1
ATOM 2602 C C . ILE A 1 315 ? -5.672 -12.463 -23.402 1.00 88.88 315 ILE A C 1
ATOM 2604 O O . ILE A 1 315 ? -6.351 -13.367 -23.882 1.00 88.88 315 ILE A O 1
ATOM 2608 N N . ASP A 1 316 ? -4.431 -12.214 -23.809 1.00 80.81 316 ASP A N 1
ATOM 2609 C CA . ASP A 1 316 ? -3.803 -12.892 -24.943 1.00 80.81 316 ASP A CA 1
ATOM 2610 C C . ASP A 1 316 ? -3.657 -14.400 -24.685 1.00 80.81 316 ASP A C 1
ATOM 2612 O O . ASP A 1 316 ? -4.135 -15.226 -25.470 1.00 80.81 316 ASP A O 1
ATOM 2616 N N . ILE A 1 317 ? -3.081 -14.781 -23.538 1.00 78.25 317 ILE A N 1
ATOM 2617 C CA . ILE A 1 317 ? -2.904 -16.189 -23.141 1.00 78.25 317 ILE A CA 1
ATOM 2618 C C . ILE A 1 317 ? -4.256 -16.905 -23.024 1.00 78.25 317 ILE A C 1
ATOM 2620 O O . ILE A 1 317 ? -4.411 -18.062 -23.432 1.00 78.25 317 ILE A O 1
ATOM 2624 N N . MET A 1 318 ? -5.251 -16.242 -22.434 1.00 84.88 318 MET A N 1
ATOM 2625 C CA . MET A 1 318 ? -6.584 -16.811 -22.251 1.00 84.88 318 MET A CA 1
ATOM 2626 C C . MET A 1 318 ? -7.337 -16.905 -23.580 1.00 84.88 318 MET A C 1
ATOM 2628 O O . MET A 1 318 ? -8.022 -17.899 -23.809 1.00 84.88 318 MET A O 1
ATOM 2632 N N . THR A 1 319 ? -7.159 -15.942 -24.484 1.00 83.69 319 THR A N 1
ATOM 2633 C CA . THR A 1 319 ? -7.743 -15.948 -25.832 1.00 83.69 319 THR A CA 1
ATOM 2634 C C . THR A 1 319 ? -7.196 -17.110 -26.645 1.00 83.69 319 THR A C 1
ATOM 2636 O O . THR A 1 319 ? -7.979 -17.865 -27.218 1.00 83.69 319 THR A O 1
ATOM 2639 N N . GLN A 1 320 ? -5.878 -17.331 -26.622 1.00 76.88 320 GLN A N 1
ATOM 2640 C CA . GLN A 1 320 ? -5.249 -18.477 -27.285 1.00 76.88 320 GLN A CA 1
ATOM 2641 C C . GLN A 1 320 ? -5.812 -19.813 -26.786 1.00 76.88 320 GLN A C 1
ATOM 2643 O O . GLN A 1 320 ? -6.046 -20.731 -27.570 1.00 76.88 320 GLN A O 1
ATOM 2648 N N . ARG A 1 321 ? -6.073 -19.928 -25.479 1.00 76.81 321 ARG A N 1
ATOM 2649 C CA . ARG A 1 321 ? -6.614 -21.153 -24.875 1.00 76.81 321 ARG A CA 1
ATOM 2650 C C . ARG A 1 321 ? -8.112 -21.349 -25.121 1.00 76.81 321 ARG A C 1
ATOM 2652 O O . ARG A 1 321 ? -8.555 -22.482 -25.293 1.00 76.81 321 ARG A O 1
ATOM 2659 N N . LEU A 1 322 ? -8.900 -20.279 -25.050 1.00 78.81 322 LEU A N 1
ATOM 2660 C CA . LEU A 1 322 ? -10.367 -20.321 -25.107 1.00 78.81 322 LEU A CA 1
ATOM 2661 C C . LEU A 1 322 ? -10.922 -20.112 -26.525 1.00 78.81 322 LEU A C 1
ATOM 2663 O O . LEU A 1 322 ? -12.115 -20.331 -26.755 1.00 78.81 322 LEU A O 1
ATOM 2667 N N . GLY A 1 323 ? -10.067 -19.694 -27.462 1.00 72.81 323 GLY A N 1
ATOM 2668 C CA . GLY A 1 323 ? -10.391 -19.433 -28.863 1.00 72.81 323 GLY A CA 1
ATOM 2669 C C . GLY A 1 323 ? -11.231 -18.175 -29.099 1.00 72.81 323 GLY A C 1
ATOM 2670 O O . GLY A 1 323 ? -11.749 -18.002 -30.195 1.00 72.81 323 GLY A O 1
ATOM 2671 N N . SER A 1 324 ? -11.437 -17.333 -28.082 1.00 83.44 324 SER A N 1
ATOM 2672 C CA . SER A 1 324 ? -12.205 -16.085 -28.193 1.00 83.44 324 SER A CA 1
ATOM 2673 C C . SER A 1 324 ? -11.780 -15.104 -27.107 1.00 83.44 324 SER A C 1
ATOM 2675 O O . SER A 1 324 ? -11.628 -15.478 -25.939 1.00 83.44 324 SER A O 1
ATOM 2677 N N . LYS A 1 325 ? -11.620 -13.844 -27.516 1.00 83.88 325 LYS A N 1
ATOM 2678 C CA . LYS A 1 325 ? -11.282 -12.732 -26.630 1.00 83.88 325 LYS A CA 1
ATOM 2679 C C . LYS A 1 325 ? -12.435 -12.407 -25.688 1.00 83.88 325 LYS A C 1
ATOM 2681 O O . LYS A 1 325 ? -12.210 -12.198 -24.502 1.00 83.88 325 LYS A O 1
ATOM 2686 N N . GLU A 1 326 ? -13.672 -12.479 -26.169 1.00 87.25 326 GLU A N 1
ATOM 2687 C CA . GLU A 1 326 ? -14.869 -12.290 -25.345 1.00 87.25 326 GLU A CA 1
ATOM 2688 C C . GLU A 1 326 ? -14.916 -13.320 -24.207 1.00 87.25 326 GLU A C 1
ATOM 2690 O O . GLU A 1 326 ? -15.158 -12.976 -23.051 1.00 87.25 326 GLU A O 1
ATOM 2695 N N . LYS A 1 327 ? -14.594 -14.589 -24.500 1.00 84.56 327 LYS A N 1
ATOM 2696 C CA . LYS A 1 327 ? -14.495 -15.636 -23.470 1.00 84.56 327 LYS A CA 1
ATOM 2697 C C . LYS A 1 327 ? -13.351 -15.388 -22.489 1.00 84.56 327 LYS A C 1
ATOM 2699 O O . LYS A 1 327 ? -13.495 -15.704 -21.306 1.00 84.56 327 LYS A O 1
ATOM 2704 N N . ALA A 1 328 ? -12.223 -14.858 -22.960 1.00 89.38 328 ALA A N 1
ATOM 2705 C CA . ALA A 1 328 ? -11.100 -14.490 -22.105 1.00 89.38 328 ALA A CA 1
ATOM 2706 C C . ALA A 1 328 ? -11.490 -13.378 -21.122 1.00 89.38 328 ALA A C 1
ATOM 2708 O O . ALA A 1 328 ? -11.327 -13.566 -19.916 1.00 89.38 328 ALA A O 1
ATOM 2709 N N . ILE A 1 329 ? -12.084 -12.288 -21.618 1.00 92.19 329 ILE A N 1
ATOM 2710 C CA . ILE A 1 329 ? -12.561 -11.165 -20.798 1.00 92.19 329 ILE A CA 1
ATOM 2711 C C . ILE A 1 329 ? -13.602 -11.648 -19.784 1.00 92.19 329 ILE A C 1
ATOM 2713 O O . ILE A 1 329 ? -13.440 -11.404 -18.592 1.00 92.19 329 ILE A O 1
ATOM 2717 N N . TYR A 1 330 ? -14.598 -12.429 -20.214 1.00 91.12 330 TYR A N 1
ATOM 2718 C CA . TYR A 1 330 ? -15.608 -13.002 -19.316 1.00 91.12 330 TYR A CA 1
ATOM 2719 C C . TYR A 1 330 ? -14.996 -13.875 -18.205 1.00 91.12 330 TYR A C 1
ATOM 2721 O O . TYR A 1 330 ? -15.408 -13.818 -17.044 1.00 91.12 330 TYR A O 1
ATOM 27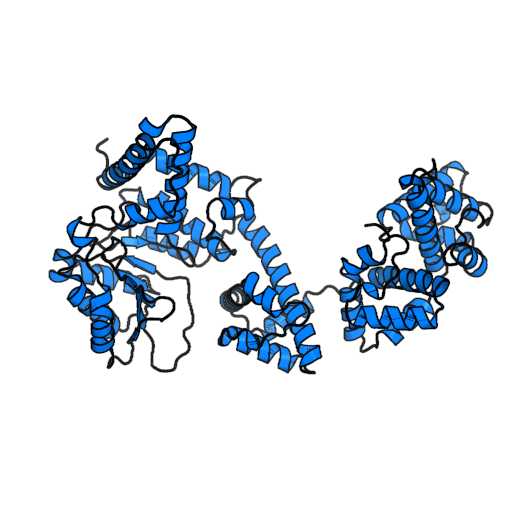29 N N . THR A 1 331 ? -13.983 -14.681 -18.536 1.00 89.81 331 THR A N 1
ATOM 2730 C CA . THR A 1 331 ? -13.310 -15.542 -17.551 1.00 89.81 331 THR A CA 1
ATOM 2731 C C . THR A 1 331 ? -12.506 -14.721 -16.544 1.00 89.81 331 THR A C 1
ATOM 2733 O O . THR A 1 331 ? -12.510 -15.041 -15.355 1.00 89.81 331 THR A O 1
ATOM 2736 N N . ILE A 1 332 ? -11.837 -13.657 -17.002 1.00 93.62 332 ILE A N 1
ATOM 2737 C CA . ILE A 1 332 ? -11.116 -12.726 -16.129 1.00 93.62 332 ILE A CA 1
ATOM 2738 C C . ILE A 1 332 ? -12.108 -11.986 -15.229 1.00 93.62 332 ILE A C 1
ATOM 2740 O O . ILE A 1 332 ? -11.891 -11.967 -14.023 1.00 93.62 332 ILE A O 1
ATOM 2744 N N . GLN A 1 333 ? -13.229 -11.492 -15.762 1.00 93.56 333 GLN A N 1
ATOM 2745 C CA . GLN A 1 333 ? -14.293 -10.875 -14.963 1.00 93.56 333 GLN A CA 1
ATOM 2746 C C . GLN A 1 333 ? -14.787 -11.826 -13.866 1.00 93.56 333 GLN A C 1
ATOM 2748 O O . GLN A 1 333 ? -14.784 -11.477 -12.692 1.00 93.56 333 GLN A O 1
ATOM 2753 N N . THR A 1 334 ? -15.081 -13.081 -14.216 1.00 85.62 334 THR A N 1
ATOM 2754 C CA . THR A 1 334 ? -15.517 -14.094 -13.239 1.00 85.62 334 THR A CA 1
ATOM 2755 C C . THR A 1 334 ? -14.449 -14.354 -12.167 1.00 85.62 334 THR A C 1
ATOM 2757 O O . THR A 1 334 ? -14.768 -14.604 -11.004 1.00 85.62 334 THR A O 1
ATOM 2760 N N . TYR A 1 335 ? -13.162 -14.304 -12.524 1.00 91.06 335 TYR A N 1
ATOM 2761 C CA . TYR A 1 335 ? -12.067 -14.381 -11.557 1.00 91.06 335 TYR A CA 1
ATOM 2762 C C . TYR A 1 335 ? -12.042 -13.174 -10.609 1.00 91.06 335 TYR A C 1
ATOM 2764 O O . TYR A 1 335 ? -11.849 -13.365 -9.405 1.00 91.06 335 TYR A O 1
ATOM 2772 N N . LEU A 1 336 ? -12.270 -11.960 -11.115 1.00 85.88 336 LEU A N 1
ATOM 2773 C CA . LEU A 1 336 ? -12.402 -10.770 -10.275 1.00 85.88 336 LEU A CA 1
ATOM 2774 C C . LEU A 1 336 ? -13.582 -10.939 -9.31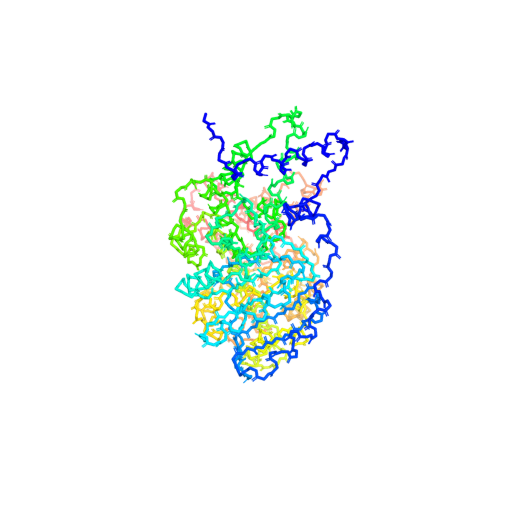0 1.00 85.88 336 LEU A C 1
ATOM 2776 O O . LEU A 1 336 ? -13.402 -10.825 -8.098 1.00 85.88 336 LEU A O 1
ATOM 2780 N N . ASP A 1 337 ? -14.743 -11.355 -9.804 1.00 80.88 337 ASP A N 1
ATOM 2781 C CA . ASP A 1 337 ? -15.958 -11.480 -8.993 1.00 80.88 337 ASP A CA 1
ATOM 2782 C C . ASP A 1 337 ? -15.832 -12.563 -7.908 1.00 80.88 337 ASP A C 1
ATOM 2784 O O . ASP A 1 337 ? -16.201 -12.352 -6.756 1.00 80.88 337 ASP A O 1
ATOM 2788 N N . THR A 1 338 ? -15.263 -13.724 -8.249 1.00 73.62 338 THR A N 1
ATOM 2789 C CA . THR A 1 338 ? -15.267 -14.910 -7.367 1.00 73.62 338 THR A CA 1
ATOM 2790 C C . THR A 1 338 ? -13.979 -15.124 -6.575 1.00 73.62 338 THR A C 1
ATOM 2792 O O . THR A 1 338 ? -13.956 -15.929 -5.647 1.00 73.62 338 THR A O 1
ATOM 2795 N N . GLY A 1 339 ? -12.871 -14.497 -6.980 1.00 77.75 339 GLY A N 1
ATOM 2796 C CA . GLY A 1 339 ? -11.536 -14.779 -6.439 1.00 77.75 339 GLY A CA 1
ATOM 2797 C C . GLY A 1 339 ? -10.988 -16.169 -6.795 1.00 77.75 339 GLY A C 1
ATOM 2798 O O . GLY A 1 339 ? -9.919 -16.559 -6.325 1.00 77.75 339 GLY A O 1
ATOM 2799 N N . ASN A 1 340 ? -11.680 -16.946 -7.634 1.00 80.56 340 ASN A N 1
ATOM 2800 C CA . ASN A 1 340 ? -11.285 -18.317 -7.931 1.00 80.56 340 ASN A CA 1
ATOM 2801 C C . ASN A 1 340 ? -10.087 -18.376 -8.893 1.00 80.56 340 ASN A C 1
ATOM 2803 O O . ASN A 1 340 ? -10.234 -18.394 -10.116 1.00 80.56 340 ASN A O 1
ATOM 2807 N N . HIS A 1 341 ? -8.881 -18.506 -8.339 1.00 82.31 341 HIS A N 1
ATOM 2808 C CA . HIS A 1 341 ? -7.634 -18.605 -9.106 1.00 82.31 341 HIS A CA 1
ATOM 2809 C C . HIS A 1 341 ? -7.575 -19.782 -10.094 1.00 82.31 341 HIS A C 1
ATOM 2811 O O . HIS A 1 341 ? -6.735 -19.788 -10.996 1.00 82.31 341 HIS A O 1
ATOM 2817 N N . ASN A 1 342 ? -8.439 -20.797 -9.961 1.00 83.81 342 ASN A N 1
ATOM 2818 C CA . ASN A 1 342 ? -8.461 -21.912 -10.908 1.00 83.81 342 ASN A CA 1
ATOM 2819 C C . ASN A 1 342 ? -8.987 -21.525 -12.293 1.00 83.81 342 ASN A C 1
ATOM 2821 O O . ASN A 1 342 ? -8.698 -22.249 -13.247 1.00 83.81 342 ASN A O 1
ATOM 2825 N N . LEU A 1 343 ? -9.681 -20.388 -12.402 1.00 86.75 343 LEU A N 1
ATOM 2826 C CA . LEU A 1 343 ? -10.141 -19.814 -13.667 1.00 86.75 343 LEU A CA 1
ATOM 2827 C C . LEU A 1 343 ? -8.983 -19.275 -14.521 1.00 86.75 343 LEU A C 1
ATOM 2829 O O . LEU A 1 343 ? -9.086 -19.251 -15.744 1.00 86.75 343 LEU A O 1
ATOM 2833 N N . ILE A 1 344 ? -7.858 -18.906 -13.899 1.00 91.06 344 ILE A N 1
ATOM 2834 C CA . ILE A 1 344 ? -6.691 -18.345 -14.590 1.00 91.06 344 ILE A CA 1
ATOM 2835 C C . ILE A 1 344 ? -5.755 -19.456 -15.083 1.00 91.06 344 ILE A C 1
ATOM 2837 O O . ILE A 1 344 ? -5.480 -20.437 -14.375 1.00 91.06 344 ILE A O 1
ATOM 2841 N N . ASN A 1 345 ? -5.255 -19.311 -16.313 1.00 82.44 345 ASN A N 1
ATOM 2842 C CA . ASN A 1 345 ? -4.345 -20.268 -16.942 1.00 82.44 345 ASN A CA 1
ATOM 2843 C C . ASN A 1 345 ? -2.996 -20.368 -16.193 1.00 82.44 345 ASN A C 1
ATOM 2845 O O . ASN A 1 345 ? -2.541 -19.418 -15.569 1.00 82.44 345 ASN A O 1
ATOM 2849 N N . ARG A 1 346 ? -2.360 -21.544 -16.242 1.00 80.19 346 ARG A N 1
ATOM 2850 C CA . ARG A 1 346 ? -1.015 -21.795 -15.696 1.00 80.19 346 ARG A CA 1
ATOM 2851 C C . ARG A 1 346 ? 0.104 -21.543 -16.713 1.00 80.19 346 ARG A C 1
ATOM 2853 O O . ARG A 1 346 ? 1.260 -21.539 -16.315 1.00 80.19 346 ARG A O 1
ATOM 2860 N N . THR A 1 347 ? -0.225 -21.381 -17.998 1.00 75.12 347 THR A N 1
ATOM 2861 C CA . THR A 1 347 ? 0.743 -21.001 -19.040 1.00 75.12 347 THR A CA 1
ATOM 2862 C C . THR A 1 347 ? 1.495 -19.735 -18.625 1.00 75.12 347 THR A C 1
ATOM 2864 O O . THR A 1 347 ? 0.879 -18.812 -18.093 1.00 75.12 347 THR A O 1
ATOM 2867 N N . ASP A 1 348 ? 2.810 -19.725 -18.841 1.00 68.75 348 ASP A N 1
ATOM 2868 C CA . ASP A 1 348 ? 3.732 -18.630 -18.502 1.00 68.75 348 ASP A CA 1
ATOM 2869 C C . ASP A 1 348 ? 3.623 -18.134 -17.055 1.00 68.75 348 ASP A C 1
ATOM 2871 O O . ASP A 1 348 ? 3.744 -16.937 -16.786 1.00 68.75 348 ASP A O 1
ATOM 2875 N N . ASP A 1 349 ? 3.329 -19.057 -16.134 1.00 74.25 349 ASP A N 1
ATOM 2876 C CA . ASP A 1 349 ? 3.118 -18.800 -14.708 1.00 74.25 349 ASP A CA 1
ATOM 2877 C C . ASP A 1 349 ? 2.038 -17.748 -14.405 1.00 74.25 349 ASP A C 1
ATOM 2879 O O . ASP A 1 349 ? 1.972 -17.230 -13.291 1.00 74.25 349 ASP A O 1
ATOM 2883 N N . LEU A 1 350 ? 1.134 -17.469 -15.355 1.00 80.50 350 LEU A N 1
ATOM 2884 C CA . LEU A 1 350 ? 0.152 -16.383 -15.267 1.00 80.50 350 LEU A CA 1
ATOM 2885 C C . LEU A 1 350 ? -0.658 -16.425 -13.964 1.00 80.50 350 LEU A C 1
ATOM 2887 O O . LEU A 1 350 ? -0.798 -15.410 -13.288 1.00 80.50 350 LEU A O 1
ATOM 2891 N N . ARG A 1 351 ? -1.149 -17.606 -13.570 1.00 86.00 351 ARG A N 1
ATOM 2892 C CA . ARG A 1 351 ? -1.879 -17.789 -12.307 1.00 86.00 351 ARG A CA 1
ATOM 2893 C C . ARG A 1 351 ? -1.046 -17.407 -11.086 1.00 86.00 351 ARG A C 1
ATOM 2895 O O . ARG A 1 351 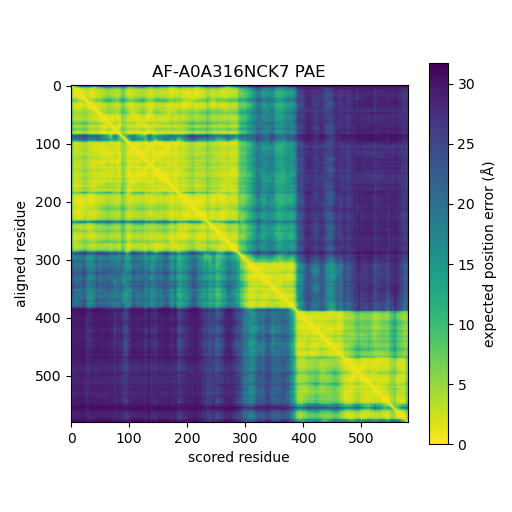? -1.565 -16.732 -10.202 1.00 86.00 351 ARG A O 1
ATOM 2902 N N . THR A 1 352 ? 0.200 -17.868 -11.027 1.00 69.88 352 THR A N 1
ATOM 2903 C CA . THR A 1 352 ? 1.106 -17.580 -9.911 1.00 69.88 352 THR A CA 1
ATOM 2904 C C . THR A 1 352 ? 1.411 -16.090 -9.873 1.00 69.88 352 THR A C 1
ATOM 2906 O O . THR A 1 352 ? 1.276 -15.482 -8.820 1.00 69.88 352 THR A O 1
ATOM 2909 N N . ILE A 1 353 ? 1.709 -15.487 -11.028 1.00 74.00 353 ILE A N 1
ATOM 2910 C CA . ILE A 1 353 ? 1.950 -14.046 -11.155 1.00 74.00 353 ILE A CA 1
ATOM 2911 C C . ILE A 1 353 ? 0.737 -13.262 -10.647 1.00 74.00 353 ILE A C 1
ATOM 2913 O O . ILE A 1 353 ? 0.898 -12.397 -9.796 1.00 74.00 353 ILE A O 1
ATOM 2917 N N . TYR A 1 354 ? -0.479 -13.609 -11.082 1.00 84.75 354 TYR A N 1
ATOM 2918 C CA . TYR A 1 354 ? -1.712 -12.940 -10.645 1.00 84.75 354 TYR A CA 1
ATOM 2919 C C . TYR A 1 354 ? -1.932 -13.045 -9.130 1.00 84.75 354 TYR A C 1
ATOM 2921 O O . TYR A 1 354 ? -2.450 -12.113 -8.513 1.00 84.75 354 TYR A O 1
ATOM 2929 N N . GLN A 1 355 ? -1.546 -14.174 -8.531 1.00 74.19 355 GLN A N 1
ATOM 2930 C CA . GLN A 1 355 ? -1.610 -14.389 -7.086 1.00 74.19 355 GLN A CA 1
ATOM 2931 C C . GLN A 1 355 ? -0.590 -13.530 -6.338 1.00 74.19 355 GLN A C 1
ATOM 2933 O O . GLN A 1 355 ? -0.959 -12.825 -5.404 1.00 74.19 355 GLN A O 1
ATOM 2938 N N . THR A 1 356 ? 0.678 -13.581 -6.743 1.00 66.00 356 THR A N 1
ATOM 2939 C CA . THR A 1 356 ? 1.776 -12.930 -6.019 1.00 66.00 356 THR A CA 1
ATOM 2940 C C . THR A 1 356 ? 1.834 -11.426 -6.247 1.00 66.00 356 THR A C 1
ATOM 2942 O O . THR A 1 356 ? 2.314 -10.708 -5.384 1.00 66.00 356 THR A O 1
ATOM 2945 N N . SER A 1 357 ? 1.348 -10.929 -7.388 1.00 65.12 357 SER A N 1
ATOM 2946 C CA . SER A 1 357 ? 1.337 -9.496 -7.707 1.00 65.12 357 SER A CA 1
ATOM 2947 C C . SER A 1 357 ? 0.090 -8.769 -7.200 1.00 65.12 357 SER A C 1
ATOM 2949 O O . SER A 1 357 ? -0.129 -7.619 -7.584 1.00 65.12 357 SER A O 1
ATOM 2951 N N . HIS A 1 358 ? -0.777 -9.458 -6.447 1.00 74.12 358 HIS A N 1
ATOM 2952 C CA . HIS A 1 358 ? -2.084 -8.959 -6.013 1.00 74.12 358 HIS A CA 1
ATOM 2953 C C . HIS A 1 358 ? -2.941 -8.392 -7.165 1.00 74.12 358 HIS A C 1
ATOM 2955 O O . HIS A 1 358 ? -3.724 -7.464 -6.966 1.00 74.12 358 HIS A O 1
ATOM 2961 N N . PHE A 1 359 ? -2.807 -8.962 -8.373 1.00 83.75 359 PHE A N 1
ATOM 2962 C CA . PHE A 1 359 ? -3.395 -8.432 -9.612 1.00 83.75 359 PHE A CA 1
ATOM 2963 C C . PHE A 1 359 ? -4.902 -8.194 -9.504 1.00 83.75 359 PHE A C 1
ATOM 2965 O O . PHE A 1 359 ? -5.388 -7.150 -9.922 1.00 83.75 359 PHE A O 1
ATOM 2972 N N . ARG A 1 360 ? -5.637 -9.145 -8.912 1.00 83.69 360 ARG A N 1
ATOM 2973 C CA . ARG A 1 360 ? -7.090 -9.029 -8.729 1.00 83.69 360 ARG A CA 1
ATOM 2974 C C . ARG A 1 360 ? -7.474 -7.770 -7.968 1.00 83.69 360 ARG A C 1
ATOM 2976 O O . ARG A 1 360 ? -8.337 -7.044 -8.437 1.00 83.69 360 ARG A O 1
ATOM 2983 N N . ASN A 1 361 ? -6.850 -7.542 -6.814 1.00 74.31 361 ASN A N 1
ATOM 2984 C CA . ASN A 1 361 ? -7.202 -6.417 -5.955 1.00 74.31 361 ASN A CA 1
ATOM 2985 C C . ASN A 1 361 ? -6.861 -5.108 -6.669 1.00 74.31 361 ASN A C 1
ATOM 2987 O O . ASN A 1 361 ? -7.736 -4.275 -6.842 1.00 74.31 361 ASN A O 1
ATOM 2991 N N . ARG A 1 362 ? -5.646 -5.011 -7.227 1.00 80.06 362 ARG A N 1
ATOM 2992 C CA . ARG A 1 362 ? -5.194 -3.843 -7.998 1.00 80.06 362 ARG A CA 1
ATOM 2993 C C . ARG A 1 362 ? -6.124 -3.511 -9.169 1.00 80.06 362 ARG A C 1
ATOM 2995 O O . ARG A 1 362 ? -6.466 -2.353 -9.371 1.00 80.06 362 ARG A O 1
ATOM 3002 N N . LEU A 1 363 ? -6.567 -4.522 -9.923 1.00 85.31 363 LEU A N 1
ATOM 3003 C CA . LEU A 1 363 ? -7.485 -4.317 -11.043 1.00 85.31 363 LEU A CA 1
ATOM 3004 C C . LEU A 1 363 ? -8.891 -3.928 -10.581 1.00 85.31 363 LEU A C 1
ATOM 3006 O O . LEU A 1 363 ? -9.492 -3.044 -11.177 1.00 85.31 363 LEU A O 1
ATOM 3010 N N . GLN A 1 364 ? -9.423 -4.563 -9.536 1.00 81.19 364 GLN A N 1
ATOM 3011 C CA . GLN A 1 364 ? -10.741 -4.206 -9.004 1.00 81.19 364 GLN A CA 1
ATOM 3012 C C . GLN A 1 364 ? -10.760 -2.789 -8.438 1.00 81.19 364 GLN A C 1
ATOM 3014 O O . GLN A 1 364 ? -11.691 -2.046 -8.733 1.00 81.19 364 GLN A O 1
ATOM 3019 N N . ASP A 1 365 ? -9.730 -2.411 -7.683 1.00 73.94 365 ASP A N 1
ATOM 3020 C CA . ASP A 1 365 ? -9.588 -1.068 -7.126 1.00 73.94 365 ASP A CA 1
ATOM 3021 C C . ASP A 1 365 ? -9.570 -0.028 -8.254 1.00 73.94 365 ASP A C 1
ATOM 3023 O O . ASP A 1 365 ? -10.362 0.913 -8.230 1.00 73.94 365 ASP A O 1
ATOM 3027 N N . TYR A 1 366 ? -8.773 -0.269 -9.302 1.00 78.62 366 TYR A N 1
ATOM 3028 C CA . TYR A 1 366 ? -8.714 0.593 -10.482 1.00 78.62 366 TYR A CA 1
ATOM 3029 C C . TYR A 1 366 ? -10.073 0.721 -11.194 1.00 78.62 366 TYR A C 1
ATOM 3031 O O . TYR A 1 366 ? -10.558 1.826 -11.436 1.00 78.62 366 TYR A O 1
ATOM 3039 N N . LEU A 1 367 ? -10.729 -0.400 -11.516 1.00 82.81 367 LEU A N 1
ATOM 3040 C CA . LEU A 1 367 ? -12.022 -0.383 -12.213 1.00 82.81 367 LEU A CA 1
ATOM 3041 C C . LEU A 1 367 ? -13.103 0.335 -11.388 1.00 82.81 367 LEU A C 1
ATOM 3043 O O . LEU A 1 367 ? -13.891 1.104 -11.941 1.00 82.81 367 LEU A O 1
ATOM 3047 N N . ASN A 1 368 ? -13.114 0.135 -10.068 1.00 76.12 368 ASN A N 1
ATOM 3048 C CA . ASN A 1 368 ? -14.061 0.783 -9.163 1.00 76.12 368 ASN A CA 1
ATOM 3049 C C . ASN A 1 368 ? -13.805 2.292 -9.050 1.00 76.12 368 ASN A C 1
ATOM 3051 O O . ASN A 1 368 ? -14.743 3.082 -9.159 1.00 76.12 368 ASN A O 1
ATOM 3055 N N . GLU A 1 369 ? -12.547 2.705 -8.874 1.00 72.31 369 GLU A N 1
ATOM 3056 C CA . GLU A 1 369 ? -12.164 4.118 -8.762 1.00 72.31 369 GLU A CA 1
ATOM 3057 C C . GLU A 1 369 ? -12.508 4.919 -10.026 1.00 72.31 369 GLU A C 1
ATOM 3059 O O . GLU A 1 369 ? -12.880 6.098 -9.957 1.00 72.31 369 GLU A O 1
ATOM 3064 N N . HIS A 1 370 ? -12.388 4.281 -11.189 1.00 74.69 370 HIS A N 1
ATOM 3065 C CA . HIS A 1 370 ? -12.681 4.886 -12.483 1.00 74.69 370 HIS A CA 1
ATOM 3066 C C . HIS A 1 370 ? -14.124 4.663 -12.954 1.00 74.69 370 HIS A C 1
ATOM 3068 O O . HIS A 1 370 ? -14.491 5.179 -14.008 1.00 74.69 370 HIS A O 1
ATOM 3074 N N . GLN A 1 371 ? -14.944 3.938 -12.180 1.00 78.69 371 GLN A N 1
ATOM 3075 C CA . GLN A 1 371 ? -16.305 3.531 -12.557 1.00 78.69 371 GLN A CA 1
ATOM 3076 C C . GLN A 1 371 ? -16.345 2.907 -13.961 1.00 78.69 371 GLN A C 1
ATOM 3078 O O . GLN A 1 371 ? -17.221 3.199 -14.777 1.00 78.69 371 GLN A O 1
ATOM 3083 N N . LEU A 1 372 ? -15.349 2.069 -14.246 1.00 83.94 372 LEU A N 1
ATOM 3084 C CA . LEU A 1 372 ? -15.025 1.594 -15.581 1.00 83.94 372 LEU A CA 1
ATOM 3085 C C . LEU A 1 372 ? -15.281 0.083 -15.676 1.00 83.94 372 LEU A C 1
ATOM 3087 O O . LEU A 1 372 ? -14.667 -0.683 -14.934 1.00 83.94 372 LEU A O 1
ATOM 3091 N N . PRO A 1 373 ? -16.154 -0.391 -16.583 1.00 89.50 373 PRO A N 1
ATOM 3092 C CA . PRO A 1 373 ? -16.283 -1.819 -16.860 1.00 89.50 373 PRO A CA 1
ATOM 3093 C C . PRO A 1 373 ? -14.984 -2.400 -17.435 1.00 89.50 373 PRO A C 1
ATOM 3095 O O . PRO A 1 373 ? -14.297 -1.736 -18.214 1.00 89.50 373 PRO A O 1
ATOM 3098 N N . LEU A 1 374 ? -14.681 -3.671 -17.132 1.00 91.50 374 LEU A N 1
ATOM 3099 C CA . LEU A 1 374 ? -13.470 -4.345 -17.626 1.00 91.50 374 LEU A CA 1
ATOM 3100 C C . LEU A 1 374 ? -13.343 -4.268 -19.155 1.00 91.50 374 LEU A C 1
ATOM 3102 O O . LEU A 1 374 ? -12.270 -3.983 -19.672 1.00 91.50 374 LEU A O 1
ATOM 3106 N N . GLU A 1 375 ? -14.437 -4.488 -19.881 1.00 88.81 375 GLU A N 1
ATOM 3107 C CA . GLU A 1 375 ? -14.479 -4.437 -21.351 1.00 88.81 375 GLU A CA 1
ATOM 3108 C C . GLU A 1 375 ? -14.068 -3.065 -21.904 1.00 88.81 375 GLU A C 1
ATOM 3110 O O . GLU A 1 375 ? -13.336 -2.976 -22.894 1.00 88.81 375 GLU A O 1
ATOM 3115 N N . GLN A 1 376 ? -14.503 -1.993 -21.240 1.00 87.38 376 GLN A N 1
ATOM 3116 C CA . GLN A 1 376 ? -14.150 -0.632 -21.621 1.00 87.38 376 GLN A CA 1
ATOM 3117 C C . GLN A 1 376 ? -12.676 -0.353 -21.320 1.00 87.38 376 GLN A C 1
ATOM 3119 O O . GLN A 1 376 ? -11.978 0.184 -22.173 1.00 87.38 376 GLN A O 1
ATOM 3124 N N . TYR A 1 377 ? -12.172 -0.799 -20.166 1.00 91.25 377 TYR A N 1
ATOM 3125 C CA . TYR A 1 377 ? -10.755 -0.659 -19.832 1.00 91.25 377 TYR A CA 1
ATOM 3126 C C . TYR A 1 377 ? -9.841 -1.399 -20.816 1.00 91.25 377 TYR A C 1
ATOM 3128 O O . TYR A 1 377 ? -8.833 -0.855 -21.255 1.00 91.25 377 TYR A O 1
ATOM 3136 N N . VAL A 1 378 ? -10.218 -2.614 -21.225 1.00 89.38 378 VAL A N 1
ATOM 3137 C CA . VAL A 1 378 ? -9.500 -3.362 -22.268 1.00 89.38 378 VAL A CA 1
ATOM 3138 C C . VAL A 1 378 ? -9.468 -2.580 -23.578 1.00 89.38 378 VAL A C 1
ATOM 3140 O O . VAL A 1 378 ? -8.417 -2.493 -24.204 1.00 89.38 378 VAL A O 1
ATOM 3143 N N . SER A 1 379 ? -10.588 -1.966 -23.960 1.00 84.31 379 SER A N 1
ATOM 3144 C CA . SER A 1 379 ? -10.656 -1.141 -25.170 1.00 84.31 379 SER A CA 1
ATOM 3145 C C . SER A 1 379 ? -9.735 0.082 -25.071 1.00 84.31 379 SER A C 1
ATOM 3147 O O . SER A 1 379 ? -9.006 0.375 -26.011 1.00 84.31 379 SER A O 1
ATOM 3149 N N . GLU A 1 380 ? -9.681 0.752 -23.914 1.00 85.25 380 GLU A N 1
ATOM 3150 C CA . GLU A 1 380 ? -8.764 1.878 -23.690 1.00 85.25 380 GLU A CA 1
ATOM 3151 C C . GLU A 1 380 ? -7.288 1.474 -23.740 1.00 85.25 380 GLU A C 1
ATOM 3153 O O . GLU A 1 380 ? -6.463 2.234 -24.248 1.00 85.25 380 GLU A O 1
ATOM 3158 N N . ILE A 1 381 ? -6.936 0.300 -23.204 1.00 83.69 381 ILE A N 1
ATOM 3159 C CA . ILE A 1 381 ? -5.572 -0.241 -23.296 1.00 83.69 381 ILE A CA 1
ATOM 3160 C C . ILE A 1 381 ? -5.191 -0.414 -24.766 1.00 83.69 381 ILE A C 1
ATOM 3162 O O . ILE A 1 381 ? -4.087 -0.047 -25.160 1.00 83.69 381 ILE A O 1
ATOM 3166 N N . GLU A 1 382 ? -6.103 -0.942 -25.577 1.00 76.62 382 GLU A N 1
ATOM 3167 C CA . GLU A 1 382 ? -5.880 -1.180 -27.002 1.00 76.62 382 GLU A CA 1
ATOM 3168 C C . GLU A 1 382 ? -5.827 0.114 -27.821 1.00 76.62 382 GLU A C 1
ATOM 3170 O O . GLU A 1 382 ? -5.020 0.216 -28.741 1.00 76.62 382 GLU A O 1
ATOM 3175 N N . GLU A 1 383 ? -6.623 1.126 -27.471 1.00 70.19 383 GLU A N 1
ATOM 3176 C CA . GLU A 1 383 ? -6.582 2.451 -28.106 1.00 70.19 383 GLU A CA 1
ATOM 3177 C C . GLU A 1 383 ? -5.312 3.242 -27.755 1.00 70.19 383 GLU A C 1
ATOM 3179 O O . GLU A 1 383 ? -4.809 4.002 -28.585 1.00 70.19 383 GLU A O 1
ATOM 3184 N N . LYS A 1 384 ? -4.785 3.067 -26.535 1.00 63.09 384 LYS A N 1
ATOM 3185 C CA . LYS A 1 384 ? -3.555 3.719 -26.046 1.00 63.09 384 LYS A CA 1
ATOM 3186 C C . LYS A 1 384 ? -2.275 3.013 -26.485 1.00 63.09 384 LYS A C 1
ATOM 3188 O O . LYS A 1 384 ? -1.195 3.578 -26.312 1.00 63.09 384 LYS A O 1
ATOM 3193 N N . GLN A 1 385 ? -2.359 1.802 -27.037 1.00 57.78 385 GLN A N 1
ATOM 3194 C CA . GLN A 1 385 ? -1.205 1.178 -27.671 1.00 57.78 385 GLN A CA 1
ATOM 3195 C C . GLN A 1 385 ? -0.830 2.004 -28.906 1.00 57.78 385 GLN A C 1
ATOM 3197 O O . GLN A 1 385 ? -1.513 1.972 -29.931 1.00 57.78 385 GLN A O 1
ATOM 3202 N N . GLU A 1 386 ? 0.275 2.754 -28.813 1.00 44.75 386 GLU A N 1
ATOM 3203 C CA . GLU A 1 386 ? 0.960 3.256 -30.002 1.00 44.75 386 GLU A CA 1
ATOM 3204 C C . GLU A 1 386 ? 1.111 2.090 -30.977 1.00 44.75 386 GLU A C 1
ATOM 3206 O O . GLU A 1 386 ? 1.525 0.995 -30.581 1.00 44.75 386 GLU A O 1
ATOM 3211 N N . LYS A 1 387 ? 0.745 2.311 -32.250 1.00 45.94 387 LYS A N 1
ATOM 3212 C CA . LYS A 1 387 ? 0.970 1.321 -33.308 1.00 45.94 387 LYS A CA 1
ATOM 3213 C C . LYS A 1 387 ? 2.398 0.805 -33.141 1.00 45.94 387 LYS A C 1
ATOM 3215 O O . LYS A 1 387 ? 3.310 1.633 -33.182 1.00 45.94 387 LYS A O 1
ATOM 3220 N N . PRO A 1 388 ? 2.598 -0.504 -32.918 1.00 48.88 388 PRO A N 1
ATOM 3221 C CA . PRO A 1 388 ? 3.903 -1.013 -32.546 1.00 48.88 388 PRO A CA 1
ATOM 3222 C C . PRO A 1 388 ? 4.938 -0.526 -33.556 1.00 48.88 388 PRO A C 1
ATOM 3224 O O . PRO A 1 388 ? 4.691 -0.574 -34.766 1.00 48.88 388 PRO A O 1
ATOM 3227 N N . HIS A 1 389 ? 6.103 -0.094 -33.067 1.00 55.47 389 HIS A N 1
ATOM 3228 C CA . HIS A 1 389 ? 7.312 0.091 -33.871 1.00 55.47 389 HIS A CA 1
ATOM 3229 C C . HIS A 1 389 ? 7.813 -1.283 -34.369 1.00 55.47 389 HIS A C 1
ATOM 3231 O O . HIS A 1 389 ? 8.964 -1.673 -34.166 1.00 55.47 389 HIS A O 1
ATOM 3237 N N . VAL A 1 390 ? 6.939 -2.031 -35.059 1.00 74.25 390 VAL A N 1
ATOM 3238 C CA . VAL A 1 390 ? 7.216 -3.339 -35.654 1.00 74.25 390 VAL A CA 1
ATOM 3239 C C . VAL A 1 390 ? 8.428 -3.255 -36.560 1.00 74.25 390 VAL A C 1
ATOM 3241 O O . VAL A 1 390 ? 9.143 -4.230 -36.696 1.00 74.25 390 VAL A O 1
ATOM 3244 N N . GLU A 1 391 ? 8.716 -2.088 -37.130 1.00 73.75 391 GLU A N 1
ATOM 3245 C CA . GLU A 1 391 ? 9.879 -1.887 -37.977 1.00 73.75 391 GLU A CA 1
ATOM 3246 C C . GLU A 1 391 ? 11.194 -2.237 -37.261 1.00 73.75 391 GLU A C 1
ATOM 3248 O O . GLU A 1 391 ? 12.035 -2.927 -37.837 1.00 73.75 391 GLU A O 1
ATOM 3253 N N . ASN A 1 392 ? 11.358 -1.857 -35.988 1.00 75.81 392 ASN A N 1
ATOM 3254 C CA . ASN A 1 392 ? 12.560 -2.201 -35.227 1.00 75.81 392 ASN A CA 1
ATOM 3255 C C . ASN A 1 392 ? 12.566 -3.688 -34.838 1.00 75.81 392 ASN A C 1
ATOM 3257 O O . ASN A 1 392 ? 13.562 -4.384 -35.028 1.00 75.81 392 ASN A O 1
ATOM 3261 N N . ALA A 1 393 ? 11.438 -4.220 -34.363 1.00 82.19 393 ALA A N 1
ATOM 3262 C CA . ALA A 1 393 ? 11.327 -5.641 -34.033 1.00 82.19 393 ALA A CA 1
ATOM 3263 C C . ALA A 1 393 ? 11.545 -6.548 -35.264 1.00 82.19 393 ALA A C 1
ATOM 3265 O O . ALA A 1 393 ? 12.247 -7.556 -35.181 1.00 82.19 393 ALA A O 1
ATOM 3266 N N . ALA A 1 394 ? 11.026 -6.152 -36.427 1.00 85.19 394 ALA A N 1
ATOM 3267 C CA . ALA A 1 394 ? 11.210 -6.805 -37.717 1.00 85.19 394 ALA A CA 1
ATOM 3268 C C . ALA A 1 394 ? 12.670 -6.754 -38.173 1.00 85.19 394 ALA A C 1
ATOM 3270 O O . ALA A 1 394 ? 13.186 -7.774 -38.623 1.00 85.19 394 ALA A O 1
ATOM 3271 N N . LYS A 1 395 ? 13.362 -5.614 -38.006 1.00 80.12 395 LYS A N 1
ATOM 3272 C CA . LYS A 1 395 ? 14.816 -5.508 -38.238 1.00 80.12 395 LYS A CA 1
ATOM 3273 C C . LYS A 1 395 ? 15.581 -6.537 -37.409 1.00 80.12 395 LYS A C 1
ATOM 3275 O O . LYS A 1 395 ? 16.360 -7.315 -37.953 1.00 80.12 395 LYS A O 1
ATOM 3280 N N . LYS A 1 396 ? 15.296 -6.609 -36.106 1.00 84.88 396 LYS A N 1
ATOM 3281 C CA . LYS A 1 396 ? 15.944 -7.575 -35.209 1.00 84.88 396 LYS A CA 1
ATOM 3282 C C . LYS A 1 396 ? 15.652 -9.017 -35.620 1.00 84.88 396 LYS A C 1
ATOM 3284 O O . LYS A 1 396 ? 16.566 -9.835 -35.675 1.00 84.88 396 LYS A O 1
ATOM 3289 N N . MET A 1 397 ? 14.399 -9.326 -35.946 1.00 90.06 397 MET A N 1
ATOM 3290 C CA . MET A 1 397 ? 13.990 -10.677 -36.332 1.00 90.06 397 MET A CA 1
ATOM 3291 C C . MET A 1 397 ? 14.572 -11.114 -37.678 1.00 90.06 397 MET A C 1
ATOM 3293 O O . MET A 1 397 ? 14.973 -12.265 -37.834 1.00 90.06 397 MET A O 1
ATOM 3297 N N . ARG A 1 398 ? 14.695 -10.188 -38.628 1.00 87.62 398 ARG A N 1
ATOM 3298 C CA . ARG A 1 398 ? 15.363 -10.420 -39.909 1.00 87.62 398 ARG A CA 1
ATOM 3299 C C . ARG A 1 398 ? 16.826 -10.828 -39.713 1.00 87.62 398 ARG A C 1
ATOM 3301 O O . ARG A 1 398 ? 17.268 -11.817 -40.291 1.00 87.62 398 ARG A O 1
ATOM 3308 N N . LEU A 1 399 ? 17.545 -10.136 -38.833 1.00 83.94 399 LEU A N 1
ATOM 3309 C CA . LEU A 1 399 ? 18.931 -10.479 -38.517 1.00 83.94 399 LEU A CA 1
ATOM 3310 C C . LEU A 1 399 ? 19.054 -11.870 -37.868 1.00 83.94 399 LEU A C 1
ATOM 3312 O O . LEU A 1 399 ? 19.979 -12.627 -38.167 1.00 83.94 399 LEU A O 1
ATOM 3316 N N . VAL A 1 400 ? 18.103 -12.244 -37.004 1.00 88.94 400 VAL A N 1
ATOM 3317 C CA . VAL A 1 400 ? 18.028 -13.609 -36.453 1.00 88.94 400 VAL A CA 1
ATOM 3318 C C . VAL A 1 400 ? 17.847 -14.635 -37.573 1.00 88.94 400 VAL A C 1
ATOM 3320 O O . VAL A 1 400 ? 18.555 -15.647 -37.583 1.00 88.94 400 VAL A O 1
ATOM 3323 N N . MET A 1 401 ? 16.946 -14.363 -38.521 1.00 88.69 401 MET A N 1
ATOM 3324 C CA . MET A 1 401 ? 16.701 -15.217 -39.684 1.00 88.69 401 MET A CA 1
ATOM 3325 C C . MET A 1 401 ? 17.960 -15.405 -40.539 1.00 88.69 401 MET A C 1
ATOM 3327 O O . MET A 1 401 ? 18.241 -16.537 -40.922 1.00 88.69 401 MET A O 1
ATOM 3331 N N . ASP A 1 402 ? 18.775 -14.369 -40.758 1.00 80.88 402 ASP A N 1
ATOM 3332 C CA . ASP A 1 402 ? 20.033 -14.486 -41.519 1.00 80.88 402 ASP A CA 1
ATOM 3333 C C . ASP A 1 402 ? 21.066 -15.360 -40.829 1.00 80.88 402 ASP A C 1
ATOM 3335 O O . ASP A 1 402 ? 21.678 -16.251 -41.426 1.00 80.88 402 ASP A O 1
ATOM 3339 N N . ILE A 1 403 ? 21.263 -15.103 -39.539 1.00 85.12 403 ILE A N 1
ATOM 3340 C CA . ILE A 1 403 ? 22.279 -15.792 -38.755 1.00 85.12 403 ILE A CA 1
ATOM 3341 C C . ILE A 1 403 ? 21.916 -17.273 -38.644 1.00 85.12 403 ILE A C 1
ATOM 3343 O O . ILE A 1 403 ? 22.771 -18.153 -38.782 1.00 85.12 403 ILE A O 1
ATOM 3347 N N . MET A 1 404 ? 20.634 -17.569 -38.431 1.00 89.00 404 MET A N 1
ATOM 3348 C CA . MET A 1 404 ? 20.141 -18.939 -38.386 1.00 89.00 404 MET A CA 1
ATOM 3349 C C . MET A 1 404 ? 20.111 -19.589 -39.771 1.00 89.00 404 MET A C 1
ATOM 3351 O O . MET A 1 404 ? 20.525 -20.741 -39.887 1.00 89.00 404 MET A O 1
ATOM 3355 N N . GLY A 1 405 ? 19.707 -18.862 -40.813 1.00 87.31 405 GLY A N 1
ATOM 3356 C CA . GLY A 1 405 ? 19.635 -19.349 -42.191 1.00 87.31 405 GLY A CA 1
ATOM 3357 C C . GLY A 1 405 ? 21.009 -19.723 -42.734 1.00 87.31 405 GLY A C 1
ATOM 3358 O O . GLY A 1 405 ? 21.200 -20.827 -43.238 1.00 87.31 405 GLY A O 1
ATOM 3359 N N . SER A 1 406 ? 22.016 -18.876 -42.521 1.00 82.75 406 SER A N 1
ATOM 3360 C CA . SER A 1 406 ? 23.392 -19.181 -42.920 1.00 82.75 406 SER A CA 1
ATOM 3361 C C . SER A 1 406 ? 24.004 -20.348 -42.136 1.00 82.75 406 SER A C 1
ATOM 3363 O O . SER A 1 406 ? 24.908 -21.004 -42.655 1.00 82.75 406 SER A O 1
ATOM 3365 N N . LYS A 1 407 ? 23.561 -20.605 -40.898 1.00 84.56 407 LYS A N 1
ATOM 3366 C CA . LYS A 1 407 ? 24.122 -21.667 -40.047 1.00 84.56 407 LYS A CA 1
ATOM 3367 C C . LYS A 1 407 ? 23.431 -23.018 -40.229 1.00 84.56 407 LYS A C 1
ATOM 3369 O O . LYS A 1 407 ? 24.102 -24.047 -40.206 1.00 84.56 407 LYS A O 1
ATOM 3374 N N . TYR A 1 408 ? 22.108 -23.016 -40.352 1.00 87.75 408 TYR A N 1
ATOM 3375 C CA . TYR A 1 408 ? 21.274 -24.219 -40.313 1.00 87.75 408 TYR A CA 1
ATOM 3376 C C . TYR A 1 408 ? 20.477 -24.458 -41.606 1.00 87.75 408 TYR A C 1
ATOM 3378 O O . TYR A 1 408 ? 19.900 -25.532 -41.754 1.00 87.75 408 TYR A O 1
ATOM 3386 N N . GLY A 1 409 ? 20.471 -23.502 -42.539 1.00 88.44 409 GLY A N 1
ATOM 3387 C CA . GLY A 1 409 ? 19.623 -23.492 -43.734 1.00 88.44 409 GLY A CA 1
ATOM 3388 C C . GLY A 1 409 ? 18.351 -22.660 -43.537 1.00 88.44 409 GLY A C 1
ATOM 3389 O O . GLY A 1 409 ? 17.812 -22.599 -42.430 1.00 88.44 409 GLY A O 1
ATOM 3390 N N . GLU A 1 410 ? 17.872 -22.024 -44.611 1.00 86.50 410 GLU A N 1
ATOM 3391 C CA . GLU A 1 410 ? 16.714 -21.110 -44.596 1.00 86.50 410 GLU A CA 1
ATOM 3392 C C . GLU A 1 410 ? 15.437 -21.791 -44.082 1.00 86.50 410 GLU A C 1
ATOM 3394 O O . GLU A 1 410 ? 14.795 -21.268 -43.173 1.00 86.50 410 GLU A O 1
ATOM 3399 N N . ASP A 1 411 ? 15.133 -23.002 -44.558 1.00 88.38 411 ASP A N 1
ATOM 3400 C CA . ASP A 1 411 ? 13.954 -23.767 -44.122 1.00 88.38 411 ASP A CA 1
ATOM 3401 C C . ASP A 1 411 ? 13.979 -24.068 -42.613 1.00 88.38 411 ASP A C 1
ATOM 3403 O O . ASP A 1 411 ? 12.965 -23.982 -41.916 1.00 88.38 411 ASP A O 1
ATOM 3407 N N . VAL A 1 412 ? 15.160 -24.404 -42.082 1.00 90.75 412 VAL A N 1
ATOM 3408 C CA . VAL A 1 412 ? 15.337 -24.709 -40.655 1.00 90.75 412 VAL A CA 1
ATOM 3409 C C . VAL A 1 412 ? 15.221 -23.437 -39.821 1.00 90.75 412 VAL A C 1
ATOM 3411 O O . VAL A 1 412 ? 14.615 -23.465 -38.747 1.00 90.75 412 VAL A O 1
ATOM 3414 N N . ALA A 1 413 ? 15.768 -22.321 -40.303 1.00 91.81 413 ALA A N 1
ATOM 3415 C CA . ALA A 1 413 ? 15.629 -21.023 -39.654 1.00 91.81 413 ALA A CA 1
ATOM 3416 C C . ALA A 1 413 ? 14.157 -20.603 -39.585 1.00 91.81 413 ALA A C 1
ATOM 3418 O O . ALA A 1 413 ? 13.657 -20.336 -38.495 1.00 91.81 413 ALA A O 1
ATOM 3419 N N . LEU A 1 414 ? 13.435 -20.662 -40.706 1.00 92.94 414 LEU A N 1
ATOM 3420 C CA . LEU A 1 414 ? 12.014 -20.326 -40.766 1.00 92.94 414 LEU A CA 1
ATOM 3421 C C . LEU A 1 414 ? 11.191 -21.166 -39.786 1.00 92.94 414 LEU A C 1
ATOM 3423 O O . LEU A 1 414 ? 10.434 -20.613 -38.986 1.00 92.94 414 LEU A O 1
ATOM 3427 N N . ALA A 1 415 ? 11.382 -22.488 -39.782 1.00 90.81 415 ALA A N 1
ATOM 3428 C CA . ALA A 1 415 ? 10.649 -23.386 -38.894 1.00 90.81 415 ALA A CA 1
ATOM 3429 C C . ALA A 1 415 ? 10.926 -23.101 -37.406 1.00 90.81 415 ALA A C 1
ATOM 3431 O O . ALA A 1 415 ? 10.005 -23.040 -36.590 1.00 90.81 415 ALA A O 1
ATOM 3432 N N . THR A 1 416 ? 12.193 -22.906 -37.038 1.00 93.12 416 THR A N 1
ATOM 3433 C CA . THR A 1 416 ? 12.594 -22.709 -35.635 1.00 93.12 416 THR A CA 1
ATOM 3434 C C . THR A 1 416 ? 12.233 -21.322 -35.105 1.00 93.12 416 THR A C 1
ATOM 3436 O O . THR A 1 416 ? 11.746 -21.212 -33.979 1.00 93.12 416 THR A O 1
ATOM 3439 N N . VAL A 1 417 ? 12.384 -20.267 -35.907 1.00 94.06 417 VAL A N 1
ATOM 3440 C CA . VAL A 1 417 ? 11.967 -18.908 -35.525 1.00 94.06 417 VAL A CA 1
ATOM 3441 C C . VAL A 1 417 ? 10.443 -18.797 -35.449 1.00 94.06 417 VAL A C 1
ATOM 3443 O O . VAL A 1 417 ? 9.920 -18.176 -34.523 1.00 94.06 417 VAL A O 1
ATOM 3446 N N . THR A 1 418 ? 9.713 -19.476 -36.339 1.00 92.38 418 THR A N 1
ATOM 3447 C CA . THR A 1 418 ? 8.249 -19.599 -36.237 1.00 92.38 418 THR A CA 1
ATOM 3448 C C . THR A 1 418 ? 7.839 -20.223 -34.903 1.00 92.38 418 THR A C 1
ATOM 3450 O O . THR A 1 418 ? 6.922 -19.733 -34.240 1.00 92.38 418 THR A O 1
ATOM 3453 N N . GLU A 1 419 ? 8.527 -21.282 -34.471 1.00 87.50 419 GLU A N 1
ATOM 3454 C CA . GLU A 1 419 ? 8.236 -21.935 -33.194 1.00 87.50 419 GLU A CA 1
ATOM 3455 C C . GLU A 1 419 ? 8.580 -21.044 -31.991 1.00 87.50 419 GLU A C 1
ATOM 3457 O O . GLU A 1 419 ? 7.845 -21.037 -31.003 1.00 87.50 419 GLU A O 1
ATOM 3462 N N . TYR A 1 420 ? 9.632 -20.222 -32.080 1.00 93.38 420 TYR A N 1
ATOM 3463 C CA . TYR A 1 420 ? 9.913 -19.184 -31.083 1.00 93.38 420 TYR A CA 1
ATOM 3464 C C . TYR A 1 420 ? 8.781 -18.148 -30.993 1.00 93.38 420 TYR A C 1
ATOM 3466 O O . TYR A 1 420 ? 8.306 -17.862 -29.893 1.00 93.38 420 TYR A O 1
ATOM 3474 N N . LEU A 1 421 ? 8.301 -17.614 -32.122 1.00 88.19 421 LEU A N 1
ATOM 3475 C CA . LEU A 1 421 ? 7.209 -16.632 -32.126 1.00 88.19 421 LEU A CA 1
ATOM 3476 C C . LEU A 1 421 ? 5.928 -17.206 -31.505 1.00 88.19 421 LEU A C 1
ATOM 3478 O O . LEU A 1 421 ? 5.282 -16.536 -30.695 1.00 88.19 421 LEU A O 1
ATOM 3482 N N . LYS A 1 422 ? 5.623 -18.480 -31.779 1.00 82.56 422 LYS A N 1
ATOM 3483 C CA . LYS A 1 422 ? 4.485 -19.195 -31.182 1.00 82.56 422 LYS A CA 1
ATOM 3484 C C . LYS A 1 422 ? 4.669 -19.427 -29.682 1.00 82.56 422 LYS A C 1
ATOM 3486 O O . LYS A 1 422 ? 3.840 -18.999 -28.884 1.00 82.56 422 LYS A O 1
ATOM 3491 N N . THR A 1 423 ? 5.761 -20.076 -29.288 1.00 77.81 423 THR A N 1
ATOM 3492 C CA . THR A 1 423 ? 5.934 -20.622 -27.927 1.00 77.81 423 THR A CA 1
ATOM 3493 C C . THR A 1 423 ? 6.599 -19.672 -26.939 1.00 77.81 423 THR A C 1
ATOM 3495 O O . THR A 1 423 ? 6.558 -19.920 -25.740 1.00 77.81 423 THR A O 1
ATOM 3498 N N . GLY A 1 424 ? 7.280 -18.633 -27.422 1.00 80.56 424 GLY A N 1
ATOM 3499 C CA . GLY A 1 424 ? 8.130 -17.770 -26.603 1.00 80.56 424 GLY A CA 1
ATOM 3500 C C . GLY A 1 424 ? 9.409 -18.439 -26.100 1.00 80.56 424 GLY A C 1
ATOM 3501 O O . GLY A 1 424 ? 10.190 -17.794 -25.408 1.00 80.56 424 GLY A O 1
ATOM 3502 N N . ASN A 1 425 ? 9.669 -19.707 -26.441 1.00 81.62 425 ASN A N 1
ATOM 3503 C CA . ASN A 1 425 ? 10.813 -20.439 -25.913 1.00 81.62 425 ASN A CA 1
ATOM 3504 C C . ASN A 1 425 ? 12.115 -20.038 -26.638 1.00 81.62 425 ASN A C 1
ATOM 3506 O O . ASN A 1 425 ? 12.332 -20.443 -27.785 1.00 81.62 425 ASN A O 1
ATOM 3510 N N . PRO A 1 426 ? 13.049 -19.323 -25.984 1.00 85.56 426 PRO A N 1
ATOM 3511 C CA . PRO A 1 426 ? 14.262 -18.844 -26.640 1.00 85.56 426 PRO A CA 1
ATOM 3512 C C . PRO A 1 426 ? 15.226 -19.982 -27.020 1.00 85.56 426 PRO A C 1
ATOM 3514 O O . PRO A 1 426 ? 16.176 -19.758 -27.766 1.00 85.56 426 PRO A O 1
ATOM 3517 N N . GLN A 1 427 ? 15.015 -21.223 -26.559 1.00 88.38 427 GLN A N 1
ATOM 3518 C CA . GLN A 1 427 ? 15.853 -22.366 -26.952 1.00 88.38 427 GLN A CA 1
ATOM 3519 C C . GLN A 1 427 ? 15.815 -22.656 -28.456 1.00 88.38 427 GLN A C 1
ATOM 3521 O O . GLN A 1 427 ? 16.790 -23.205 -28.973 1.00 88.38 427 GLN A O 1
ATOM 3526 N N . TYR A 1 428 ? 14.746 -22.248 -29.145 1.00 90.38 428 TYR A N 1
ATOM 3527 C CA . TYR A 1 428 ? 14.650 -22.331 -30.601 1.00 90.38 428 TYR A CA 1
ATOM 3528 C C . TYR A 1 428 ? 15.587 -21.353 -31.323 1.00 90.38 428 TYR A C 1
ATOM 3530 O O . TYR A 1 428 ? 15.865 -21.548 -32.499 1.00 90.38 428 TYR A O 1
ATOM 3538 N N . LEU A 1 429 ? 16.137 -20.351 -30.628 1.00 90.81 429 LEU A N 1
ATOM 3539 C CA . LEU A 1 429 ? 17.073 -19.381 -31.190 1.00 90.81 429 LEU A CA 1
ATOM 3540 C C . LEU A 1 429 ? 18.534 -19.813 -31.011 1.00 90.81 429 LEU A C 1
ATOM 3542 O O . LEU A 1 429 ? 18.914 -20.498 -30.049 1.00 90.81 429 LEU A O 1
ATOM 3546 N N . THR A 1 430 ? 19.395 -19.361 -31.920 1.00 86.25 430 THR A N 1
ATOM 3547 C CA . THR A 1 430 ? 20.840 -19.613 -31.854 1.00 86.25 430 THR A CA 1
ATOM 3548 C C . THR A 1 430 ? 21.511 -18.894 -30.676 1.00 86.25 430 THR A C 1
ATOM 3550 O O . THR A 1 430 ? 21.129 -17.790 -30.295 1.00 86.25 430 THR A O 1
ATOM 3553 N N . LYS A 1 431 ? 22.549 -19.513 -30.096 1.00 83.94 431 LYS A N 1
ATOM 3554 C CA . LYS A 1 431 ? 23.401 -18.872 -29.073 1.00 83.94 431 LYS A CA 1
ATOM 3555 C C . LYS A 1 431 ? 24.424 -17.904 -29.670 1.00 83.94 431 LYS A C 1
ATOM 3557 O O . LYS A 1 431 ? 25.063 -17.182 -28.910 1.00 83.94 431 LYS A O 1
ATOM 3562 N N . GLU A 1 432 ? 24.609 -17.932 -30.992 1.00 79.06 432 GLU A N 1
ATOM 3563 C CA . GLU A 1 432 ? 25.609 -17.105 -31.668 1.00 79.06 432 GLU A CA 1
ATOM 3564 C C . GLU A 1 432 ? 25.424 -15.638 -31.313 1.00 79.06 432 GLU A C 1
ATOM 3566 O O . GLU A 1 432 ? 24.306 -15.123 -31.260 1.00 79.06 432 GLU A O 1
ATOM 3571 N N . TYR A 1 433 ? 26.555 -15.022 -30.999 1.00 72.44 433 TYR A N 1
ATOM 3572 C CA . TYR A 1 433 ? 26.682 -13.644 -30.563 1.00 72.44 433 TYR A CA 1
ATOM 3573 C C . TYR A 1 433 ? 25.791 -13.186 -29.393 1.00 72.44 433 TYR A C 1
ATOM 3575 O O . TYR A 1 433 ? 25.819 -12.009 -29.084 1.00 72.44 433 TYR A O 1
ATOM 3583 N N . GLY A 1 434 ? 25.075 -14.071 -28.689 1.00 73.88 434 GLY A N 1
ATOM 3584 C CA . GLY A 1 434 ? 24.190 -13.691 -27.577 1.00 73.88 434 GLY A CA 1
ATOM 3585 C C . GLY A 1 434 ? 22.712 -13.517 -27.949 1.00 73.88 434 GLY A C 1
ATOM 3586 O O . GLY A 1 434 ? 21.898 -13.265 -27.060 1.00 73.88 434 GLY A O 1
ATOM 3587 N N . ILE A 1 435 ? 22.336 -13.761 -29.211 1.00 81.56 435 ILE A N 1
ATOM 3588 C CA . ILE A 1 435 ? 20.978 -13.558 -29.756 1.00 81.56 435 ILE A CA 1
ATOM 3589 C C . ILE A 1 435 ? 19.892 -14.188 -28.896 1.00 81.56 435 ILE A C 1
ATOM 3591 O O . ILE A 1 435 ? 18.916 -13.530 -28.551 1.00 81.56 435 ILE A O 1
ATOM 3595 N N . ARG A 1 436 ? 20.060 -15.461 -28.522 1.00 86.31 436 ARG A N 1
ATOM 3596 C CA . ARG A 1 436 ? 19.100 -16.171 -27.670 1.00 86.31 436 ARG A CA 1
ATOM 3597 C C . ARG A 1 436 ? 18.754 -15.396 -26.401 1.00 86.31 436 ARG A C 1
ATOM 3599 O O . ARG A 1 436 ? 17.593 -15.363 -26.008 1.00 86.31 436 ARG A O 1
ATOM 3606 N N . THR A 1 437 ? 19.766 -14.843 -25.741 1.00 77.88 437 THR A N 1
ATOM 3607 C CA . THR A 1 437 ? 19.595 -14.130 -24.475 1.00 77.88 437 THR A CA 1
ATOM 3608 C C . THR A 1 437 ? 18.980 -12.758 -24.715 1.00 77.88 437 THR A C 1
ATOM 3610 O O . THR A 1 437 ? 18.030 -12.416 -24.019 1.00 77.88 437 THR A O 1
ATOM 3613 N N . ALA A 1 438 ? 19.483 -12.015 -25.704 1.00 76.00 438 ALA A N 1
ATOM 3614 C CA . ALA A 1 438 ? 19.005 -10.673 -26.029 1.00 76.00 438 ALA A CA 1
ATOM 3615 C C . ALA A 1 438 ? 17.539 -10.692 -26.488 1.00 76.00 438 ALA A C 1
ATOM 3617 O O . ALA A 1 438 ? 16.678 -10.056 -25.889 1.00 76.00 438 ALA A O 1
ATOM 3618 N N . ILE A 1 439 ? 17.218 -11.525 -27.482 1.00 83.56 439 ILE A N 1
ATOM 3619 C CA . ILE A 1 439 ? 15.854 -11.653 -28.004 1.00 83.56 439 ILE A CA 1
ATOM 3620 C C . ILE A 1 439 ? 14.917 -12.264 -26.958 1.00 83.56 439 ILE A C 1
ATOM 3622 O O . ILE A 1 439 ? 13.816 -11.760 -26.760 1.00 83.56 439 ILE A O 1
ATOM 3626 N N . GLY A 1 440 ? 15.364 -13.292 -26.228 1.00 76.81 440 GLY A N 1
ATOM 3627 C CA . GLY A 1 440 ? 14.560 -13.957 -25.199 1.00 76.81 440 GLY A CA 1
ATOM 3628 C C . GLY A 1 440 ? 14.180 -13.082 -23.999 1.00 76.81 440 GLY A C 1
ATOM 3629 O O . GLY A 1 440 ? 13.232 -13.424 -23.301 1.00 76.81 440 GLY A O 1
ATOM 3630 N N . LYS A 1 441 ? 14.905 -11.983 -23.748 1.00 76.81 441 LYS A N 1
ATOM 3631 C CA . LYS A 1 441 ? 14.601 -10.999 -22.692 1.00 76.81 441 LYS A CA 1
ATOM 3632 C C . LYS A 1 441 ? 13.941 -9.718 -23.214 1.00 76.81 441 LYS A C 1
ATOM 3634 O O . LYS A 1 441 ? 13.549 -8.882 -22.406 1.00 76.81 441 LYS A O 1
ATOM 3639 N N . SER A 1 442 ? 13.858 -9.551 -24.531 1.00 76.56 442 SER A N 1
ATOM 3640 C CA . SER A 1 442 ? 13.286 -8.364 -25.170 1.00 76.56 442 SER A CA 1
ATOM 3641 C C . SER A 1 442 ? 11.781 -8.497 -25.411 1.00 76.56 442 SER A C 1
ATOM 3643 O O . SER A 1 442 ? 11.230 -9.595 -25.400 1.00 76.56 442 SER A O 1
ATOM 3645 N N . ASP A 1 443 ? 11.140 -7.377 -25.727 1.00 76.00 443 ASP A N 1
ATOM 3646 C CA . ASP A 1 443 ? 9.741 -7.283 -26.154 1.00 76.00 443 ASP A CA 1
ATOM 3647 C C . ASP A 1 443 ? 9.541 -7.543 -27.663 1.00 76.00 443 ASP A C 1
ATOM 3649 O O . ASP A 1 443 ? 8.423 -7.456 -28.167 1.00 76.00 443 ASP A O 1
ATOM 3653 N N . VAL A 1 444 ? 10.602 -7.903 -28.402 1.00 82.81 444 VAL A N 1
ATOM 3654 C CA . VAL A 1 444 ? 10.581 -8.102 -29.866 1.00 82.81 444 VAL A CA 1
ATOM 3655 C C . VAL A 1 444 ? 9.494 -9.082 -30.297 1.00 82.81 444 VAL A C 1
ATOM 3657 O O . VAL A 1 444 ? 8.768 -8.819 -31.255 1.00 82.81 444 VAL A O 1
ATOM 3660 N N . ARG A 1 445 ? 9.364 -10.212 -29.593 1.00 85.62 445 ARG A N 1
ATOM 3661 C CA . ARG A 1 445 ? 8.321 -11.201 -29.886 1.00 85.62 445 ARG A CA 1
ATOM 3662 C C . ARG A 1 445 ? 6.929 -10.611 -29.707 1.00 85.62 445 ARG A C 1
ATOM 3664 O O . ARG A 1 445 ? 6.062 -10.867 -30.536 1.00 85.62 445 ARG A O 1
ATOM 3671 N N . ASP A 1 446 ? 6.718 -9.862 -28.635 1.00 78.50 446 ASP A N 1
ATOM 3672 C CA . ASP A 1 446 ? 5.403 -9.330 -28.300 1.00 78.50 446 ASP A CA 1
ATOM 3673 C C . ASP A 1 446 ? 5.002 -8.252 -29.314 1.00 78.50 446 ASP A C 1
ATOM 3675 O O . ASP A 1 446 ? 3.904 -8.318 -29.862 1.00 78.50 446 ASP A O 1
ATOM 3679 N N . GLN A 1 447 ? 5.927 -7.362 -29.694 1.00 80.88 447 GLN A N 1
ATOM 3680 C CA . GLN A 1 447 ? 5.711 -6.384 -30.767 1.00 80.88 447 GLN A CA 1
ATOM 3681 C C . GLN A 1 447 ? 5.362 -7.048 -32.111 1.00 80.88 447 GLN A C 1
ATOM 3683 O O . GLN A 1 447 ? 4.448 -6.604 -32.809 1.00 80.88 447 GLN A O 1
ATOM 3688 N N . ILE A 1 448 ? 6.064 -8.128 -32.474 1.00 84.94 448 ILE A N 1
ATOM 3689 C CA . ILE A 1 448 ? 5.800 -8.881 -33.710 1.00 84.94 448 ILE A CA 1
ATOM 3690 C C . ILE A 1 448 ? 4.443 -9.581 -33.646 1.00 84.94 448 ILE A C 1
ATOM 3692 O O . ILE A 1 448 ? 3.671 -9.496 -34.597 1.00 84.94 448 ILE A O 1
ATOM 3696 N N . ASN A 1 449 ? 4.119 -10.243 -32.536 1.00 82.50 449 ASN A N 1
ATOM 3697 C CA . ASN A 1 449 ? 2.852 -10.955 -32.386 1.00 82.50 449 ASN A CA 1
ATOM 3698 C C . ASN A 1 449 ? 1.654 -9.996 -32.387 1.00 82.50 449 ASN A C 1
ATOM 3700 O O . ASN A 1 449 ? 0.637 -10.306 -33.006 1.00 82.50 449 ASN A O 1
ATOM 3704 N N . LEU A 1 450 ? 1.783 -8.817 -31.771 1.00 75.81 450 LEU A N 1
ATOM 3705 C CA . LEU A 1 450 ? 0.780 -7.754 -31.864 1.00 75.81 450 LEU A CA 1
ATOM 3706 C C . LEU A 1 450 ? 0.547 -7.340 -33.321 1.00 75.81 450 LEU A C 1
ATOM 3708 O O . LEU A 1 450 ? -0.598 -7.274 -33.769 1.00 75.81 450 LEU A O 1
ATOM 3712 N N . TYR A 1 451 ? 1.621 -7.130 -34.090 1.00 79.00 451 TYR A N 1
ATOM 3713 C CA . TYR A 1 451 ? 1.510 -6.790 -35.507 1.00 79.00 451 TYR A CA 1
ATOM 3714 C C . TYR A 1 451 ? 0.861 -7.910 -36.331 1.00 79.00 451 TYR A C 1
ATOM 3716 O O . TYR A 1 451 ? -0.110 -7.645 -37.042 1.00 79.00 451 TYR A O 1
ATOM 3724 N N . ILE A 1 452 ? 1.339 -9.151 -36.195 1.00 83.12 452 ILE A N 1
ATOM 3725 C CA . ILE A 1 452 ? 0.800 -10.342 -36.870 1.00 83.12 452 ILE A CA 1
ATOM 3726 C C . ILE A 1 452 ? -0.708 -10.456 -36.629 1.00 83.12 452 ILE A C 1
ATOM 3728 O O . ILE A 1 452 ? -1.475 -10.582 -37.583 1.00 83.12 452 ILE A O 1
ATOM 3732 N N . ASN A 1 453 ? -1.139 -10.335 -35.370 1.00 73.56 453 ASN A N 1
ATOM 3733 C CA . ASN A 1 453 ? -2.552 -10.388 -35.004 1.00 73.56 453 ASN A CA 1
ATOM 3734 C C . ASN A 1 453 ? -3.341 -9.219 -35.612 1.00 73.56 453 ASN A C 1
ATOM 3736 O O . ASN A 1 453 ? -4.419 -9.434 -36.162 1.00 73.56 453 ASN A O 1
ATOM 3740 N N . SER A 1 454 ? -2.797 -7.995 -35.571 1.00 71.12 454 SER A N 1
ATOM 3741 C CA . SER A 1 454 ? -3.459 -6.805 -36.130 1.00 71.12 454 SER A CA 1
ATOM 3742 C C . SER A 1 454 ? -3.673 -6.881 -37.645 1.00 71.12 454 SER A C 1
ATOM 3744 O O . SER A 1 454 ? -4.640 -6.326 -38.160 1.00 71.12 454 SER A O 1
ATOM 3746 N N . GLN A 1 455 ? -2.770 -7.560 -38.359 1.00 76.00 455 GLN A N 1
ATOM 3747 C CA . GLN A 1 455 ? -2.814 -7.720 -39.813 1.00 76.00 455 GLN A CA 1
ATOM 3748 C C . GLN A 1 455 ? -3.453 -9.045 -40.249 1.00 76.00 455 GLN A C 1
ATOM 3750 O O . GLN A 1 455 ? -3.554 -9.302 -41.447 1.00 76.00 455 GLN A O 1
ATOM 3755 N N . ASN A 1 456 ? -3.897 -9.881 -39.300 1.00 78.12 456 ASN A N 1
ATOM 3756 C CA . ASN A 1 456 ? -4.412 -11.227 -39.553 1.00 78.12 456 ASN A CA 1
ATOM 3757 C C . ASN A 1 456 ? -3.447 -12.084 -40.403 1.00 78.12 456 ASN A C 1
ATOM 3759 O O . ASN A 1 456 ? -3.864 -12.782 -41.328 1.00 78.12 456 ASN A O 1
ATOM 3763 N N . LEU A 1 457 ? -2.150 -11.989 -40.097 1.00 82.12 457 LEU A N 1
ATOM 3764 C CA . LEU A 1 457 ? -1.076 -12.757 -40.728 1.00 82.12 457 LEU A CA 1
ATOM 3765 C C . LEU A 1 457 ? -0.759 -14.010 -39.904 1.00 82.12 457 LEU A C 1
ATOM 3767 O O . LEU A 1 457 ? -1.054 -14.095 -38.713 1.00 82.12 457 LEU A O 1
ATOM 3771 N N . SER A 1 458 ? -0.089 -14.979 -40.516 1.00 86.94 458 SER A N 1
ATOM 3772 C CA . SER A 1 458 ? 0.656 -16.014 -39.803 1.00 86.94 458 SER A CA 1
ATOM 3773 C C . SER A 1 458 ? 2.099 -15.572 -39.536 1.00 86.94 458 SER A C 1
ATOM 3775 O O . SER A 1 458 ? 2.661 -14.725 -40.233 1.00 86.94 458 SER A O 1
ATOM 3777 N N . ALA A 1 459 ? 2.741 -16.185 -38.536 1.00 86.81 459 ALA A N 1
ATOM 3778 C CA . ALA A 1 459 ? 4.162 -15.955 -38.262 1.00 86.81 459 ALA A CA 1
ATOM 3779 C C . ALA A 1 459 ? 5.056 -16.300 -39.463 1.00 86.81 459 ALA A C 1
ATOM 3781 O O . ALA A 1 459 ? 6.047 -15.620 -39.704 1.00 86.81 459 ALA A O 1
ATOM 3782 N N . GLU A 1 460 ? 4.687 -17.319 -40.235 1.00 90.12 460 GLU A N 1
ATOM 3783 C CA . GLU A 1 460 ? 5.421 -17.721 -41.432 1.00 90.12 460 GLU A CA 1
ATOM 3784 C C . GLU A 1 460 ? 5.301 -16.674 -42.550 1.00 90.12 460 GLU A C 1
ATOM 3786 O O . GLU A 1 460 ? 6.308 -16.303 -43.148 1.00 90.12 460 GLU A O 1
ATOM 3791 N N . GLU A 1 461 ? 4.100 -16.134 -42.790 1.00 88.44 461 GLU A N 1
ATOM 3792 C CA . GLU A 1 461 ? 3.883 -15.044 -43.754 1.00 88.44 461 GLU A CA 1
ATOM 3793 C C . GLU A 1 461 ? 4.678 -13.791 -43.379 1.00 88.44 461 GLU A C 1
ATOM 3795 O O . GLU A 1 461 ? 5.340 -13.210 -44.237 1.00 88.44 461 GLU A O 1
ATOM 3800 N N . PHE A 1 462 ? 4.680 -13.417 -42.096 1.00 91.06 462 PHE A N 1
ATOM 3801 C CA . PHE A 1 462 ? 5.475 -12.293 -41.604 1.00 91.06 462 PHE A CA 1
ATOM 3802 C C . PHE A 1 462 ? 6.979 -12.514 -41.809 1.00 91.06 462 PHE A C 1
ATOM 3804 O O . PHE A 1 462 ? 7.668 -11.639 -42.329 1.00 91.06 462 PHE A O 1
ATOM 3811 N N . LEU A 1 463 ? 7.503 -13.684 -41.422 1.00 91.94 463 LEU A N 1
ATOM 3812 C CA . LEU A 1 463 ? 8.930 -13.990 -41.553 1.00 91.94 463 LEU A CA 1
ATOM 3813 C C . LEU A 1 463 ? 9.381 -14.027 -43.020 1.00 91.94 463 LEU A C 1
ATOM 3815 O O . LEU A 1 463 ? 10.472 -13.550 -43.339 1.00 91.94 463 LEU A O 1
ATOM 3819 N N . ASN A 1 464 ? 8.547 -14.557 -43.913 1.00 88.12 464 ASN A N 1
ATOM 3820 C CA . ASN A 1 464 ? 8.816 -14.549 -45.348 1.00 88.12 464 ASN A CA 1
ATOM 3821 C C . ASN A 1 464 ? 8.817 -13.125 -45.924 1.00 88.12 464 ASN A C 1
ATOM 3823 O O . ASN A 1 464 ? 9.718 -12.789 -46.693 1.00 88.12 464 ASN A O 1
ATOM 3827 N N . ASP A 1 465 ? 7.875 -12.271 -45.518 1.00 86.19 465 ASP A N 1
ATOM 3828 C CA . ASP A 1 465 ? 7.795 -10.879 -45.974 1.00 86.19 465 ASP A CA 1
ATOM 3829 C C . ASP A 1 465 ? 9.041 -10.066 -45.585 1.00 86.19 465 ASP A C 1
ATOM 3831 O O . ASP A 1 465 ? 9.704 -9.482 -46.448 1.00 86.19 465 ASP A O 1
ATOM 3835 N N . ILE A 1 466 ? 9.448 -10.119 -44.309 1.00 86.06 466 ILE A N 1
ATOM 3836 C CA . ILE A 1 466 ? 10.632 -9.381 -43.829 1.00 86.06 466 ILE A CA 1
ATOM 3837 C C . ILE A 1 466 ? 11.946 -9.897 -44.428 1.00 86.06 466 ILE A C 1
ATOM 3839 O O . ILE A 1 466 ? 12.961 -9.195 -44.364 1.00 86.06 466 ILE A O 1
ATOM 3843 N N . SER A 1 467 ? 11.941 -11.119 -44.969 1.00 81.06 467 SER A N 1
ATOM 3844 C CA . SER A 1 467 ? 13.107 -11.757 -45.583 1.00 81.06 467 SER A CA 1
ATOM 3845 C C . SER A 1 467 ? 13.188 -11.469 -47.084 1.00 81.06 467 SER A C 1
ATOM 3847 O O . SER A 1 467 ? 14.286 -11.221 -47.577 1.00 81.06 467 SER A O 1
ATOM 3849 N N . ALA A 1 468 ? 12.054 -11.453 -47.793 1.00 77.56 468 ALA A N 1
ATOM 3850 C CA . ALA A 1 468 ? 11.982 -11.264 -49.242 1.00 77.56 468 ALA A CA 1
ATOM 3851 C C . ALA A 1 468 ? 12.067 -9.792 -49.687 1.00 77.56 468 ALA A C 1
ATOM 3853 O O . ALA A 1 468 ? 12.639 -9.502 -50.738 1.00 77.56 468 ALA A O 1
ATOM 3854 N N . ASN A 1 469 ? 11.529 -8.855 -48.902 1.00 74.81 469 ASN A N 1
ATOM 3855 C CA . ASN A 1 469 ? 11.373 -7.451 -49.299 1.00 74.81 469 ASN A CA 1
ATOM 3856 C C . ASN A 1 469 ? 12.447 -6.534 -48.693 1.00 74.81 469 ASN A C 1
ATOM 3858 O O . ASN A 1 469 ? 12.136 -5.550 -48.022 1.00 74.81 469 ASN A O 1
ATOM 3862 N N . ARG A 1 470 ? 13.728 -6.855 -48.918 1.00 81.62 470 ARG A N 1
ATOM 3863 C CA . ARG A 1 470 ? 14.844 -6.065 -48.375 1.00 81.62 470 ARG A CA 1
ATOM 3864 C C . ARG A 1 470 ? 15.317 -4.966 -49.308 1.00 81.62 470 ARG A C 1
ATOM 3866 O O . ARG A 1 470 ? 15.561 -5.203 -50.492 1.00 81.62 470 ARG A O 1
ATOM 3873 N N . THR A 1 471 ? 15.542 -3.782 -48.748 1.00 87.00 471 THR A N 1
ATOM 3874 C CA . THR A 1 471 ? 16.234 -2.705 -49.463 1.00 87.00 471 THR A CA 1
ATOM 3875 C C . THR A 1 471 ? 17.759 -2.881 -49.377 1.00 87.00 471 THR A C 1
ATOM 3877 O O . THR A 1 471 ? 18.261 -3.511 -48.438 1.00 87.00 471 THR A O 1
ATOM 3880 N N . PRO A 1 472 ? 18.535 -2.328 -50.327 1.00 88.50 472 PRO A N 1
ATOM 3881 C CA . PRO A 1 472 ? 19.997 -2.285 -50.232 1.00 88.50 472 PRO A CA 1
ATOM 3882 C C . PRO A 1 472 ? 20.514 -1.687 -48.914 1.00 88.50 472 PRO A C 1
ATOM 3884 O O . PRO A 1 472 ? 21.518 -2.145 -48.375 1.00 88.50 472 PRO A O 1
ATOM 3887 N N . GLU A 1 473 ? 19.816 -0.696 -48.364 1.00 87.75 473 GLU A N 1
ATOM 3888 C CA . GLU A 1 473 ? 20.162 -0.036 -47.102 1.00 87.75 473 GLU A CA 1
ATOM 3889 C C . GLU A 1 473 ? 20.003 -0.997 -45.917 1.00 87.75 473 GLU A C 1
ATOM 3891 O O . GLU A 1 473 ? 20.858 -1.035 -45.036 1.00 87.75 473 GLU A O 1
ATOM 3896 N N . GLN A 1 474 ? 18.974 -1.849 -45.934 1.00 85.31 474 GLN A N 1
ATOM 3897 C CA . GLN A 1 474 ? 18.779 -2.882 -44.914 1.00 85.31 474 GLN A CA 1
ATOM 3898 C C . GLN A 1 474 ? 19.857 -3.970 -44.992 1.00 85.31 474 GLN A C 1
ATOM 3900 O O . GLN A 1 474 ? 20.418 -4.342 -43.966 1.00 85.31 474 GLN A O 1
ATOM 3905 N N . TYR A 1 475 ? 20.222 -4.426 -46.199 1.00 88.06 475 TYR A N 1
ATOM 3906 C CA . TYR A 1 475 ? 21.371 -5.329 -46.370 1.00 88.06 475 TYR A CA 1
ATOM 3907 C C . TYR A 1 475 ? 22.674 -4.716 -45.839 1.00 88.06 475 TYR A C 1
ATOM 3909 O O . TYR A 1 475 ? 23.526 -5.430 -45.305 1.00 88.06 475 TYR A O 1
ATOM 3917 N N . PHE A 1 476 ? 22.837 -3.400 -45.987 1.00 90.94 476 PHE A N 1
ATOM 3918 C CA . PHE A 1 476 ? 23.995 -2.678 -45.482 1.00 90.94 476 PHE A CA 1
ATOM 3919 C C . PHE A 1 476 ? 24.008 -2.590 -43.949 1.00 90.94 476 PHE A C 1
ATOM 3921 O O . PHE A 1 476 ? 25.027 -2.926 -43.340 1.00 90.94 476 PHE A O 1
ATOM 3928 N N . GLU A 1 477 ? 22.897 -2.190 -43.320 1.00 88.25 477 GLU A N 1
ATOM 3929 C CA . GLU A 1 477 ? 22.751 -2.144 -41.856 1.00 88.25 477 GLU A CA 1
ATOM 3930 C C . GLU A 1 477 ? 22.984 -3.526 -41.217 1.00 88.25 477 GLU A C 1
ATOM 3932 O O . GLU A 1 477 ? 23.795 -3.642 -40.293 1.00 88.25 477 GLU A O 1
ATOM 3937 N N . ASP A 1 478 ? 22.360 -4.585 -41.751 1.00 85.81 478 ASP A N 1
ATOM 3938 C CA . ASP A 1 478 ? 22.484 -5.953 -41.227 1.00 85.81 478 ASP A CA 1
ATOM 3939 C C . ASP A 1 478 ? 23.952 -6.431 -41.275 1.00 85.81 478 ASP A C 1
ATOM 3941 O O . ASP A 1 478 ? 24.503 -6.934 -40.290 1.00 85.81 478 ASP A O 1
ATOM 3945 N N . ALA A 1 479 ? 24.647 -6.203 -42.396 1.00 89.94 479 ALA A N 1
ATOM 3946 C CA . ALA A 1 479 ? 26.059 -6.559 -42.537 1.00 89.94 479 ALA A CA 1
ATOM 3947 C C . ALA A 1 479 ? 26.982 -5.752 -41.605 1.00 89.94 479 ALA A C 1
ATOM 3949 O O . ALA A 1 479 ? 28.000 -6.282 -41.133 1.00 89.94 479 ALA A O 1
ATOM 3950 N N . CYS A 1 480 ? 26.640 -4.489 -41.326 1.00 90.62 480 CYS A N 1
ATOM 3951 C CA . CYS A 1 480 ? 27.344 -3.654 -40.354 1.00 90.62 480 CYS A CA 1
ATOM 3952 C C . CYS A 1 480 ? 27.187 -4.212 -38.936 1.00 90.62 480 CYS A C 1
ATOM 3954 O O . CYS A 1 480 ? 28.193 -4.380 -38.246 1.00 90.62 480 CYS A O 1
ATOM 3956 N N . ALA A 1 481 ? 25.965 -4.573 -38.533 1.00 86.06 481 ALA A N 1
ATOM 3957 C CA . ALA A 1 481 ? 25.685 -5.149 -37.219 1.00 86.06 481 ALA A CA 1
ATOM 3958 C C . ALA A 1 481 ? 26.444 -6.470 -37.001 1.00 86.06 481 ALA A C 1
ATOM 3960 O O . ALA A 1 481 ? 27.146 -6.623 -36.002 1.00 86.06 481 ALA A O 1
ATOM 3961 N N . ILE A 1 482 ? 26.407 -7.388 -37.976 1.00 86.94 482 ILE A N 1
ATOM 3962 C CA . ILE A 1 482 ? 27.137 -8.670 -37.907 1.00 86.94 482 ILE A CA 1
ATOM 3963 C C . ILE A 1 482 ? 28.649 -8.432 -37.803 1.00 86.94 482 ILE A C 1
ATOM 3965 O O . ILE A 1 482 ? 29.344 -9.071 -37.005 1.00 86.94 482 ILE A O 1
ATOM 3969 N N . THR A 1 483 ? 29.174 -7.500 -38.605 1.00 91.19 483 THR A N 1
ATOM 3970 C CA . THR A 1 483 ? 30.601 -7.159 -38.595 1.00 91.19 483 THR A CA 1
ATOM 3971 C C . THR A 1 483 ? 31.007 -6.573 -37.245 1.00 91.19 483 THR A C 1
ATOM 3973 O O . THR A 1 483 ? 31.971 -7.057 -36.651 1.00 91.19 483 THR A O 1
ATOM 3976 N N . TYR A 1 484 ? 30.254 -5.608 -36.714 1.00 89.94 484 TYR A N 1
ATOM 3977 C CA . TYR A 1 484 ? 30.490 -5.050 -35.383 1.00 89.94 484 TYR A CA 1
ATOM 3978 C C . TYR A 1 484 ? 30.505 -6.143 -34.309 1.00 89.94 484 TYR A C 1
ATOM 3980 O O . TYR A 1 484 ? 31.499 -6.281 -33.594 1.00 89.94 484 TYR A O 1
ATOM 3988 N N . SER A 1 485 ? 29.458 -6.973 -34.234 1.00 85.19 485 SER A N 1
ATOM 3989 C CA . SER A 1 485 ? 29.323 -7.986 -33.182 1.00 85.19 485 SER A CA 1
ATOM 3990 C C . SER A 1 485 ? 30.463 -9.000 -33.191 1.00 85.19 485 SER A C 1
ATOM 3992 O O . SER A 1 485 ? 30.955 -9.384 -32.125 1.00 85.19 485 SER A O 1
ATOM 3994 N N . LYS A 1 486 ? 30.938 -9.408 -34.374 1.00 88.25 486 LYS A N 1
ATOM 3995 C CA . LYS A 1 486 ? 32.106 -10.285 -34.489 1.00 88.25 486 LYS A CA 1
ATOM 3996 C C . LYS A 1 486 ? 33.352 -9.648 -33.884 1.00 88.25 486 LYS A C 1
ATOM 3998 O O . LYS A 1 486 ? 33.986 -10.248 -33.020 1.00 88.25 486 LYS A O 1
ATOM 4003 N N . TYR A 1 487 ? 33.729 -8.460 -34.350 1.00 90.81 487 TYR A N 1
ATOM 4004 C CA . TYR A 1 487 ? 34.997 -7.850 -33.949 1.00 90.81 487 TYR A CA 1
ATOM 4005 C C . TYR A 1 487 ? 34.964 -7.332 -32.512 1.00 90.81 487 TYR A C 1
ATOM 4007 O O . TYR A 1 487 ? 35.970 -7.425 -31.814 1.00 90.81 487 TYR A O 1
ATOM 4015 N N . GLN A 1 488 ? 33.795 -6.917 -32.022 1.00 88.50 488 GLN A N 1
ATOM 4016 C CA . GLN A 1 488 ? 33.592 -6.620 -30.608 1.00 88.50 488 GLN A CA 1
ATOM 4017 C C . GLN A 1 488 ? 33.761 -7.875 -29.736 1.00 88.50 488 GLN A C 1
ATOM 4019 O O . GLN A 1 488 ? 34.438 -7.823 -28.713 1.00 88.50 488 GLN A O 1
ATOM 4024 N N . THR A 1 489 ? 33.235 -9.028 -30.173 1.00 84.81 489 THR A N 1
ATOM 4025 C CA . THR A 1 489 ? 33.447 -10.315 -29.483 1.00 84.81 489 THR A CA 1
ATOM 4026 C C . THR A 1 489 ? 34.934 -10.662 -29.389 1.00 84.81 489 THR A C 1
ATOM 4028 O O . THR A 1 489 ? 35.409 -11.038 -28.321 1.00 84.81 489 THR A O 1
ATOM 4031 N N . LEU A 1 490 ? 35.676 -10.513 -30.492 1.00 89.00 490 LEU A N 1
ATOM 4032 C CA . LEU A 1 490 ? 37.121 -10.761 -30.512 1.00 89.00 490 LEU A CA 1
ATOM 4033 C C . LEU A 1 490 ? 37.872 -9.798 -29.582 1.00 89.00 490 LEU A C 1
ATOM 4035 O O . LEU A 1 490 ? 38.774 -10.222 -28.863 1.00 89.00 490 LEU A O 1
ATOM 4039 N N . TYR A 1 491 ? 37.494 -8.518 -29.565 1.00 88.88 491 TYR A N 1
ATOM 4040 C CA . TYR A 1 491 ? 38.089 -7.509 -28.688 1.00 88.88 491 TYR A CA 1
ATOM 4041 C C . TYR A 1 491 ? 37.894 -7.841 -27.203 1.00 88.88 491 TYR A C 1
ATOM 4043 O O . TYR A 1 491 ? 38.853 -7.873 -26.433 1.00 88.88 491 TYR A O 1
ATOM 4051 N N . GLU A 1 492 ? 36.668 -8.172 -26.799 1.00 85.56 492 GLU A N 1
ATOM 4052 C CA . GLU A 1 492 ? 36.337 -8.507 -25.409 1.00 85.56 492 GLU A CA 1
ATOM 4053 C C . GLU A 1 492 ? 36.991 -9.811 -24.938 1.00 85.56 492 GLU A C 1
ATOM 4055 O O . GLU A 1 492 ? 37.442 -9.907 -23.794 1.00 85.56 492 GLU A O 1
ATOM 4060 N N . ASN A 1 493 ? 37.129 -10.787 -25.839 1.00 88.62 493 ASN A N 1
ATOM 4061 C CA . ASN A 1 493 ? 37.873 -12.021 -25.582 1.00 88.62 493 ASN A CA 1
ATOM 4062 C C . ASN A 1 493 ? 39.398 -11.816 -25.563 1.00 88.62 493 ASN A C 1
ATOM 4064 O O . ASN A 1 493 ? 40.135 -12.768 -25.303 1.00 88.62 493 ASN A O 1
ATOM 4068 N N . LYS A 1 494 ? 39.883 -10.590 -25.805 1.00 92.00 494 LYS A N 1
ATOM 4069 C CA . LYS A 1 494 ? 41.310 -10.241 -25.923 1.00 92.00 494 LYS A CA 1
ATOM 4070 C C . LYS A 1 494 ? 42.015 -10.961 -27.080 1.00 92.00 494 LYS A C 1
ATOM 4072 O O . LYS A 1 494 ? 43.220 -11.193 -27.033 1.00 92.00 494 LYS A O 1
ATOM 4077 N N . GLU A 1 495 ? 41.260 -11.296 -28.122 1.00 92.38 495 GLU A N 1
ATOM 4078 C CA . GLU A 1 495 ? 41.739 -11.874 -29.383 1.00 92.38 495 GLU A CA 1
ATOM 4079 C C . GLU A 1 495 ? 42.004 -10.792 -30.452 1.00 92.38 495 GLU A C 1
ATOM 4081 O O . GLU A 1 495 ? 42.625 -11.069 -31.476 1.00 92.38 495 GLU A O 1
ATOM 4086 N N . SER A 1 496 ? 41.554 -9.554 -30.216 1.00 90.75 496 SER A N 1
ATOM 4087 C CA . SER A 1 496 ? 41.793 -8.372 -31.054 1.00 90.75 496 SER A CA 1
ATOM 4088 C C . SER A 1 496 ? 42.137 -7.160 -30.183 1.00 90.75 496 SER A C 1
ATOM 4090 O O . SER A 1 496 ? 41.536 -6.964 -29.132 1.00 90.75 496 SER A O 1
ATOM 4092 N N . GLU A 1 497 ? 43.065 -6.314 -30.635 1.00 92.25 497 GLU A N 1
ATOM 4093 C CA . GLU A 1 497 ? 43.340 -5.000 -30.021 1.00 92.25 497 GLU A CA 1
ATOM 4094 C C . GLU A 1 497 ? 42.414 -3.890 -30.552 1.00 92.25 497 GLU A C 1
ATOM 4096 O O . GLU A 1 497 ? 42.382 -2.789 -30.006 1.00 92.25 497 GLU A O 1
ATOM 4101 N N . ILE A 1 498 ? 41.657 -4.179 -31.614 1.00 91.50 498 ILE A N 1
ATOM 4102 C CA . ILE A 1 498 ? 40.746 -3.248 -32.286 1.00 91.50 498 ILE A CA 1
ATOM 4103 C C . ILE A 1 498 ? 39.313 -3.584 -31.872 1.00 91.50 498 ILE A C 1
ATOM 4105 O O . ILE A 1 498 ? 38.899 -4.739 -32.018 1.00 91.50 498 ILE A O 1
ATOM 4109 N N . SER A 1 499 ? 38.570 -2.590 -31.377 1.00 90.62 499 SER A N 1
ATOM 4110 C CA . SER A 1 499 ? 37.162 -2.755 -30.991 1.00 90.62 499 SER A CA 1
ATOM 4111 C C . SER A 1 499 ? 36.249 -2.960 -32.203 1.00 90.62 499 SER A C 1
ATOM 4113 O O . SER A 1 499 ? 36.614 -2.647 -33.341 1.00 90.62 499 SER A O 1
ATOM 4115 N N . GLY A 1 500 ? 35.027 -3.450 -31.971 1.00 88.06 500 GLY A N 1
ATOM 4116 C CA . GLY A 1 500 ? 34.034 -3.602 -33.035 1.00 88.06 500 GLY A CA 1
ATOM 4117 C C . GLY A 1 500 ? 33.710 -2.278 -33.728 1.00 88.06 500 GLY A C 1
ATOM 4118 O O . GLY A 1 500 ? 33.632 -2.240 -34.952 1.00 88.06 500 GLY A O 1
ATOM 4119 N N . GLU A 1 501 ? 33.599 -1.184 -32.967 1.00 90.94 501 GLU A N 1
ATOM 4120 C CA . GLU A 1 501 ? 33.361 0.169 -33.498 1.00 90.94 501 GLU A CA 1
ATOM 4121 C C . GLU A 1 501 ? 34.510 0.619 -34.412 1.00 90.94 501 GLU A C 1
ATOM 4123 O O . GLU A 1 501 ? 34.285 1.075 -35.534 1.00 90.94 501 GLU A O 1
ATOM 4128 N N . GLN A 1 502 ? 35.757 0.444 -33.960 1.00 90.81 502 GLN A N 1
ATOM 4129 C CA . GLN A 1 502 ? 36.941 0.823 -34.732 1.00 90.81 502 GLN A CA 1
ATOM 4130 C C . GLN A 1 502 ? 37.049 0.017 -36.030 1.00 90.81 502 GLN A C 1
ATOM 4132 O O . GLN A 1 502 ? 37.368 0.578 -37.082 1.00 90.81 502 GLN A O 1
ATOM 4137 N N . TRP A 1 503 ? 36.756 -1.285 -35.971 1.00 94.75 503 TRP A N 1
ATOM 4138 C CA . TRP A 1 503 ? 36.770 -2.140 -37.151 1.00 94.75 503 TRP A CA 1
ATOM 4139 C C . TRP A 1 503 ? 35.638 -1.796 -38.119 1.00 94.75 503 TRP A C 1
ATOM 4141 O O . TRP A 1 503 ? 35.860 -1.716 -39.328 1.00 94.75 503 TRP A O 1
ATOM 4151 N N . LEU A 1 504 ? 34.430 -1.565 -37.602 1.00 93.75 504 LEU A N 1
ATOM 4152 C CA . LEU A 1 504 ? 33.281 -1.211 -38.424 1.00 93.75 504 LEU A CA 1
ATOM 4153 C C . LEU A 1 504 ? 33.513 0.119 -39.147 1.00 93.75 504 LEU A C 1
ATOM 4155 O O . LEU A 1 504 ? 33.262 0.197 -40.346 1.00 93.75 504 LEU A O 1
ATOM 4159 N N . ASN A 1 505 ? 34.073 1.124 -38.468 1.00 92.12 505 ASN A N 1
ATOM 4160 C CA . ASN A 1 505 ? 34.456 2.388 -39.099 1.00 92.12 505 ASN A CA 1
ATOM 4161 C C . ASN A 1 505 ? 35.423 2.169 -40.280 1.00 92.12 505 ASN A C 1
ATOM 4163 O O . ASN A 1 505 ? 35.229 2.725 -41.360 1.00 92.12 505 ASN A O 1
ATOM 4167 N N . TYR A 1 506 ? 36.433 1.307 -40.112 1.00 92.38 506 TYR A N 1
ATOM 4168 C CA . TYR A 1 506 ? 37.342 0.937 -41.203 1.00 92.38 506 TYR A CA 1
ATOM 4169 C C . TYR A 1 506 ? 36.617 0.231 -42.363 1.00 92.38 506 TYR A C 1
ATOM 4171 O O . TYR A 1 506 ? 36.850 0.565 -43.528 1.00 92.38 506 TYR A O 1
ATOM 4179 N N . ALA A 1 507 ? 35.739 -0.730 -42.061 1.00 93.94 507 ALA A N 1
ATOM 4180 C CA . ALA A 1 507 ? 35.009 -1.503 -43.062 1.00 93.94 507 ALA A CA 1
ATOM 4181 C C . ALA A 1 507 ? 34.045 -0.628 -43.879 1.00 93.94 507 ALA A C 1
ATOM 4183 O O . ALA A 1 507 ? 34.067 -0.672 -45.111 1.00 93.94 507 ALA A O 1
ATOM 4184 N N . VAL A 1 508 ? 33.254 0.204 -43.195 1.00 93.06 508 VAL A N 1
ATOM 4185 C CA . VAL A 1 508 ? 32.323 1.160 -43.804 1.00 93.06 508 VAL A CA 1
ATOM 4186 C C . VAL A 1 508 ? 33.087 2.191 -44.631 1.00 93.06 508 VAL A C 1
ATOM 4188 O O . VAL A 1 508 ? 32.774 2.373 -45.806 1.00 93.06 508 VAL A O 1
ATOM 4191 N N . GLY A 1 509 ? 34.136 2.801 -44.068 1.00 89.06 509 GLY A N 1
ATOM 4192 C CA . GLY A 1 509 ? 34.943 3.803 -44.765 1.00 89.06 509 GLY A CA 1
ATOM 4193 C C . GLY A 1 509 ? 35.596 3.261 -46.039 1.00 89.06 509 GLY A C 1
ATOM 4194 O O . GLY A 1 509 ? 35.500 3.888 -47.093 1.00 89.06 509 GLY A O 1
ATOM 4195 N N . SER A 1 510 ? 36.188 2.062 -45.974 1.00 89.56 510 SER A N 1
ATOM 4196 C CA . SER A 1 510 ? 36.803 1.411 -47.142 1.00 89.56 510 SER A CA 1
ATOM 4197 C C . SER A 1 510 ? 35.772 1.130 -48.235 1.00 89.56 510 SER A C 1
ATOM 4199 O O . SER A 1 510 ? 36.003 1.416 -49.408 1.00 89.56 510 SER A O 1
ATOM 4201 N N . TYR A 1 511 ? 34.598 0.619 -47.863 1.00 92.94 511 TYR A N 1
ATOM 4202 C CA . TYR A 1 511 ? 33.566 0.273 -48.833 1.00 92.94 511 TYR A CA 1
ATOM 4203 C C . TYR A 1 511 ? 32.916 1.499 -49.481 1.00 92.94 511 TYR A C 1
ATOM 4205 O O . TYR A 1 511 ? 32.743 1.527 -50.697 1.00 92.94 511 TYR A O 1
ATOM 4213 N N . VAL A 1 512 ? 32.618 2.544 -48.706 1.00 89.00 512 VAL A N 1
ATOM 4214 C CA . VAL A 1 512 ? 32.058 3.793 -49.243 1.00 89.00 512 VAL A CA 1
ATOM 4215 C C . VAL A 1 512 ? 33.050 4.497 -50.176 1.00 89.00 512 VAL A C 1
ATOM 4217 O O . VAL A 1 512 ? 32.639 5.109 -51.162 1.00 89.00 512 VAL A O 1
ATOM 4220 N N . GLN A 1 513 ? 34.354 4.400 -49.896 1.00 84.62 513 GLN A N 1
ATOM 4221 C CA . GLN A 1 513 ? 35.386 5.082 -50.672 1.00 84.62 513 GLN A CA 1
ATOM 4222 C C . GLN A 1 513 ? 35.798 4.338 -51.949 1.00 84.62 513 GLN A C 1
ATOM 4224 O O . GLN A 1 513 ? 35.974 4.974 -52.989 1.00 84.62 513 GLN A O 1
ATOM 4229 N N . SER A 1 514 ? 36.013 3.023 -51.878 1.00 84.94 514 SER A N 1
ATOM 4230 C CA . SER A 1 514 ? 36.582 2.239 -52.985 1.00 84.94 514 SER A CA 1
ATOM 4231 C C . SER A 1 514 ? 35.711 1.067 -53.437 1.00 84.94 514 SER A C 1
ATOM 4233 O O . SER A 1 514 ? 36.075 0.371 -54.383 1.00 84.94 514 SER A O 1
ATOM 4235 N N . GLY A 1 515 ? 34.563 0.831 -52.793 1.00 87.69 515 GLY A N 1
ATOM 4236 C CA . GLY A 1 515 ? 33.716 -0.339 -53.044 1.00 87.69 515 GLY A CA 1
ATOM 4237 C C . GLY A 1 515 ? 34.296 -1.649 -52.504 1.00 87.69 515 GLY A C 1
ATOM 4238 O O . GLY A 1 515 ? 33.771 -2.726 -52.790 1.00 87.69 515 GLY A O 1
ATOM 4239 N N . GLU A 1 516 ? 35.378 -1.596 -51.722 1.00 89.44 516 GLU A N 1
ATOM 4240 C CA . GLU A 1 516 ? 36.038 -2.794 -51.211 1.00 89.44 516 GLU A CA 1
ATOM 4241 C C . GLU A 1 516 ? 35.315 -3.384 -49.995 1.00 89.44 516 GLU A C 1
ATOM 4243 O O . GLU A 1 516 ? 35.477 -2.949 -48.857 1.00 89.44 516 GLU A O 1
ATOM 4248 N N . ALA A 1 517 ? 34.563 -4.463 -50.218 1.00 92.88 517 ALA A N 1
ATOM 4249 C CA . ALA A 1 517 ? 33.815 -5.157 -49.164 1.00 92.88 517 ALA A CA 1
ATOM 4250 C C . ALA A 1 517 ? 34.688 -6.031 -48.233 1.00 92.88 517 ALA A C 1
ATOM 4252 O O . ALA A 1 517 ? 34.170 -6.745 -47.375 1.00 92.88 517 ALA A O 1
ATOM 4253 N N . ASN A 1 518 ? 36.017 -6.033 -48.395 1.00 91.00 518 ASN A N 1
ATOM 4254 C CA . ASN A 1 518 ? 36.914 -6.941 -47.667 1.00 91.00 518 ASN A CA 1
ATOM 4255 C C . ASN A 1 518 ? 36.974 -6.676 -46.156 1.00 91.00 518 ASN A C 1
ATOM 4257 O O . ASN A 1 518 ? 37.297 -7.602 -45.408 1.00 91.00 518 ASN A O 1
ATOM 4261 N N . GLY A 1 519 ? 36.630 -5.459 -45.721 1.00 90.44 519 GLY A N 1
ATOM 4262 C CA . GLY A 1 519 ? 36.511 -5.106 -44.306 1.00 90.44 519 GLY A CA 1
ATOM 4263 C C . GLY A 1 519 ? 35.320 -5.767 -43.599 1.00 90.44 519 GLY A C 1
ATOM 4264 O O . GLY A 1 519 ? 35.392 -6.000 -42.393 1.00 90.44 519 GLY A O 1
ATOM 4265 N N . PHE A 1 520 ? 34.265 -6.137 -44.338 1.00 95.44 520 PHE A N 1
ATOM 4266 C CA . PHE A 1 520 ? 33.095 -6.832 -43.792 1.00 95.44 520 PHE A CA 1
ATOM 4267 C C . PHE A 1 520 ? 33.386 -8.313 -43.548 1.00 95.44 520 PHE A C 1
ATOM 4269 O O . PHE A 1 520 ? 34.119 -8.966 -44.305 1.00 95.44 520 PHE A O 1
ATOM 4276 N N . THR A 1 521 ? 32.794 -8.879 -42.496 1.00 91.94 521 THR A N 1
ATOM 4277 C CA . THR A 1 521 ? 32.984 -10.298 -42.166 1.00 91.94 521 THR A CA 1
ATOM 4278 C C . THR A 1 521 ? 32.343 -11.230 -43.197 1.00 91.94 521 THR A C 1
ATOM 4280 O O . THR A 1 521 ? 31.362 -10.889 -43.849 1.00 91.94 521 THR A O 1
ATOM 4283 N N . ARG A 1 522 ? 32.905 -12.434 -43.357 1.00 89.50 522 ARG A N 1
ATOM 4284 C CA . ARG A 1 522 ? 32.281 -13.512 -44.147 1.00 89.50 522 ARG A CA 1
ATOM 4285 C C . ARG A 1 522 ? 31.201 -14.265 -43.370 1.00 89.50 522 ARG A C 1
ATOM 4287 O O . ARG A 1 522 ? 30.473 -15.047 -43.971 1.00 89.50 522 ARG A O 1
ATOM 4294 N N . ASP A 1 523 ? 31.132 -14.055 -42.060 1.00 86.50 523 ASP A N 1
ATOM 4295 C CA . ASP A 1 523 ? 30.161 -14.721 -41.200 1.00 86.50 523 ASP A CA 1
ATOM 4296 C C . ASP A 1 523 ? 28.750 -14.299 -41.614 1.00 86.50 523 ASP A C 1
ATOM 4298 O O . ASP A 1 523 ? 28.514 -13.133 -41.940 1.00 86.50 523 ASP A O 1
ATOM 4302 N N . PHE A 1 524 ? 27.835 -15.268 -41.621 1.00 84.69 524 PHE A N 1
ATOM 4303 C CA . PHE A 1 524 ? 26.413 -15.057 -41.896 1.00 84.69 524 PHE A CA 1
ATOM 4304 C C . PHE A 1 524 ? 26.143 -14.290 -43.195 1.00 84.69 524 PHE A C 1
ATOM 4306 O O . PHE A 1 524 ? 25.252 -13.454 -43.263 1.00 84.69 524 PHE A O 1
ATOM 4313 N N . ASN A 1 525 ? 26.959 -14.547 -44.223 1.00 86.31 525 ASN A N 1
ATOM 4314 C CA . ASN A 1 525 ? 26.869 -13.924 -45.543 1.00 86.31 525 ASN A CA 1
ATOM 4315 C C . ASN A 1 525 ? 26.980 -12.388 -45.563 1.00 86.31 525 ASN A C 1
ATOM 4317 O O . ASN A 1 525 ? 26.753 -11.798 -46.615 1.00 86.31 525 ASN A O 1
ATOM 4321 N N . ALA A 1 526 ? 27.414 -11.725 -44.483 1.00 89.06 526 ALA A N 1
ATOM 4322 C CA . ALA A 1 526 ? 27.467 -10.260 -44.415 1.00 89.06 526 ALA A CA 1
ATOM 4323 C C . ALA A 1 526 ? 28.243 -9.641 -45.597 1.00 89.06 526 ALA A C 1
ATOM 4325 O O . ALA A 1 526 ? 27.715 -8.815 -46.340 1.00 89.06 526 ALA A O 1
ATOM 4326 N N . ARG A 1 527 ? 29.471 -10.109 -45.862 1.00 93.81 527 ARG A N 1
ATOM 4327 C CA . ARG A 1 527 ? 30.253 -9.679 -47.036 1.00 93.81 527 ARG A CA 1
ATOM 4328 C C . ARG A 1 527 ? 29.577 -10.030 -48.360 1.00 93.81 527 ARG A C 1
ATOM 4330 O O . ARG A 1 527 ? 29.651 -9.241 -49.296 1.00 93.81 527 ARG A O 1
ATOM 4337 N N . PHE A 1 528 ? 28.959 -11.204 -48.456 1.00 89.81 528 PHE A N 1
ATOM 4338 C CA . PHE A 1 528 ? 28.285 -11.631 -49.680 1.00 89.81 528 PHE A CA 1
ATOM 4339 C C . PHE A 1 528 ? 27.101 -10.713 -50.008 1.00 89.81 528 PHE A C 1
ATOM 4341 O O . PHE A 1 528 ? 26.964 -10.297 -51.157 1.00 89.81 528 PHE A O 1
ATOM 4348 N N . HIS A 1 529 ? 26.301 -10.330 -49.010 1.00 89.00 529 HIS A N 1
ATOM 4349 C CA . HIS A 1 529 ? 25.189 -9.399 -49.192 1.00 89.00 529 HIS A CA 1
ATOM 4350 C C . HIS A 1 529 ? 25.669 -8.011 -49.616 1.00 89.00 529 HIS A C 1
ATOM 4352 O O . HIS A 1 529 ? 25.123 -7.442 -50.559 1.00 89.00 529 HIS A O 1
ATOM 4358 N N . ILE A 1 530 ? 26.757 -7.520 -49.017 1.00 93.88 530 ILE A N 1
ATOM 4359 C CA . ILE A 1 530 ? 27.399 -6.265 -49.432 1.00 93.88 530 ILE A CA 1
ATOM 4360 C C . ILE A 1 530 ? 27.865 -6.330 -50.892 1.00 93.88 530 ILE A C 1
ATOM 4362 O O . ILE A 1 530 ? 27.703 -5.371 -51.639 1.00 93.88 530 ILE A O 1
ATOM 4366 N N . GLN A 1 531 ? 28.428 -7.459 -51.323 1.00 93.12 531 GLN A N 1
ATOM 4367 C CA . GLN A 1 531 ? 28.905 -7.641 -52.697 1.00 93.12 531 GLN A CA 1
ATOM 4368 C C . GLN A 1 531 ? 27.774 -7.820 -53.719 1.00 93.12 531 GLN A C 1
ATOM 4370 O O . GLN A 1 531 ? 27.968 -7.495 -54.888 1.00 93.12 531 GLN A O 1
ATOM 4375 N N . SER A 1 532 ? 26.627 -8.355 -53.296 1.00 89.69 532 SER A N 1
ATOM 4376 C CA . SER A 1 532 ? 25.556 -8.791 -54.203 1.00 89.69 532 SER A CA 1
ATOM 4377 C C . SER A 1 532 ? 24.380 -7.819 -54.284 1.00 89.69 532 SER A C 1
ATOM 4379 O O . SER A 1 532 ? 23.683 -7.804 -55.296 1.00 89.69 532 SER A O 1
ATOM 4381 N N . HIS A 1 533 ? 24.141 -7.028 -53.234 1.00 91.19 533 HIS A N 1
ATOM 4382 C CA . HIS A 1 533 ? 22.913 -6.234 -53.093 1.00 91.19 533 HIS A CA 1
ATOM 4383 C C . HIS A 1 533 ? 23.146 -4.767 -52.745 1.00 91.19 533 HIS A C 1
ATOM 4385 O O . HIS A 1 533 ? 22.213 -3.974 -52.841 1.00 91.19 533 HIS A O 1
ATOM 4391 N N . VAL A 1 534 ? 24.362 -4.394 -52.346 1.00 94.12 534 VAL A N 1
ATOM 4392 C CA . VAL A 1 534 ? 24.676 -3.032 -51.915 1.00 94.12 534 VAL A CA 1
ATOM 4393 C C . VAL A 1 534 ? 25.648 -2.408 -52.910 1.00 94.12 534 VAL A C 1
ATOM 4395 O O . VAL A 1 534 ? 26.552 -3.068 -53.421 1.00 94.12 534 VAL A O 1
ATOM 4398 N N . THR A 1 535 ? 25.447 -1.129 -53.216 1.00 93.25 535 THR A N 1
ATOM 4399 C CA . THR A 1 535 ? 26.436 -0.299 -53.915 1.00 93.25 535 THR A CA 1
ATOM 4400 C C . THR A 1 535 ? 27.007 0.748 -52.953 1.00 93.25 535 THR A C 1
ATOM 4402 O O . THR A 1 535 ? 26.354 1.072 -51.957 1.00 93.25 535 THR A O 1
ATOM 4405 N N . PRO A 1 536 ? 28.180 1.348 -53.233 1.00 90.50 536 PRO A N 1
ATOM 4406 C CA . PRO A 1 536 ? 28.709 2.433 -52.403 1.00 90.50 536 PRO A CA 1
ATOM 4407 C C . PRO A 1 536 ? 27.737 3.611 -52.231 1.00 90.50 536 PRO A C 1
ATOM 4409 O O . PRO A 1 536 ? 27.702 4.222 -51.168 1.00 90.50 536 PRO A O 1
ATOM 4412 N N . GLU A 1 537 ? 26.905 3.909 -53.234 1.00 87.12 537 GLU A N 1
ATOM 4413 C CA . GLU A 1 537 ? 25.886 4.961 -53.124 1.00 87.12 537 GLU A CA 1
ATOM 4414 C C . GLU A 1 537 ? 24.712 4.546 -52.224 1.00 87.12 537 GLU A C 1
ATOM 4416 O O . GLU A 1 537 ? 24.246 5.368 -51.438 1.00 87.12 537 GLU A O 1
ATOM 4421 N N . ASN A 1 538 ? 24.290 3.274 -52.241 1.00 90.50 538 ASN A N 1
ATOM 4422 C CA . ASN A 1 538 ? 23.314 2.770 -51.261 1.00 90.50 538 ASN A CA 1
ATOM 4423 C C . ASN A 1 538 ? 23.863 2.844 -49.832 1.00 90.50 538 ASN A C 1
ATOM 4425 O O . ASN A 1 538 ? 23.154 3.248 -48.918 1.00 90.50 538 ASN A O 1
ATOM 4429 N N . ALA A 1 539 ? 25.144 2.518 -49.638 1.00 90.31 539 ALA A N 1
ATOM 4430 C CA . ALA A 1 539 ? 25.796 2.648 -48.337 1.00 90.31 539 ALA A CA 1
ATOM 4431 C C . ALA A 1 539 ? 25.818 4.108 -47.852 1.00 90.31 539 ALA A C 1
ATOM 4433 O O . ALA A 1 539 ? 25.509 4.375 -46.693 1.00 90.31 539 ALA A O 1
ATOM 4434 N N . LYS A 1 540 ? 26.110 5.074 -48.736 1.00 87.19 540 LYS A N 1
ATOM 4435 C CA . LYS A 1 540 ? 26.020 6.506 -48.401 1.00 87.19 540 LYS A CA 1
ATOM 4436 C C . LYS A 1 540 ? 24.595 6.924 -48.043 1.00 87.19 540 LYS A C 1
ATOM 4438 O O . LYS A 1 540 ? 24.409 7.668 -47.087 1.00 87.19 540 LYS A O 1
ATOM 4443 N N . GLN A 1 541 ? 23.595 6.449 -48.784 1.00 85.88 541 GLN A N 1
ATOM 4444 C CA . GLN A 1 541 ? 22.188 6.731 -48.488 1.00 85.88 541 GLN A CA 1
ATOM 4445 C C . GLN A 1 541 ? 21.774 6.176 -47.124 1.00 85.88 541 GLN A C 1
ATOM 4447 O O . GLN A 1 541 ? 21.164 6.909 -46.352 1.00 85.88 541 GLN A O 1
ATOM 4452 N N . ALA A 1 542 ? 22.171 4.946 -46.792 1.00 86.62 542 ALA A N 1
ATOM 4453 C CA . ALA A 1 542 ? 21.918 4.351 -45.483 1.00 86.62 542 ALA A CA 1
ATOM 4454 C C . ALA A 1 542 ? 22.553 5.172 -44.346 1.00 86.62 542 ALA A C 1
ATOM 4456 O O . ALA A 1 542 ? 21.889 5.485 -43.361 1.00 86.62 542 ALA A O 1
ATOM 4457 N N . ILE A 1 543 ? 23.814 5.594 -44.507 1.00 87.69 543 ILE A N 1
ATOM 4458 C CA . ILE A 1 543 ? 24.515 6.438 -43.524 1.00 87.69 543 ILE A CA 1
ATOM 4459 C C . ILE A 1 543 ? 23.806 7.784 -43.349 1.00 87.69 543 ILE A C 1
ATOM 4461 O O . ILE A 1 543 ? 23.559 8.211 -42.224 1.00 87.69 543 ILE A O 1
ATOM 4465 N N . ALA A 1 544 ? 23.457 8.443 -44.455 1.00 83.56 544 ALA A N 1
ATOM 4466 C CA . ALA A 1 544 ? 22.767 9.727 -44.444 1.00 83.56 544 ALA A CA 1
ATOM 4467 C C . ALA A 1 544 ? 21.392 9.638 -43.766 1.00 83.56 544 ALA A C 1
ATOM 4469 O O . ALA A 1 544 ? 21.077 10.464 -42.916 1.00 83.56 544 ALA A O 1
ATOM 4470 N N . GLN A 1 545 ? 20.604 8.608 -44.092 1.00 84.25 545 GLN A N 1
ATOM 4471 C CA . GLN A 1 545 ? 19.307 8.353 -43.461 1.00 84.25 545 GLN A CA 1
ATOM 4472 C C . GLN A 1 545 ? 19.447 8.128 -41.955 1.00 84.25 545 GLN A C 1
ATOM 4474 O O . GLN A 1 545 ? 18.673 8.684 -41.182 1.00 84.25 545 GLN A O 1
ATOM 4479 N N . LYS A 1 546 ? 20.447 7.346 -41.536 1.00 84.50 546 LYS A N 1
ATOM 4480 C CA . LYS A 1 546 ? 20.668 7.002 -40.129 1.00 84.50 546 LYS A CA 1
ATOM 4481 C C . LYS A 1 546 ? 21.123 8.183 -39.278 1.00 84.50 546 LYS A C 1
ATOM 4483 O O . LYS A 1 546 ? 20.741 8.279 -38.119 1.00 84.50 546 LYS A O 1
ATOM 4488 N N . LEU A 1 547 ? 21.962 9.048 -39.843 1.00 84.19 547 LEU A N 1
ATOM 4489 C CA . LEU A 1 547 ? 22.523 10.210 -39.151 1.00 84.19 547 LEU A CA 1
ATOM 4490 C C . LEU A 1 547 ? 21.707 11.493 -39.362 1.00 84.19 547 LEU A C 1
ATOM 4492 O O . LEU A 1 547 ? 22.149 12.556 -38.935 1.00 84.19 547 LEU A O 1
ATOM 4496 N N . GLU A 1 548 ? 20.571 11.417 -40.065 1.00 82.69 548 GLU A N 1
ATOM 4497 C CA . GLU A 1 548 ? 19.788 12.583 -40.507 1.00 82.69 548 GLU A CA 1
ATOM 4498 C C . GLU A 1 548 ? 20.639 13.631 -41.265 1.00 82.69 548 GLU A C 1
ATOM 4500 O O . GLU A 1 548 ? 20.392 14.837 -41.214 1.00 82.69 548 GLU A O 1
ATOM 4505 N N . ALA A 1 549 ? 21.664 13.168 -41.987 1.00 75.94 549 ALA A N 1
ATOM 4506 C CA . ALA A 1 549 ? 22.607 13.999 -42.735 1.00 75.94 549 ALA A CA 1
ATOM 4507 C C . ALA A 1 549 ? 22.219 14.097 -44.222 1.00 75.94 549 ALA A C 1
ATOM 4509 O O . ALA A 1 549 ? 21.556 13.211 -44.766 1.00 75.94 549 ALA A O 1
ATOM 4510 N N . ASN A 1 550 ? 22.661 15.141 -44.936 1.00 71.06 550 ASN A N 1
ATOM 4511 C CA . ASN A 1 550 ?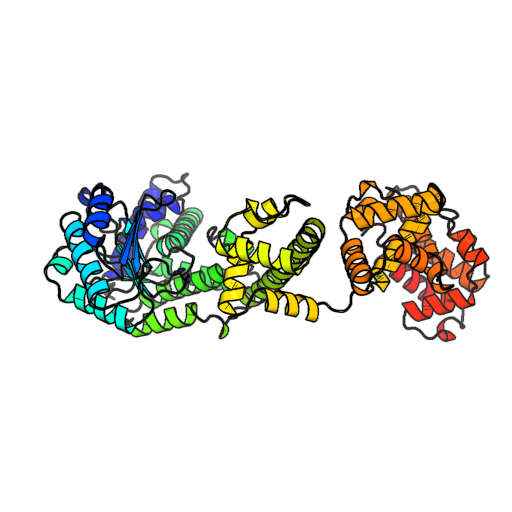 22.457 15.185 -46.386 1.00 71.06 550 ASN A CA 1
ATOM 4512 C C . ASN A 1 550 ? 23.471 14.273 -47.089 1.00 71.06 550 ASN A C 1
ATOM 4514 O O . ASN A 1 550 ? 24.665 14.315 -46.807 1.00 71.06 550 ASN A O 1
ATOM 4518 N N . VAL A 1 551 ? 23.029 13.507 -48.094 1.00 64.12 551 VAL A N 1
ATOM 4519 C CA . VAL A 1 551 ? 23.915 12.632 -48.897 1.00 64.12 551 VAL A CA 1
ATOM 4520 C C . VAL A 1 551 ? 25.066 13.422 -49.553 1.00 64.12 551 VAL A C 1
ATOM 4522 O O . VAL A 1 551 ? 26.150 12.884 -49.769 1.00 64.12 551 VAL A O 1
ATOM 4525 N N . SER A 1 552 ? 24.872 14.720 -49.824 1.00 64.00 552 SER A N 1
ATOM 4526 C CA . SER A 1 552 ? 25.921 15.628 -50.314 1.00 64.00 552 SER A CA 1
ATOM 4527 C C . SER A 1 552 ? 27.094 15.803 -49.345 1.00 64.00 552 SER A C 1
ATOM 4529 O O . SER A 1 552 ? 28.212 16.058 -49.794 1.00 64.00 552 SER A O 1
ATOM 4531 N N . ASP A 1 553 ? 26.862 15.623 -48.044 1.00 57.75 553 ASP A N 1
ATOM 4532 C CA . ASP A 1 553 ? 27.865 15.769 -46.984 1.00 57.75 553 ASP A CA 1
ATOM 4533 C C . ASP A 1 553 ? 28.820 14.561 -46.937 1.00 57.75 553 ASP A C 1
ATOM 4535 O O . ASP A 1 553 ? 29.922 14.654 -46.400 1.00 57.75 553 ASP A O 1
ATOM 4539 N N . LEU A 1 554 ? 28.448 13.454 -47.594 1.00 60.38 554 LEU A N 1
ATOM 4540 C CA . LEU A 1 554 ? 29.271 12.253 -47.798 1.00 60.38 554 LEU A CA 1
ATOM 4541 C C . LEU A 1 554 ? 30.121 12.313 -49.086 1.00 60.38 554 LEU A C 1
ATOM 4543 O O . LEU A 1 554 ? 30.755 11.322 -49.454 1.00 60.38 554 LEU A O 1
ATOM 4547 N N . ASN A 1 555 ? 30.138 13.464 -49.774 1.00 62.09 555 ASN A N 1
ATOM 4548 C CA . ASN A 1 555 ? 30.887 13.705 -51.015 1.00 62.09 555 ASN A CA 1
ATOM 4549 C C . ASN A 1 555 ? 31.999 14.805 -51.010 1.00 62.09 555 ASN A C 1
ATOM 4551 O O . ASN A 1 555 ? 32.471 15.131 -52.101 1.00 62.09 555 ASN A O 1
ATOM 4555 N N . PRO A 1 556 ? 32.531 15.349 -49.889 1.00 56.72 556 PRO A N 1
ATOM 4556 C CA . PRO A 1 556 ? 33.777 16.137 -49.908 1.00 56.72 556 PRO A CA 1
ATOM 4557 C C . PRO A 1 556 ? 34.934 15.512 -49.089 1.00 56.72 556 PRO A C 1
ATOM 4559 O O . PRO A 1 556 ? 34.824 14.405 -48.579 1.00 56.72 556 PRO A O 1
ATOM 4562 N N . SER A 1 557 ? 36.095 16.198 -49.053 1.00 56.75 557 SER A N 1
ATOM 4563 C CA . SER A 1 557 ? 37.440 15.719 -48.645 1.00 56.75 557 SER A CA 1
ATOM 4564 C C . SER A 1 557 ? 37.494 14.595 -47.590 1.00 56.75 557 SER A C 1
ATOM 4566 O O . SER A 1 557 ? 36.765 14.631 -46.600 1.00 56.75 557 SER A O 1
ATOM 4568 N N . TYR A 1 558 ? 38.436 13.654 -47.764 1.00 58.56 558 TYR A N 1
ATOM 4569 C CA . TYR A 1 558 ? 38.651 12.431 -46.961 1.00 58.56 558 TYR A CA 1
ATOM 4570 C C . TYR A 1 558 ? 38.390 12.573 -45.443 1.00 58.56 558 TYR A C 1
ATOM 4572 O O . TYR A 1 558 ? 37.840 11.664 -44.833 1.00 58.56 558 TYR A O 1
ATOM 4580 N N . GLY A 1 559 ? 38.722 13.717 -44.830 1.00 59.78 559 GLY A N 1
ATOM 4581 C CA . GLY A 1 559 ? 38.480 13.975 -43.405 1.00 59.78 559 GLY A CA 1
ATOM 4582 C C . GLY A 1 559 ? 37.002 14.025 -42.983 1.00 59.78 559 GLY A C 1
ATOM 4583 O O . GLY A 1 559 ? 36.677 13.526 -41.913 1.00 59.78 559 GLY A O 1
ATOM 4584 N N . SER A 1 560 ? 36.103 14.572 -43.808 1.00 65.88 560 SER A N 1
ATOM 4585 C CA . SER A 1 560 ? 34.662 14.650 -43.490 1.00 65.88 560 SER A CA 1
ATOM 4586 C C . SER A 1 560 ? 33.961 13.289 -43.571 1.00 65.88 560 SER A C 1
ATOM 4588 O O . SER A 1 560 ? 33.162 12.949 -42.701 1.00 65.88 560 SER A O 1
ATOM 4590 N N . LEU A 1 561 ? 34.350 12.461 -44.547 1.00 72.88 561 LEU A N 1
ATOM 4591 C CA . LEU A 1 561 ? 33.835 11.103 -44.718 1.00 72.88 561 LEU A CA 1
ATOM 4592 C C . LEU A 1 561 ? 34.201 10.189 -43.539 1.00 72.88 561 LEU A C 1
ATOM 4594 O O . LEU A 1 561 ? 33.359 9.432 -43.062 1.00 72.88 561 LEU A O 1
ATOM 4598 N N . VAL A 1 562 ? 35.442 10.274 -43.048 1.00 75.25 562 VAL A N 1
ATOM 4599 C CA . VAL A 1 562 ? 35.911 9.474 -41.903 1.00 75.25 562 VAL A CA 1
ATOM 4600 C C . VAL A 1 562 ? 35.137 9.814 -40.627 1.00 75.25 562 VAL A C 1
ATOM 4602 O O . VAL A 1 562 ? 34.812 8.909 -39.861 1.00 75.25 562 VAL A O 1
ATOM 4605 N N . THR A 1 563 ? 34.813 11.090 -40.399 1.00 80.56 563 THR A N 1
ATOM 4606 C CA . THR A 1 563 ? 34.008 11.505 -39.240 1.00 80.56 563 THR A CA 1
ATOM 4607 C C . THR A 1 563 ? 32.601 10.915 -39.304 1.00 80.56 563 THR A C 1
ATOM 4609 O O . THR A 1 563 ? 32.178 10.278 -38.345 1.00 80.56 563 THR A O 1
ATOM 4612 N N . LEU A 1 564 ? 31.925 11.025 -40.452 1.00 80.88 564 LEU A N 1
ATOM 4613 C CA . LEU A 1 564 ? 30.571 10.488 -40.633 1.00 80.88 564 LEU A CA 1
ATOM 4614 C C . LEU A 1 564 ? 30.532 8.955 -40.545 1.00 80.88 564 LEU A C 1
ATOM 4616 O O . LEU A 1 564 ? 29.638 8.395 -39.919 1.00 80.88 564 LEU A O 1
ATOM 4620 N N . CYS A 1 565 ? 31.525 8.254 -41.103 1.00 83.88 565 CYS A N 1
ATOM 4621 C CA . CYS A 1 565 ? 31.615 6.793 -40.980 1.00 83.88 565 CYS A CA 1
ATOM 4622 C C . CYS A 1 565 ? 31.848 6.353 -39.529 1.00 83.88 565 CYS A C 1
ATOM 4624 O O . CYS A 1 565 ? 31.324 5.323 -39.105 1.00 83.88 565 CYS A O 1
ATOM 4626 N N . LYS A 1 566 ? 32.598 7.144 -38.753 1.00 85.00 566 LYS A N 1
ATOM 4627 C CA . LYS A 1 566 ? 32.814 6.892 -37.329 1.00 85.00 566 LYS A CA 1
ATOM 4628 C C . LYS A 1 566 ? 31.539 7.123 -36.519 1.00 85.00 566 LYS A C 1
ATOM 4630 O O . LYS A 1 566 ? 31.209 6.292 -35.681 1.00 85.00 566 LYS A O 1
ATOM 4635 N N . GLU A 1 567 ? 30.824 8.215 -36.775 1.00 86.31 567 GLU A N 1
ATOM 4636 C CA . GLU A 1 567 ? 29.531 8.503 -36.138 1.00 86.31 567 GLU A CA 1
ATOM 4637 C C . GLU A 1 567 ? 28.496 7.424 -36.464 1.00 86.31 567 GLU A C 1
ATOM 4639 O O . GLU A 1 567 ? 27.819 6.934 -35.565 1.00 86.31 567 GLU A O 1
ATOM 4644 N N . TYR A 1 568 ? 28.452 6.965 -37.714 1.00 88.06 568 TYR A N 1
ATOM 4645 C CA . TYR A 1 568 ? 27.606 5.848 -38.123 1.00 88.06 568 TYR A CA 1
ATOM 4646 C C . TYR A 1 568 ? 27.991 4.533 -37.439 1.00 88.06 568 TYR A C 1
ATOM 4648 O O . TYR A 1 568 ? 27.129 3.836 -36.912 1.00 88.06 568 TYR A O 1
ATOM 4656 N N . ALA A 1 569 ? 29.282 4.190 -37.401 1.00 86.00 569 ALA A N 1
ATOM 4657 C CA . ALA A 1 569 ? 29.751 2.985 -36.719 1.00 86.00 569 ALA A CA 1
ATOM 4658 C C . ALA A 1 569 ? 29.406 3.009 -35.225 1.00 86.00 569 ALA A C 1
ATOM 4660 O O . ALA A 1 569 ? 29.044 1.973 -34.668 1.00 86.00 569 ALA A O 1
ATOM 4661 N N . LYS A 1 570 ? 29.469 4.189 -34.599 1.00 85.25 570 LYS A N 1
ATOM 4662 C CA . LYS A 1 570 ? 29.024 4.396 -33.224 1.00 85.25 570 LYS A CA 1
ATOM 4663 C C . LYS A 1 570 ? 27.508 4.224 -33.084 1.00 85.25 570 LYS A C 1
ATOM 4665 O O . LYS A 1 570 ? 27.086 3.489 -32.205 1.00 85.25 570 LYS A O 1
ATOM 4670 N N . ALA A 1 571 ? 26.702 4.799 -33.976 1.00 83.88 571 ALA A N 1
ATOM 4671 C CA . ALA A 1 571 ? 25.249 4.613 -33.962 1.00 83.88 571 ALA A CA 1
ATOM 4672 C C . ALA A 1 571 ? 24.852 3.130 -34.106 1.00 83.88 571 ALA A C 1
ATOM 4674 O O . ALA A 1 571 ? 23.999 2.637 -33.374 1.00 83.88 571 ALA A O 1
ATOM 4675 N N . ILE A 1 572 ? 25.524 2.383 -34.990 1.00 84.44 572 ILE A N 1
ATOM 4676 C CA . ILE A 1 572 ? 25.328 0.931 -35.123 1.00 84.44 572 ILE A CA 1
ATOM 4677 C C . ILE A 1 572 ? 25.785 0.180 -33.866 1.00 84.44 572 ILE A C 1
ATOM 4679 O O . ILE A 1 572 ? 25.149 -0.800 -33.486 1.00 84.44 572 ILE A O 1
ATOM 4683 N N . ALA A 1 573 ? 26.869 0.611 -33.217 1.00 79.00 573 ALA A N 1
ATOM 4684 C CA . ALA A 1 573 ? 27.327 0.024 -31.960 1.00 79.00 573 ALA A CA 1
ATOM 4685 C C . ALA A 1 573 ? 26.307 0.239 -30.829 1.00 79.00 573 ALA A C 1
ATOM 4687 O O . ALA A 1 573 ? 25.978 -0.712 -30.121 1.00 79.00 573 ALA A O 1
ATOM 4688 N N . ASP A 1 574 ? 25.771 1.455 -30.712 1.00 75.00 574 ASP A N 1
ATOM 4689 C CA . ASP A 1 574 ? 24.775 1.833 -29.705 1.00 75.00 574 ASP A CA 1
ATOM 4690 C C . ASP A 1 574 ? 23.447 1.068 -29.912 1.00 75.00 574 ASP A C 1
ATOM 4692 O O . ASP A 1 574 ? 22.788 0.677 -28.947 1.00 75.00 574 ASP A O 1
ATOM 4696 N N . GLU A 1 575 ? 23.081 0.773 -31.166 1.00 71.44 575 GLU A N 1
ATOM 4697 C CA . GLU A 1 575 ? 21.880 0.001 -31.520 1.00 71.44 575 GLU A CA 1
ATOM 4698 C C . GLU A 1 575 ? 22.086 -1.519 -31.618 1.00 71.44 575 GLU A C 1
ATOM 4700 O O . GLU A 1 575 ? 21.106 -2.268 -31.720 1.00 71.44 575 GLU A O 1
ATOM 4705 N N . SER A 1 576 ? 23.332 -1.999 -31.617 1.00 64.56 576 SER A N 1
ATOM 4706 C CA . SER A 1 576 ? 23.672 -3.409 -31.815 1.00 64.56 576 SER A CA 1
ATOM 4707 C C . SER A 1 576 ? 23.112 -4.258 -30.661 1.00 64.56 576 SER A C 1
ATOM 4709 O O . SER A 1 576 ? 23.761 -4.541 -29.652 1.00 64.56 576 SER A O 1
ATOM 4711 N N . PHE A 1 577 ? 21.878 -4.725 -30.838 1.00 62.62 577 PHE A N 1
ATOM 4712 C CA . PHE A 1 577 ? 21.116 -5.506 -29.861 1.00 62.62 577 PHE A CA 1
ATOM 4713 C C . PHE A 1 577 ? 21.633 -6.934 -29.688 1.00 62.62 577 PHE A C 1
ATOM 4715 O O . PHE A 1 577 ? 21.138 -7.678 -28.851 1.00 62.62 577 PHE A O 1
ATOM 4722 N N . ILE A 1 578 ? 22.616 -7.351 -30.484 1.00 56.34 578 ILE A N 1
ATOM 4723 C CA . ILE A 1 578 ? 23.210 -8.676 -30.362 1.00 56.34 578 ILE A CA 1
ATOM 4724 C C . ILE A 1 578 ? 23.829 -8.879 -28.956 1.00 56.34 578 ILE A C 1
ATOM 4726 O O . ILE A 1 578 ? 23.954 -10.020 -28.516 1.00 56.34 578 ILE A O 1
ATOM 4730 N N . ARG A 1 579 ? 24.116 -7.806 -28.195 1.00 48.94 579 ARG A N 1
ATOM 4731 C CA . ARG A 1 579 ? 24.588 -7.899 -26.799 1.00 48.94 579 ARG A CA 1
ATOM 4732 C C . ARG A 1 579 ? 23.930 -6.971 -25.761 1.00 48.94 579 ARG A C 1
ATOM 4734 O O . ARG A 1 579 ? 24.288 -7.120 -24.595 1.00 48.94 579 ARG A O 1
ATOM 4741 N N . ASN A 1 580 ? 23.000 -6.084 -26.136 1.00 40.62 580 ASN A N 1
ATOM 4742 C CA . ASN A 1 580 ? 22.204 -5.316 -25.159 1.00 40.62 580 ASN A CA 1
ATOM 4743 C C . ASN A 1 580 ? 21.035 -6.146 -24.619 1.00 40.62 580 ASN A C 1
ATOM 4745 O O . ASN A 1 580 ? 20.268 -6.683 -25.452 1.00 40.62 580 ASN A O 1
#

Foldseek 3Di:
DPQPPLQVLQFVLLLVVLVVCVVVVPDQDDLVNLLLSQQCRQPDPVQQPQFQLVCLVVVQVLCVPQQQWHWDADPVRNQKIKIFRDGPPDADPDDLQFWKKAQFFGPVQVNVVVVVLNCVCSVVVFGWTWIAGRGGTLRRTITTGDDLVVVVVSLVVLLPDPSSLVTGTQHRSLFDDGSSMTTAFQRQHDLSSLVSLLSSVVSVVCSVVVNSVVTGDVVSLVSLVVLCCVQFVDPPHAPVSVCVSPVSQQALLNVLSSVLSSVRSNQSSDPPDDSVNSVVSSVCSSCVVVPQGPRSVVRVVVLLVVLLVLLVVQLVVQCVVVVHSVVSLVLVVVCLSPVPLVSGDPQPPSSVCCVVSVSSVSVVVVCVVVVHDSVRSNVVSVVPPDLQVLVLLLLLLLLQQLQCCLVPNNVLSLVLVLVCLVRLQLVSGDPPLNSSVLVSPDCSSVSNVVVCVVVVHRSSRSNCCSNPDDALLSLLLSQLLVQQSVQQVCVVVVVDPAHSLRLSLVQLLCCLVPVDNVSTDPRSCSSVSSVPHHHSLSSLVSLCVQVVHDSVQCPDDPVSVSVSSSVSSVSSVVSSSSPD

Radius of gyration: 33.51 Å; Cα contacts (8 Å, |Δi|>4): 782; chains: 1; bounding box: 77×49×89 Å

Secondary structure (DSSP, 8-state):
-PPPHHHHHHHHHHHHHHHHHHH-TT----HHHHHHHHTTTT--TTGGG-BGGGGHHHHHHHHTT-TT-EEE--GGGTTEEEEE---TT---------EEEE--B-TTTHHHHHHHHHHHHHHTT--BEEEEESB--TTSEEEEES-HHHHHHHHHHHHH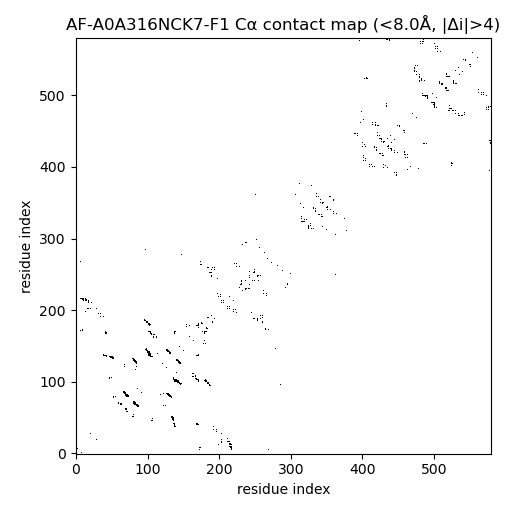-HHHHHHBPPPPTTSEEETTEEEE--TTS-HHHHHHHHHHHHHHHHHHTT-GGG-SHHHHHHHHHHHHHHHHTSTT--HHHHHHH-TT--SHHHHHHHHHHHHHHHHTTSTT--HHHHHHHHHHHH-GGG---HHHHHHHHHHHHHHHHHHHHHHHHHHHHHS-HHHHHHHHHHHHHH--GGGS--GGGHHHHHHHTTHHHHHHHHHHHTT--HHHHHHHHHHHS----HHHHHHHHHHHHHHHHHHH-HHHHHHHHHHHHHH--GGGS--GGGHHHHHHHSSHHHHHHHHHHHTT--HHHHHHHHHHS--HHHHHHHHHHHHHHHHHHHHHTTS-SS-HHHHHHHHHHHHHHH--GGGS-SGGGHHHHHHHH--HHHHHHHHHHHTT--GGGGSS-HHHHHHHHHHHHHHHHHH-TTT-

Solvent-accessible surface area (backbone atoms only — not comparable to full-atom values): 31100 Å² total; per-residue (Å²): 128,87,77,53,71,47,50,50,56,41,25,54,54,46,40,51,52,38,50,53,42,68,76,35,77,88,61,81,71,43,39,68,61,40,32,63,50,59,44,40,46,83,52,56,78,82,42,57,74,41,64,46,53,79,44,43,68,56,51,30,61,75,41,66,87,44,69,54,39,44,54,48,62,51,86,92,49,65,59,32,36,38,40,33,51,41,52,90,90,65,82,81,80,86,66,61,67,42,54,32,37,24,56,12,43,38,83,89,31,38,69,62,42,51,52,53,54,53,48,53,35,56,79,67,70,51,61,34,68,24,37,35,41,35,37,50,30,27,60,20,32,34,43,26,26,78,47,72,69,58,50,52,50,50,39,50,50,42,51,70,30,69,70,47,57,74,23,53,40,55,46,59,61,64,42,45,67,50,68,66,33,27,49,56,49,24,52,88,54,50,56,65,55,56,51,12,31,55,51,26,52,50,51,50,51,24,55,76,70,74,39,54,89,64,58,31,44,72,54,49,52,52,48,52,56,46,52,50,40,52,58,64,66,41,92,83,35,43,71,68,59,50,26,71,68,36,73,84,43,80,52,69,69,34,52,47,22,50,51,35,37,53,50,46,51,62,51,41,72,46,91,81,62,45,72,67,58,50,50,52,49,46,54,46,46,68,50,49,86,84,71,63,43,74,54,55,47,55,47,47,55,51,50,51,53,51,49,49,52,54,49,49,52,48,37,52,58,36,15,72,73,67,75,31,58,70,58,20,52,52,44,51,51,51,28,60,78,67,65,45,63,83,69,47,57,66,68,92,47,43,34,58,50,41,62,77,66,44,41,54,60,58,51,50,53,51,30,59,78,64,74,40,56,70,72,57,52,54,51,52,54,60,71,67,49,69,80,64,69,34,68,60,34,48,53,56,49,39,52,51,42,40,49,35,19,65,72,67,35,56,71,52,22,54,55,31,51,40,49,23,67,74,69,66,45,38,82,53,45,58,68,67,78,38,35,24,60,28,55,58,73,47,62,44,56,58,39,44,50,53,49,30,61,75,68,73,51,49,67,62,59,51,54,49,50,62,64,71,72,65,50,38,39,53,46,43,52,53,23,48,43,56,31,23,56,53,36,32,51,32,24,76,72,69,74,35,96,53,44,12,46,61,47,34,20,52,19,50,43,43,18,58,72,72,59,44,52,80,58,39,38,72,65,59,47,23,24,56,40,40,71,73,58,36,50,40,66,39,48,45,47,39,48,16,65,74,68,76,45,61,59,72,64,69,70,57,65,74,72,53,38,53,52,52,30,41,54,46,24,45,51,46,56,78,63,41,48,45,76,92

pLDDT: mean 85.39, std 11.71, range [35.03, 98.62]

Mean predicted aligned error: 16.35 Å

Sequence (580 aa):
MEMNEKSQKIDELLQYLADLQRQNPNHIFTEREVYYHLVRQDVPAEERSYPVNRFFDDFVQNFKDYENLNVFVDPNWNYFCQFISQKPNEAMAYNPNHIKLYIPLDARHIYRGVDQIFNFLSENDISHVSKVGSAIRNDDIVIRLEKPEDAQKLIHYVQNSSYLQEGLLPASPFLHQEGGVAMTCDGSLSFSNSLSCMISEYIQEKQTNHQLNQVGAHDFYSFVDSLYRDLYISQEADFNAIHQHFPSVVNQKCISDLKGIFEIIHESRRSDFSFDDYISIYQKACNPKENLSQIEQSYHEQEQVDLSKLLQKGIDIMTQRLGSKEKAIYTIQTYLDTGNHNLINRTDDLRTIYQTSHFRNRLQDYLNEHQLPLEQYVSEIEEKQEKPHVENAAKKMRLVMDIMGSKYGEDVALATVTEYLKTGNPQYLTKEYGIRTAIGKSDVRDQINLYINSQNLSAEEFLNDISANRTPEQYFEDACAITYSKYQTLYENKESEISGEQWLNYAVGSYVQSGEANGFTRDFNARFHIQSHVTPENAKQAIAQKLEANVSDLNPSYGSLVTLCKEYAKAIADESFIRN